Protein AF-0000000077735422 (afdb_homodimer)

Solvent-accessible surface area (backbone atoms only — not comparable to full-atom values): 24972 Å² total; per-residue (Å²): 76,42,27,33,41,29,27,26,26,57,45,49,52,19,35,42,46,53,60,64,49,45,76,66,76,49,58,33,38,37,38,25,29,66,52,50,70,50,39,52,56,53,45,70,74,42,84,38,46,63,44,80,44,63,39,52,60,67,36,68,66,45,50,53,50,50,37,50,49,53,70,68,39,72,67,47,31,41,39,32,40,34,42,46,42,63,71,59,60,49,36,43,72,88,67,48,52,63,69,58,52,47,48,40,44,30,32,41,39,42,29,47,54,49,48,49,49,54,45,48,86,33,41,43,66,76,15,37,39,37,40,62,41,29,40,43,31,56,43,44,29,66,41,28,19,66,43,17,9,37,19,20,17,44,44,28,28,34,54,10,45,24,63,64,32,43,87,53,40,29,38,32,20,26,36,19,39,50,63,44,47,88,25,70,51,52,52,46,28,55,68,50,41,71,75,69,35,79,74,70,69,79,86,44,42,54,38,61,58,42,35,53,48,43,51,54,37,41,77,70,60,40,48,70,40,46,67,38,70,66,16,41,51,48,50,52,44,46,50,72,41,60,58,72,59,49,40,52,49,49,54,51,51,50,70,87,76,43,28,33,41,30,28,26,27,57,45,48,50,19,36,42,45,52,59,64,48,43,77,66,76,48,60,33,38,36,39,24,29,64,53,49,69,48,40,52,56,54,46,69,74,43,84,38,46,62,43,81,44,64,38,52,60,66,36,69,66,44,51,54,50,48,37,50,50,52,70,68,40,73,68,46,32,41,41,32,40,33,40,47,43,64,71,61,62,52,35,44,71,88,67,47,51,61,68,58,53,48,47,38,43,31,33,40,39,41,29,46,54,49,46,50,49,54,45,48,85,34,41,42,66,75,14,36,38,39,38,61,41,28,40,43,31,55,43,45,29,65,40,29,19,66,43,17,9,37,19,19,18,43,44,28,29,36,53,10,46,24,63,65,32,44,87,55,40,29,36,31,21,25,36,19,38,50,62,45,47,86,24,70,52,52,55,47,31,56,68,50,39,71,65,75,31,78,72,70,68,82,85,43,40,53,36,58,57,42,34,53,48,45,52,52,36,40,76,70,61,38,49,70,40,47,68,38,69,66,16,41,50,47,50,53,44,45,51,71,42,59,60,71,57,49,40,51,49,49,55,52,51,50,71,85

Organism: NCBI:txid416586

InterPro domains:
  IPR002347 Short-chain dehydrogenase/reductase SDR [PF00106] (3-189)
  IPR002347 Short-chain dehydrogenase/reductase SDR [PR00080] (76-87)
  IPR002347 Short-chain dehydrogenase/reductase SDR [PR00080] (127-135)
  IPR002347 Short-chain dehydrogenase/reductase SDR [PR00080] (147-166)
  IPR002347 Short-chain dehydrogenase/reductase SDR [PR00081] (3-20)
  IPR002347 Short-chain dehydrogenase/reductase SDR [PR00081] (121-137)
  IPR002347 Short-chain dehydrogenase/reductase SDR [PR00081] (147-166)
  IPR002347 Short-chain dehydrogenase/reductase SDR [PR00081] (168-185)
  IPR020904 Short-chain dehydrogenase/reductase, conserved site [PS00061] (134-162)
  IPR036291 NAD(P)-binding domain superfamily [SSF51735] (2-221)

Structure (mmCIF, N/CA/C/O backbone):
data_AF-0000000077735422-model_v1
#
loop_
_entity.id
_entity.type
_entity.pdbx_description
1 polymer 'SDR family NAD(P)-dependent oxidoreductase'
#
loop_
_atom_site.group_PDB
_atom_site.id
_atom_site.type_symbol
_atom_site.label_atom_id
_atom_site.label_alt_id
_atom_site.label_comp_id
_atom_site.label_asym_id
_atom_site.label_entity_id
_atom_site.label_seq_id
_atom_site.pdbx_PDB_ins_code
_atom_site.Cartn_x
_atom_site.Cartn_y
_atom_site.Cartn_z
_atom_site.occupancy
_atom_site.B_iso_or_equiv
_atom_site.auth_seq_id
_atom_site.auth_comp_id
_atom_site.auth_asym_id
_atom_site.auth_atom_id
_atom_site.pdbx_PDB_model_num
ATOM 1 N N . MET A 1 1 ? 4.703 -32.281 -6.551 1 93.06 1 MET A N 1
ATOM 2 C CA . MET A 1 1 ? 3.314 -32.031 -6.172 1 93.06 1 MET A CA 1
ATOM 3 C C . MET A 1 1 ? 2.865 -30.641 -6.602 1 93.06 1 MET A C 1
ATOM 5 O O . MET A 1 1 ? 3.441 -29.641 -6.176 1 93.06 1 MET A O 1
ATOM 9 N N . GLU A 1 2 ? 1.919 -30.625 -7.574 1 96.75 2 GLU A N 1
ATOM 10 C CA . GLU A 1 2 ? 1.368 -29.344 -8.039 1 96.75 2 GLU A CA 1
ATOM 11 C C . GLU A 1 2 ? 0.263 -28.859 -7.109 1 96.75 2 GLU A C 1
ATOM 13 O O . GLU A 1 2 ? -0.735 -29.547 -6.898 1 96.75 2 GLU A O 1
ATOM 18 N N . ILE A 1 3 ? 0.484 -27.641 -6.613 1 97.94 3 ILE A N 1
ATOM 19 C CA . ILE A 1 3 ? -0.47 -27.203 -5.602 1 97.94 3 ILE A CA 1
ATOM 20 C C . ILE A 1 3 ? -0.979 -25.797 -5.949 1 97.94 3 ILE A C 1
ATOM 22 O O . ILE A 1 3 ? -0.359 -25.094 -6.742 1 97.94 3 ILE A O 1
ATOM 26 N N . ALA A 1 4 ? -2.113 -25.422 -5.371 1 98.62 4 ALA A N 1
ATOM 27 C CA . ALA A 1 4 ? -2.656 -24.062 -5.359 1 98.62 4 ALA A CA 1
ATOM 28 C C . ALA A 1 4 ? -2.75 -23.531 -3.938 1 98.62 4 ALA A C 1
ATOM 30 O O . ALA A 1 4 ? -3.102 -24.25 -3.01 1 98.62 4 ALA A O 1
ATOM 31 N N . ILE A 1 5 ? -2.348 -22.344 -3.789 1 98.56 5 ILE A N 1
ATOM 32 C CA . ILE A 1 5 ? -2.494 -21.625 -2.527 1 98.56 5 ILE A CA 1
ATOM 33 C C . ILE A 1 5 ? -3.496 -20.484 -2.695 1 98.56 5 ILE A C 1
ATOM 35 O O . ILE A 1 5 ? -3.301 -19.594 -3.523 1 98.56 5 ILE A O 1
ATOM 39 N N . ILE A 1 6 ? -4.543 -20.516 -1.948 1 98.56 6 ILE A N 1
ATOM 40 C CA . ILE A 1 6 ? -5.609 -19.531 -2.068 1 98.56 6 ILE A CA 1
ATOM 41 C C . ILE A 1 6 ? -5.867 -18.891 -0.711 1 98.56 6 ILE A C 1
ATOM 43 O O . ILE A 1 6 ? -6.254 -19.562 0.245 1 98.56 6 ILE A O 1
ATOM 47 N N . THR A 1 7 ? -5.613 -17.609 -0.642 1 97.88 7 THR A N 1
ATOM 48 C CA . THR A 1 7 ? -5.973 -16.891 0.569 1 97.88 7 THR A CA 1
ATOM 49 C C . THR A 1 7 ? -7.395 -16.344 0.476 1 97.88 7 THR A C 1
ATOM 51 O O . THR A 1 7 ? -7.941 -16.203 -0.621 1 97.88 7 THR A O 1
ATOM 54 N N . GLY A 1 8 ? -7.969 -16.016 1.663 1 95 8 GLY A N 1
ATOM 55 C CA . GLY A 1 8 ? -9.359 -15.594 1.641 1 95 8 GLY A CA 1
ATOM 56 C C . GLY A 1 8 ? -10.297 -16.656 1.104 1 95 8 GLY A C 1
ATOM 57 O O . GLY A 1 8 ? -11.312 -16.344 0.485 1 95 8 GLY A O 1
ATOM 58 N N . ALA A 1 9 ? -9.961 -17.875 1.316 1 95.5 9 ALA A N 1
ATOM 59 C CA . ALA A 1 9 ? -10.648 -18.984 0.678 1 95.5 9 ALA A CA 1
ATOM 60 C C . ALA A 1 9 ? -12.016 -19.219 1.312 1 95.5 9 ALA A C 1
ATOM 62 O O . ALA A 1 9 ? -12.844 -19.953 0.761 1 95.5 9 ALA A O 1
ATOM 63 N N . SER A 1 10 ? -12.289 -18.531 2.379 1 90 10 SER A N 1
ATOM 64 C CA . SER A 1 10 ? -13.516 -18.812 3.121 1 90 10 SER A CA 1
ATOM 65 C C . SER A 1 10 ? -14.68 -17.969 2.607 1 90 10 SER A C 1
ATOM 67 O O . SER A 1 10 ? -15.805 -18.094 3.098 1 90 10 SER A O 1
ATOM 69 N N . SER A 1 11 ? -14.461 -17.062 1.706 1 83.69 11 SER A N 1
ATOM 70 C CA . SER A 1 11 ? -15.555 -16.219 1.226 1 83.69 11 SER A CA 1
ATOM 71 C C . SER A 1 11 ? -15.227 -15.625 -0.139 1 83.69 11 SER A C 1
ATOM 73 O O . SER A 1 11 ? -14.078 -15.664 -0.583 1 83.69 11 SER A O 1
ATOM 75 N N . GLY A 1 12 ? -16.266 -15.328 -0.813 1 87.12 12 GLY A N 1
ATOM 76 C CA . GLY A 1 12 ? -16.141 -14.5 -2.004 1 87.12 12 GLY A CA 1
ATOM 77 C C . GLY A 1 12 ? -15.367 -15.172 -3.123 1 87.12 12 GLY A C 1
ATOM 78 O O . GLY A 1 12 ? -15.656 -16.312 -3.484 1 87.12 12 GLY A O 1
ATOM 79 N N . LEU A 1 13 ? -14.469 -14.438 -3.674 1 91.31 13 LEU A N 1
ATOM 80 C CA . LEU A 1 13 ? -13.703 -14.891 -4.828 1 91.31 13 LEU A CA 1
ATOM 81 C C . LEU A 1 13 ? -12.82 -16.078 -4.469 1 91.31 13 LEU A C 1
ATOM 83 O O . LEU A 1 13 ? -12.656 -17 -5.273 1 91.31 13 LEU A O 1
ATOM 87 N N . GLY A 1 14 ? -12.312 -16.109 -3.236 1 95.25 14 GLY A N 1
ATOM 88 C CA . GLY A 1 14 ? -11.445 -17.203 -2.822 1 95.25 14 GLY A CA 1
ATOM 89 C C . GLY A 1 14 ? -12.133 -18.547 -2.887 1 95.25 14 GLY A C 1
ATOM 90 O O . GLY A 1 14 ? -11.539 -19.531 -3.344 1 95.25 14 GLY A O 1
ATOM 91 N N . THR A 1 15 ? -13.344 -18.547 -2.449 1 94.5 15 THR A N 1
ATOM 92 C CA . THR A 1 15 ? -14.125 -19.766 -2.49 1 94.5 15 THR A CA 1
ATOM 93 C C . THR A 1 15 ? -14.328 -20.234 -3.93 1 94.5 15 THR A C 1
ATOM 95 O O . THR A 1 15 ? -14.18 -21.422 -4.23 1 94.5 15 THR A O 1
ATOM 98 N N . TRP A 1 16 ? -14.633 -19.328 -4.773 1 95.06 16 TRP A N 1
ATOM 99 C CA . TRP A 1 16 ? -14.914 -19.672 -6.164 1 95.06 16 TRP A CA 1
ATOM 100 C C . TRP A 1 16 ? -13.648 -20.109 -6.891 1 95.06 16 TRP A C 1
ATOM 102 O O . TRP A 1 16 ? -13.695 -21 -7.742 1 95.06 16 TRP A O 1
ATOM 112 N N . TYR A 1 17 ? -12.531 -19.516 -6.562 1 97.38 17 TYR A N 1
ATOM 113 C CA . TYR A 1 17 ? -11.273 -19.953 -7.164 1 97.38 17 TYR A CA 1
ATOM 114 C C . TYR A 1 17 ? -10.953 -21.391 -6.758 1 97.38 17 TYR A C 1
ATOM 116 O O . TYR A 1 17 ? -10.492 -22.188 -7.582 1 97.38 17 TYR A O 1
ATOM 124 N N . ALA A 1 18 ? -11.211 -21.719 -5.492 1 97.75 18 ALA A N 1
ATOM 125 C CA . ALA A 1 18 ? -11 -23.078 -5.031 1 97.75 18 ALA A CA 1
ATOM 126 C C . ALA A 1 18 ? -11.852 -24.062 -5.828 1 97.75 18 ALA A C 1
ATOM 128 O O . ALA A 1 18 ? -11.359 -25.094 -6.277 1 97.75 18 ALA A O 1
ATOM 129 N N . ARG A 1 19 ? -13.047 -23.719 -6.055 1 96.94 19 ARG A N 1
ATOM 130 C CA . ARG A 1 19 ? -13.977 -24.578 -6.785 1 96.94 19 ARG A CA 1
ATOM 131 C C . ARG A 1 19 ? -13.547 -24.75 -8.234 1 96.94 19 ARG A C 1
ATOM 133 O O . ARG A 1 19 ? -13.57 -25.859 -8.773 1 96.94 19 ARG A O 1
ATOM 140 N N . LEU A 1 20 ? -13.195 -23.656 -8.844 1 97.19 20 LEU A N 1
ATOM 141 C CA . LEU A 1 20 ? -12.844 -23.672 -10.258 1 97.19 20 LEU A CA 1
ATOM 142 C C . LEU A 1 20 ? -11.531 -24.422 -10.484 1 97.19 20 LEU A C 1
ATOM 144 O O . LEU A 1 20 ? -11.367 -25.109 -11.5 1 97.19 20 LEU A O 1
ATOM 148 N N . LEU A 1 21 ? -10.625 -24.375 -9.5 1 97.88 21 LEU A N 1
ATOM 149 C CA . LEU A 1 21 ? -9.32 -25.016 -9.641 1 97.88 21 LEU A CA 1
ATOM 150 C C . LEU A 1 21 ? -9.414 -26.5 -9.297 1 97.88 21 LEU A C 1
ATOM 152 O O . LEU A 1 21 ? -8.5 -27.266 -9.602 1 97.88 21 LEU A O 1
ATOM 156 N N . ASP A 1 22 ? -10.492 -26.875 -8.656 1 97.56 22 ASP A N 1
ATOM 157 C CA . ASP A 1 22 ? -10.719 -28.266 -8.273 1 97.56 22 ASP A CA 1
ATOM 158 C C . ASP A 1 22 ? -10.68 -29.188 -9.484 1 97.56 22 ASP A C 1
ATOM 160 O O . ASP A 1 22 ? -10.352 -30.359 -9.367 1 97.56 22 ASP A O 1
ATOM 164 N N . SER A 1 23 ? -10.938 -28.656 -10.664 1 93.75 23 SER A N 1
ATOM 165 C CA . SER A 1 23 ? -11.016 -29.453 -11.875 1 93.75 23 SER A CA 1
ATOM 166 C C . SER A 1 23 ? -9.758 -29.312 -12.727 1 93.75 23 SER A C 1
ATOM 168 O O . SER A 1 23 ? -9.742 -29.703 -13.891 1 93.75 23 SER A O 1
ATOM 170 N N . GLU A 1 24 ? -8.711 -28.766 -12.172 1 94.31 24 GLU A N 1
ATOM 171 C CA . GLU A 1 24 ? -7.543 -28.422 -12.977 1 94.31 24 GLU A CA 1
ATOM 172 C C . GLU A 1 24 ? -6.445 -29.469 -12.836 1 94.31 24 GLU A C 1
ATOM 174 O O . GLU A 1 24 ? -5.344 -29.297 -13.359 1 94.31 24 GLU A O 1
ATOM 179 N N . GLY A 1 25 ? -6.719 -30.562 -12.102 1 95.31 25 GLY A N 1
ATOM 180 C CA . GLY A 1 25 ? -5.77 -31.656 -12.008 1 95.31 25 GLY A CA 1
ATOM 181 C C . GLY A 1 25 ? -4.645 -31.391 -11.023 1 95.31 25 GLY A C 1
ATOM 182 O O . GLY A 1 25 ? -3.549 -31.938 -11.164 1 95.31 25 GLY A O 1
ATOM 183 N N . LEU A 1 26 ? -4.789 -30.516 -10.094 1 97.44 26 LEU A N 1
ATOM 184 C CA . LEU A 1 26 ? -3.812 -30.219 -9.047 1 97.44 26 LEU A CA 1
ATOM 185 C C . LEU A 1 26 ? -3.734 -31.375 -8.047 1 97.44 26 LEU A C 1
ATOM 187 O O . LEU A 1 26 ? -4.711 -32.094 -7.852 1 97.44 26 LEU A O 1
ATOM 191 N N . ASP A 1 27 ? -2.582 -31.516 -7.445 1 97.56 27 ASP A N 1
ATOM 192 C CA . ASP A 1 27 ? -2.412 -32.531 -6.422 1 97.56 27 ASP A CA 1
ATOM 193 C C . ASP A 1 27 ? -3.053 -32.125 -5.102 1 97.56 27 ASP A C 1
ATOM 195 O O . ASP A 1 27 ? -3.551 -32.938 -4.348 1 97.56 27 ASP A O 1
ATOM 199 N N . GLU A 1 28 ? -2.963 -30.812 -4.801 1 97.88 28 GLU A N 1
ATOM 200 C CA . GLU A 1 28 ? -3.461 -30.312 -3.523 1 97.88 28 GLU A CA 1
ATOM 201 C C . GLU A 1 28 ? -3.842 -28.844 -3.613 1 97.88 28 GLU A C 1
ATOM 203 O O . GLU A 1 28 ? -3.219 -28.078 -4.355 1 97.88 28 GLU A O 1
ATOM 208 N N . ILE A 1 29 ? -4.875 -28.469 -2.926 1 98.5 29 ILE A N 1
ATOM 209 C CA . ILE A 1 29 ? -5.293 -27.062 -2.811 1 98.5 29 ILE A CA 1
ATOM 210 C C . ILE A 1 29 ? -5.207 -26.625 -1.354 1 98.5 29 ILE A C 1
ATOM 212 O O . ILE A 1 29 ? -5.848 -27.203 -0.479 1 98.5 29 ILE A O 1
ATOM 216 N N . TRP A 1 30 ? -4.34 -25.641 -1.093 1 98.38 30 TRP A N 1
ATOM 217 C CA . TRP A 1 30 ? -4.219 -25.047 0.235 1 98.38 30 TRP A CA 1
ATOM 218 C C . TRP A 1 30 ? -5.207 -23.891 0.41 1 98.38 30 TRP A C 1
ATOM 220 O O . TRP A 1 30 ? -5.172 -22.922 -0.338 1 98.38 30 TRP A O 1
ATOM 230 N N . LEU A 1 31 ? -6.082 -24.078 1.375 1 98.31 31 LEU A N 1
ATOM 231 C CA . LEU A 1 31 ? -7.102 -23.078 1.682 1 98.31 31 LEU A CA 1
ATOM 232 C C . LEU A 1 31 ? -6.719 -22.266 2.922 1 98.31 31 LEU A C 1
ATOM 234 O O . LEU A 1 31 ? -6.633 -22.828 4.02 1 98.31 31 LEU A O 1
ATOM 238 N N . LEU A 1 32 ? -6.496 -20.984 2.746 1 97.88 32 LEU A N 1
ATOM 239 C CA . LEU A 1 32 ? -6.066 -20.141 3.854 1 97.88 32 LEU A CA 1
ATOM 240 C C . LEU A 1 32 ? -7.133 -19.094 4.188 1 97.88 32 LEU A C 1
ATOM 242 O O . LEU A 1 32 ? -7.609 -18.391 3.301 1 97.88 32 LEU A O 1
ATOM 246 N N . ALA A 1 33 ? -7.523 -18.984 5.363 1 95.88 33 ALA A N 1
ATOM 247 C CA . ALA A 1 33 ? -8.375 -17.953 5.965 1 95.88 33 ALA A CA 1
ATOM 248 C C . ALA A 1 33 ? -8.391 -18.078 7.484 1 95.88 33 ALA A C 1
ATOM 250 O O . ALA A 1 33 ? -7.75 -18.969 8.047 1 95.88 33 ALA A O 1
ATOM 251 N N . ARG A 1 34 ? -9.117 -17.219 8.148 1 91.19 34 ARG A N 1
ATOM 252 C CA . ARG A 1 34 ? -9.148 -17.25 9.602 1 91.19 34 ARG A CA 1
ATOM 253 C C . ARG A 1 34 ? -10.188 -18.234 10.109 1 91.19 34 ARG A C 1
ATOM 255 O O . ARG A 1 34 ? -10.016 -18.844 11.172 1 91.19 34 ARG A O 1
ATOM 262 N N . ARG A 1 35 ? -11.281 -18.438 9.32 1 91.06 35 ARG A N 1
ATOM 263 C CA . ARG A 1 35 ? -12.43 -19.203 9.789 1 91.06 35 ARG A CA 1
ATOM 264 C C . ARG A 1 35 ? -12.312 -20.672 9.383 1 91.06 35 ARG A C 1
ATOM 266 O O . ARG A 1 35 ? -12.766 -21.047 8.305 1 91.06 35 ARG A O 1
ATOM 273 N N . GLU A 1 36 ? -11.852 -21.391 10.352 1 95.19 36 GLU A N 1
ATOM 274 C CA . GLU A 1 36 ? -11.539 -22.797 10.078 1 95.19 36 GLU A CA 1
ATOM 275 C C . GLU A 1 36 ? -12.789 -23.562 9.664 1 95.19 36 GLU A C 1
ATOM 277 O O . GLU A 1 36 ? -12.75 -24.375 8.734 1 95.19 36 GLU A O 1
ATOM 282 N N . LYS A 1 37 ? -13.852 -23.297 10.328 1 96.06 37 LYS A N 1
ATOM 283 C CA . LYS A 1 37 ? -15.086 -24.031 10.047 1 96.06 37 LYS A CA 1
ATOM 284 C C . LYS A 1 37 ? -15.547 -23.781 8.617 1 96.06 37 LYS A C 1
ATOM 286 O O . LYS A 1 37 ? -16.016 -24.703 7.938 1 96.06 37 LYS A O 1
ATOM 291 N N . ARG A 1 38 ? -15.445 -22.578 8.164 1 94.62 38 ARG A N 1
ATOM 292 C CA . ARG A 1 38 ? -15.836 -22.266 6.793 1 94.62 38 ARG A CA 1
ATOM 293 C C . ARG A 1 38 ? -14.906 -22.922 5.785 1 94.62 38 ARG A C 1
ATOM 295 O O . ARG A 1 38 ? -15.352 -23.406 4.738 1 94.62 38 ARG A O 1
ATOM 302 N N . LEU A 1 39 ? -13.641 -22.969 6.113 1 96.81 39 LEU A N 1
ATOM 303 C CA . LEU A 1 39 ? -12.672 -23.641 5.246 1 96.81 39 LEU A CA 1
ATOM 304 C C . LEU A 1 39 ? -12.984 -25.125 5.121 1 96.81 39 LEU A C 1
ATOM 306 O O . LEU A 1 39 ? -12.898 -25.688 4.031 1 96.81 39 LEU A O 1
ATOM 310 N N . ALA A 1 40 ? -13.352 -25.688 6.234 1 96.94 40 ALA A N 1
ATOM 311 C CA . ALA A 1 40 ? -13.695 -27.109 6.238 1 96.94 40 ALA A CA 1
ATOM 312 C C . ALA A 1 40 ? -14.898 -27.391 5.352 1 96.94 40 ALA A C 1
ATOM 314 O O . ALA A 1 40 ? -14.938 -28.406 4.641 1 96.94 40 ALA A O 1
ATOM 315 N N . THR A 1 41 ? -15.828 -26.5 5.414 1 96.25 41 THR A N 1
ATOM 316 C CA . THR A 1 41 ? -17.016 -26.641 4.578 1 96.25 41 THR A CA 1
ATOM 317 C C . THR A 1 41 ? -16.641 -26.594 3.1 1 96.25 41 THR A C 1
ATOM 319 O O . THR A 1 41 ? -17.141 -27.391 2.307 1 96.25 41 THR A O 1
ATOM 322 N N . ILE A 1 42 ? -15.789 -25.688 2.736 1 96.06 42 ILE A N 1
ATOM 323 C CA . ILE A 1 42 ? -15.344 -25.547 1.352 1 96.06 42 ILE A CA 1
ATOM 324 C C . ILE A 1 42 ? -14.555 -26.781 0.942 1 96.06 42 ILE A C 1
ATOM 326 O O . ILE A 1 42 ? -14.727 -27.312 -0.161 1 96.06 42 ILE A O 1
ATOM 330 N N . ALA A 1 43 ? -13.711 -27.25 1.832 1 97.31 43 ALA A N 1
ATOM 331 C CA . ALA A 1 43 ? -12.883 -28.422 1.568 1 97.31 43 ALA A CA 1
ATOM 332 C C . ALA A 1 43 ? -13.75 -29.641 1.244 1 97.31 43 ALA A C 1
ATOM 334 O O . ALA A 1 43 ? -13.406 -30.453 0.376 1 97.31 43 ALA A O 1
ATOM 335 N N . GLN A 1 44 ? -14.844 -29.766 1.858 1 96.88 44 GLN A N 1
ATOM 336 C CA . GLN A 1 44 ? -15.734 -30.906 1.676 1 96.88 44 GLN A CA 1
ATOM 337 C C . GLN A 1 44 ? -16.359 -30.891 0.286 1 96.88 44 GLN A C 1
ATOM 339 O O . GLN A 1 44 ? -16.781 -31.938 -0.225 1 96.88 44 GLN A O 1
ATOM 344 N N . LEU A 1 45 ? -16.406 -29.734 -0.292 1 95.31 45 LEU A N 1
ATOM 345 C CA . LEU A 1 45 ? -17.047 -29.594 -1.595 1 95.31 45 LEU A CA 1
ATOM 346 C C . LEU A 1 45 ? -16.047 -29.859 -2.721 1 95.31 45 LEU A C 1
ATOM 348 O O . LEU A 1 45 ? -16.438 -29.953 -3.889 1 95.31 45 LEU A O 1
ATOM 352 N N . LEU A 1 46 ? -14.781 -30.047 -2.377 1 97.56 46 LEU A N 1
ATOM 353 C CA . LEU A 1 46 ? -13.742 -30.219 -3.383 1 97.56 46 LEU A CA 1
ATOM 354 C C . LEU A 1 46 ? -13.328 -31.688 -3.486 1 97.56 46 LEU A C 1
ATOM 356 O O . LEU A 1 46 ? -13.359 -32.406 -2.492 1 97.56 46 LEU A O 1
ATOM 360 N N . THR A 1 47 ? -13.039 -32.125 -4.641 1 97.75 47 THR A N 1
ATOM 361 C CA . THR A 1 47 ? -12.562 -33.5 -4.875 1 97.75 47 THR A CA 1
ATOM 362 C C . THR A 1 47 ? -11.047 -33.562 -4.691 1 97.75 47 THR A C 1
ATOM 364 O O . THR A 1 47 ? -10.523 -34.562 -4.199 1 97.75 47 THR A O 1
ATOM 367 N N . THR A 1 48 ? -10.352 -32.5 -5.137 1 97.69 48 THR A N 1
ATOM 368 C CA . THR A 1 48 ? -8.898 -32.438 -4.977 1 97.69 48 THR A CA 1
ATOM 369 C C . THR A 1 48 ? -8.523 -32.406 -3.498 1 97.69 48 THR A C 1
ATOM 371 O O . THR A 1 48 ? -9.188 -31.75 -2.691 1 97.69 48 THR A O 1
ATOM 374 N N . ARG A 1 49 ? -7.461 -33.125 -3.1 1 97.38 49 ARG A N 1
ATOM 375 C CA . ARG A 1 49 ? -6.961 -33.031 -1.731 1 97.38 49 ARG A CA 1
ATOM 376 C C . ARG A 1 49 ? -6.801 -31.594 -1.275 1 97.38 49 ARG A C 1
ATOM 378 O O . ARG A 1 49 ? -6.293 -30.766 -2.023 1 97.38 49 ARG A O 1
ATOM 385 N N . THR A 1 50 ? -7.281 -31.359 -0.061 1 97.56 50 THR A N 1
ATOM 386 C CA . THR A 1 50 ? -7.258 -29.984 0.433 1 97.56 50 THR A CA 1
ATOM 387 C C . THR A 1 50 ? -6.508 -29.906 1.761 1 97.56 50 THR A C 1
ATOM 389 O O . THR A 1 50 ? -6.582 -30.828 2.58 1 97.56 50 THR A O 1
ATOM 392 N N . ARG A 1 51 ? -5.754 -28.922 1.914 1 97.12 51 ARG A N 1
ATOM 393 C CA . ARG A 1 51 ? -5.125 -28.594 3.189 1 97.12 51 ARG A CA 1
ATOM 394 C C . ARG A 1 51 ? -5.695 -27.297 3.76 1 97.12 51 ARG A C 1
ATOM 396 O O . ARG A 1 51 ? -5.668 -26.25 3.102 1 97.12 51 ARG A O 1
ATOM 403 N N . ILE A 1 52 ? -6.223 -27.422 4.914 1 97.5 52 ILE A N 1
ATOM 404 C CA . ILE A 1 52 ? -6.809 -26.266 5.586 1 97.5 52 ILE A CA 1
ATOM 405 C C . ILE A 1 52 ? -5.758 -25.578 6.465 1 97.5 52 ILE A C 1
ATOM 407 O O . ILE A 1 52 ? -5.172 -26.219 7.344 1 97.5 52 ILE A O 1
ATOM 411 N N . LEU A 1 53 ? -5.496 -24.359 6.234 1 97.06 53 LEU A N 1
ATOM 412 C CA . LEU A 1 53 ? -4.574 -23.562 7.027 1 97.06 53 LEU A CA 1
ATOM 413 C C . LEU A 1 53 ? -5.285 -22.359 7.641 1 97.06 53 LEU A C 1
ATOM 415 O O . LEU A 1 53 ? -5.277 -21.266 7.062 1 97.06 53 LEU A O 1
ATOM 419 N N . ALA A 1 54 ? -5.848 -22.594 8.797 1 96.75 54 ALA A N 1
ATOM 420 C CA . ALA A 1 54 ? -6.527 -21.516 9.516 1 96.75 54 ALA A CA 1
ATOM 421 C C . ALA A 1 54 ? -5.52 -20.562 10.156 1 96.75 54 ALA A C 1
ATOM 423 O O . ALA A 1 54 ? -4.836 -20.922 11.117 1 96.75 54 ALA A O 1
ATOM 424 N N . CYS A 1 55 ? -5.434 -19.344 9.617 1 95.06 55 CYS A N 1
ATOM 425 C CA . CYS A 1 55 ? -4.43 -18.422 10.133 1 95.06 55 CYS A CA 1
ATOM 426 C C . CYS A 1 55 ? -4.816 -16.984 9.836 1 95.06 55 CYS A C 1
ATOM 428 O O . CYS A 1 55 ? -5.648 -16.719 8.969 1 95.06 55 CYS A O 1
ATOM 430 N N . ASP A 1 56 ? -4.328 -16.156 10.602 1 96.31 56 ASP A N 1
ATOM 431 C CA . ASP A 1 56 ? -4.426 -14.711 10.383 1 96.31 56 ASP A CA 1
ATOM 432 C C . ASP A 1 56 ? -3.213 -14.188 9.617 1 96.31 56 ASP A C 1
ATOM 434 O O . ASP A 1 56 ? -2.115 -14.094 10.172 1 96.31 56 ASP A O 1
ATOM 438 N N . LEU A 1 57 ? -3.445 -13.773 8.406 1 95.75 57 LEU A N 1
ATOM 439 C CA . LEU A 1 57 ? -2.357 -13.406 7.504 1 95.75 57 LEU A CA 1
ATOM 440 C C . LEU A 1 57 ? -1.733 -12.078 7.918 1 95.75 57 LEU A C 1
ATOM 442 O O . LEU A 1 57 ? -0.67 -11.703 7.418 1 95.75 57 LEU A O 1
ATOM 446 N N . THR A 1 58 ? -2.41 -11.359 8.812 1 94.62 58 THR A N 1
ATOM 447 C CA . THR A 1 58 ? -1.813 -10.133 9.32 1 94.62 58 THR A CA 1
ATOM 448 C C . THR A 1 58 ? -0.747 -10.438 10.367 1 94.62 58 THR A C 1
ATOM 450 O O . THR A 1 58 ? 0.02 -9.555 10.758 1 94.62 58 THR A O 1
ATOM 453 N N . ASP A 1 59 ? -0.694 -11.672 10.805 1 93.19 59 ASP A N 1
ATOM 454 C CA . ASP A 1 59 ? 0.325 -12.148 11.734 1 93.19 59 ASP A CA 1
ATOM 455 C C . ASP A 1 59 ? 1.562 -12.641 10.984 1 93.19 59 ASP A C 1
ATOM 457 O O . ASP A 1 59 ? 1.489 -13.625 10.242 1 93.19 59 ASP A O 1
ATOM 461 N N . PRO A 1 60 ? 2.658 -12.016 11.281 1 88.75 60 PRO A N 1
ATOM 462 C CA . PRO A 1 60 ? 3.879 -12.43 10.586 1 88.75 60 PRO A CA 1
ATOM 463 C C . PRO A 1 60 ? 4.223 -13.898 10.812 1 88.75 60 PRO A C 1
ATOM 465 O O . PRO A 1 60 ? 4.785 -14.555 9.938 1 88.75 60 PRO A O 1
ATOM 468 N N . SER A 1 61 ? 3.904 -14.422 11.922 1 92.94 61 SER A N 1
ATOM 469 C CA . SER A 1 61 ? 4.203 -15.82 12.227 1 92.94 61 SER A CA 1
ATOM 470 C C . SER A 1 61 ? 3.441 -16.766 11.305 1 92.94 61 SER A C 1
ATOM 472 O O . SER A 1 61 ? 3.908 -17.859 11.008 1 92.94 61 SER A O 1
ATOM 474 N N . SER A 1 62 ? 2.264 -16.344 10.875 1 94.44 62 SER A N 1
ATOM 475 C CA . SER A 1 62 ? 1.474 -17.156 9.953 1 94.44 62 SER A CA 1
ATOM 476 C C . SER A 1 62 ? 2.184 -17.328 8.617 1 94.44 62 SER A C 1
ATOM 478 O O . SER A 1 62 ? 2.221 -18.422 8.055 1 94.44 62 SER A O 1
ATOM 480 N N . ILE A 1 63 ? 2.791 -16.297 8.094 1 93.44 63 ILE A N 1
ATOM 481 C CA . ILE A 1 63 ? 3.477 -16.328 6.805 1 93.44 63 ILE A CA 1
ATOM 482 C C . ILE A 1 63 ? 4.75 -17.156 6.922 1 93.44 63 ILE A C 1
ATOM 484 O O . ILE A 1 63 ? 5.066 -17.953 6.031 1 93.44 63 ILE A O 1
ATOM 488 N N . ALA A 1 64 ? 5.426 -16.938 8.023 1 93.62 64 ALA A N 1
ATOM 489 C CA . ALA A 1 64 ? 6.621 -17.734 8.273 1 93.62 64 ALA A CA 1
ATOM 490 C C . ALA A 1 64 ? 6.285 -19.219 8.344 1 93.62 64 ALA A C 1
ATOM 492 O O . ALA A 1 64 ? 7.031 -20.062 7.832 1 93.62 64 ALA A O 1
ATOM 493 N N . GLY A 1 65 ? 5.211 -19.516 9.039 1 95 65 GLY A N 1
ATOM 494 C CA . GLY A 1 65 ? 4.75 -20.891 9.109 1 95 65 GLY A CA 1
ATOM 495 C C . GLY A 1 65 ? 4.438 -21.5 7.75 1 95 65 GLY A C 1
ATOM 496 O O . GLY A 1 65 ? 4.762 -22.656 7.488 1 95 65 GLY A O 1
ATOM 497 N N . LEU A 1 66 ? 3.818 -20.688 6.883 1 94.69 66 LEU A N 1
ATOM 498 C CA . LEU A 1 66 ? 3.49 -21.141 5.535 1 94.69 66 LEU A CA 1
ATOM 499 C C . LEU A 1 66 ? 4.758 -21.391 4.723 1 94.69 66 LEU A C 1
ATOM 501 O O . LEU A 1 66 ? 4.836 -22.375 3.971 1 94.69 66 LEU A O 1
ATOM 505 N N . ALA A 1 67 ? 5.715 -20.5 4.844 1 94.69 67 ALA A N 1
ATOM 506 C CA . ALA A 1 67 ? 6.996 -20.672 4.16 1 94.69 67 ALA A CA 1
ATOM 507 C C . ALA A 1 67 ? 7.676 -21.969 4.59 1 94.69 67 ALA A C 1
ATOM 509 O O . ALA A 1 67 ? 8.211 -22.703 3.756 1 94.69 67 ALA A O 1
ATOM 510 N N . HIS A 1 68 ? 7.609 -22.219 5.883 1 96 68 HIS A N 1
ATOM 511 C CA . HIS A 1 68 ? 8.188 -23.438 6.422 1 96 68 HIS A CA 1
ATOM 512 C C . HIS A 1 68 ? 7.461 -24.672 5.895 1 96 68 HIS A C 1
ATOM 514 O O . HIS A 1 68 ? 8.094 -25.656 5.527 1 96 68 HIS A O 1
ATOM 520 N N . LEU A 1 69 ? 6.18 -24.578 5.898 1 96.31 69 LEU A N 1
ATOM 521 C CA . LEU A 1 69 ? 5.363 -25.688 5.398 1 96.31 69 LEU A CA 1
ATOM 522 C C . LEU A 1 69 ? 5.691 -25.984 3.938 1 96.31 69 LEU A C 1
ATOM 524 O O . LEU A 1 69 ? 5.777 -27.156 3.541 1 96.31 69 LEU A O 1
ATOM 528 N N . LEU A 1 70 ? 5.824 -24.953 3.088 1 96.25 70 LEU A N 1
ATOM 529 C CA . LEU A 1 70 ? 6.191 -25.125 1.685 1 96.25 70 LEU A CA 1
ATOM 530 C C . LEU A 1 70 ? 7.547 -25.812 1.552 1 96.25 70 LEU A C 1
ATOM 532 O O . LEU A 1 70 ? 7.703 -26.734 0.747 1 96.25 70 LEU A O 1
ATOM 536 N N . ALA A 1 71 ? 8.469 -25.359 2.416 1 94.62 71 ALA A N 1
ATOM 537 C CA . ALA A 1 71 ? 9.82 -25.906 2.371 1 94.62 71 ALA A CA 1
ATOM 538 C C . ALA A 1 71 ? 9.828 -27.391 2.768 1 94.62 71 ALA A C 1
ATOM 540 O O . ALA A 1 71 ? 10.656 -28.156 2.283 1 94.62 71 ALA A O 1
ATOM 541 N N . GLU A 1 72 ? 8.922 -27.734 3.588 1 95.31 72 GLU A N 1
ATOM 542 C CA . GLU A 1 72 ? 8.875 -29.109 4.105 1 95.31 72 GLU A CA 1
ATOM 543 C C . GLU A 1 72 ? 8.07 -30.016 3.178 1 95.31 72 GLU A C 1
ATOM 545 O O . GLU A 1 72 ? 8.148 -31.234 3.289 1 95.31 72 GLU A O 1
ATOM 550 N N . THR A 1 73 ? 7.203 -29.422 2.365 1 93.81 73 THR A N 1
ATOM 551 C CA . THR A 1 73 ? 6.402 -30.188 1.413 1 93.81 73 THR A CA 1
ATOM 552 C C . THR A 1 73 ? 7.297 -30.828 0.354 1 93.81 73 THR A C 1
ATOM 554 O O . THR A 1 73 ? 8.242 -30.203 -0.131 1 93.81 73 THR A O 1
ATOM 557 N N . GLU A 1 74 ? 7.062 -32 0.041 1 91.25 74 GLU A N 1
ATOM 558 C CA . GLU A 1 74 ? 7.875 -32.75 -0.919 1 91.25 74 GLU A CA 1
ATOM 559 C C . GLU A 1 74 ? 7.738 -32.156 -2.324 1 91.25 74 GLU A C 1
ATOM 561 O O . GLU A 1 74 ? 6.695 -32.312 -2.965 1 91.25 74 GLU A O 1
ATOM 566 N N . GLN A 1 75 ? 8.781 -31.594 -2.816 1 91.94 75 GLN A N 1
ATOM 567 C CA . GLN A 1 75 ? 8.93 -31.031 -4.156 1 91.94 75 GLN A CA 1
ATOM 568 C C . GLN A 1 75 ? 7.703 -30.219 -4.547 1 91.94 75 GLN A C 1
ATOM 570 O O . GLN A 1 75 ? 7.121 -30.422 -5.613 1 91.94 75 GLN A O 1
ATOM 575 N N . PRO A 1 76 ? 7.371 -29.344 -3.74 1 95.06 76 PRO A N 1
ATOM 576 C CA . PRO A 1 76 ? 6.188 -28.547 -4.047 1 95.06 76 PRO A CA 1
ATOM 577 C C . PRO A 1 76 ? 6.383 -27.641 -5.266 1 95.06 76 PRO A C 1
ATOM 579 O O . PRO A 1 76 ? 7.453 -27.062 -5.441 1 95.06 76 PRO A O 1
ATOM 582 N N . GLU A 1 77 ? 5.438 -27.688 -6.156 1 97.62 77 GLU A N 1
ATOM 583 C CA . GLU A 1 77 ? 5.32 -26.734 -7.25 1 97.62 77 GLU A CA 1
ATOM 584 C C . GLU A 1 77 ? 4.047 -25.906 -7.125 1 97.62 77 GLU A C 1
ATOM 586 O O . GLU A 1 77 ? 2.947 -26.406 -7.363 1 97.62 77 GLU A O 1
ATOM 591 N N . VAL A 1 78 ? 4.234 -24.672 -6.762 1 98.44 78 VAL A N 1
ATOM 592 C CA . VAL A 1 78 ? 3.074 -23.781 -6.645 1 98.44 78 VAL A CA 1
ATOM 593 C C . VAL A 1 78 ? 2.621 -23.344 -8.031 1 98.44 78 VAL A C 1
ATOM 595 O O . VAL A 1 78 ? 3.232 -22.453 -8.641 1 98.44 78 VAL A O 1
ATOM 598 N N . ARG A 1 79 ? 1.585 -23.938 -8.469 1 98.56 79 ARG A N 1
ATOM 599 C CA . ARG A 1 79 ? 1.057 -23.609 -9.789 1 98.56 79 ARG A CA 1
ATOM 600 C C . ARG A 1 79 ? 0.181 -22.359 -9.742 1 98.56 79 ARG A C 1
ATOM 602 O O . ARG A 1 79 ? 0.155 -21.578 -10.695 1 98.56 79 ARG A O 1
ATOM 609 N N . TRP A 1 80 ? -0.541 -22.203 -8.633 1 98.69 80 TRP A N 1
ATOM 610 C CA . TRP A 1 80 ? -1.406 -21.047 -8.445 1 98.69 80 TRP A CA 1
ATOM 611 C C . TRP A 1 80 ? -1.194 -20.422 -7.066 1 98.69 80 TRP A C 1
ATOM 613 O O . TRP A 1 80 ? -1.271 -21.109 -6.051 1 98.69 80 TRP A O 1
ATOM 623 N N . LEU A 1 81 ? -0.851 -19.266 -7.039 1 98.69 81 LEU A N 1
ATOM 624 C CA . LEU A 1 81 ? -0.956 -18.422 -5.852 1 98.69 81 LEU A CA 1
ATOM 625 C C . LEU A 1 81 ? -2.02 -17.344 -6.035 1 98.69 81 LEU A C 1
ATOM 627 O O . LEU A 1 81 ? -1.847 -16.438 -6.848 1 98.69 81 LEU A O 1
ATOM 631 N N . ILE A 1 82 ? -3.113 -17.484 -5.32 1 98.62 82 ILE A N 1
ATOM 632 C CA . ILE A 1 82 ? -4.207 -16.516 -5.441 1 98.62 82 ILE A CA 1
ATOM 633 C C . ILE A 1 82 ? -4.355 -15.742 -4.137 1 98.62 82 ILE A C 1
ATOM 635 O O . ILE A 1 82 ? -4.832 -16.281 -3.135 1 98.62 82 ILE A O 1
ATOM 639 N N . ASN A 1 83 ? -3.889 -14.547 -4.164 1 98 83 ASN A N 1
ATOM 640 C CA . ASN A 1 83 ? -4.062 -13.617 -3.049 1 98 83 ASN A CA 1
ATOM 641 C C . ASN A 1 83 ? -5.434 -12.945 -3.09 1 98 83 ASN A C 1
ATOM 643 O O . ASN A 1 83 ? -5.574 -11.859 -3.643 1 98 83 ASN A O 1
ATOM 647 N N . ALA A 1 84 ? -6.375 -13.57 -2.404 1 96.25 84 ALA A N 1
ATOM 648 C CA . ALA A 1 84 ? -7.754 -13.086 -2.465 1 96.25 84 ALA A CA 1
ATOM 649 C C . ALA A 1 84 ? -8.195 -12.523 -1.117 1 96.25 84 ALA A C 1
ATOM 651 O O . ALA A 1 84 ? -9.289 -11.961 -1.004 1 96.25 84 ALA A O 1
ATOM 652 N N . ALA A 1 85 ? -7.297 -12.719 -0.131 1 93.94 85 ALA A N 1
ATOM 653 C CA . ALA A 1 85 ? -7.617 -12.156 1.179 1 93.94 85 ALA A CA 1
ATOM 654 C C . ALA A 1 85 ? -7.547 -10.633 1.153 1 93.94 85 ALA A C 1
ATOM 656 O O . ALA A 1 85 ? -6.617 -10.055 0.58 1 93.94 85 ALA A O 1
ATOM 657 N N . GLY A 1 86 ? -8.461 -10.016 1.685 1 90.62 86 GLY A N 1
ATOM 658 C CA . GLY A 1 86 ? -8.523 -8.57 1.796 1 90.62 86 GLY A CA 1
ATOM 659 C C . GLY A 1 86 ? -9.844 -8.07 2.354 1 90.62 86 GLY A C 1
ATOM 660 O O . GLY A 1 86 ? -10.789 -8.836 2.508 1 90.62 86 GLY A O 1
ATOM 661 N N . PHE A 1 87 ? -9.797 -6.797 2.732 1 86.31 87 PHE A N 1
ATOM 662 C CA . PHE A 1 87 ? -11.039 -6.184 3.186 1 86.31 87 PHE A CA 1
ATOM 663 C C . PHE A 1 87 ? -10.969 -4.664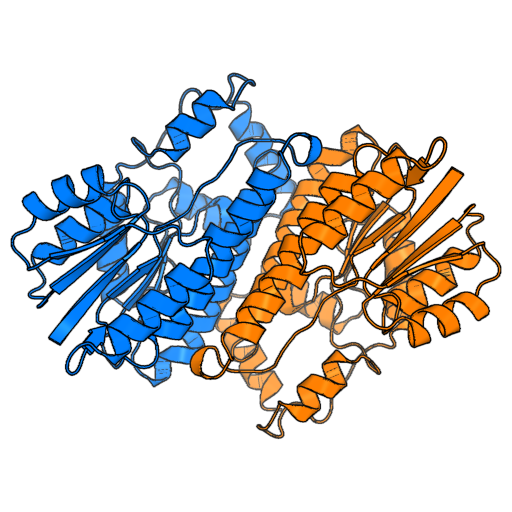 3.068 1 86.31 87 PHE A C 1
ATOM 665 O O . PHE A 1 87 ? -9.906 -4.105 2.805 1 86.31 87 PHE A O 1
ATOM 672 N N . GLY A 1 88 ? -12.125 -4.09 3.068 1 84.31 88 GLY A N 1
ATOM 673 C CA . GLY A 1 88 ? -12.273 -2.643 3.074 1 84.31 88 GLY A CA 1
ATOM 674 C C . GLY A 1 88 ? -13.344 -2.156 4.035 1 84.31 88 GLY A C 1
ATOM 675 O O . GLY A 1 88 ? -14.133 -2.951 4.547 1 84.31 88 GLY A O 1
ATOM 676 N N . ARG A 1 89 ? -13.188 -0.94 4.383 1 81.5 89 ARG A N 1
ATOM 677 C CA . ARG A 1 89 ? -14.18 -0.269 5.223 1 81.5 89 ARG A CA 1
ATOM 678 C C . ARG A 1 89 ? -14.516 1.112 4.672 1 81.5 89 ARG A C 1
ATOM 680 O O . ARG A 1 89 ? -13.617 1.876 4.309 1 81.5 89 ARG A O 1
ATOM 687 N N . ILE A 1 90 ? -15.75 1.275 4.527 1 77.56 90 ILE A N 1
ATOM 688 C CA . ILE A 1 90 ? -16.188 2.613 4.141 1 77.56 90 ILE A CA 1
ATOM 689 C C . ILE A 1 90 ? -16.109 3.547 5.348 1 77.56 90 ILE A C 1
ATOM 691 O O . ILE A 1 90 ? -16.859 3.379 6.316 1 77.56 90 ILE A O 1
ATOM 695 N N . SER A 1 91 ? -15.234 4.484 5.34 1 82.12 91 SER A N 1
ATOM 696 C CA . SER A 1 91 ? -15 5.441 6.414 1 82.12 91 SER A CA 1
ATOM 697 C C . SER A 1 91 ? -14.086 6.574 5.957 1 82.12 91 SER A C 1
ATOM 699 O O . SER A 1 91 ? -13.273 6.391 5.047 1 82.12 91 SER A O 1
ATOM 701 N N . SER A 1 92 ? -14.453 7.723 6.602 1 82.31 92 SER A N 1
ATOM 702 C CA . SER A 1 92 ? -13.445 8.758 6.418 1 82.31 92 SER A CA 1
ATOM 703 C C . SER A 1 92 ? -12.156 8.406 7.148 1 82.31 92 SER A C 1
ATOM 705 O O . SER A 1 92 ? -12.156 7.582 8.062 1 82.31 92 SER A O 1
ATOM 707 N N . CYS A 1 93 ? -11.062 9.016 6.711 1 83.62 93 CYS A N 1
ATOM 708 C CA . CYS A 1 93 ? -9.773 8.773 7.352 1 83.62 93 CYS A CA 1
ATOM 709 C C . CYS A 1 93 ? -9.82 9.164 8.828 1 83.62 93 CYS A C 1
ATOM 711 O O . CYS A 1 93 ? -9.211 8.492 9.664 1 83.62 93 CYS A O 1
ATOM 713 N N . ALA A 1 94 ? -10.625 10.156 9.102 1 83.75 94 ALA A N 1
ATOM 714 C CA . ALA A 1 94 ? -10.727 10.664 10.469 1 83.75 94 ALA A CA 1
ATOM 715 C C . ALA A 1 94 ? -11.516 9.695 11.352 1 83.75 94 ALA A C 1
ATOM 717 O O . ALA A 1 94 ? -11.312 9.641 12.562 1 83.75 94 ALA A O 1
ATOM 718 N N . GLU A 1 95 ? -12.297 8.914 10.727 1 86.5 95 GLU A N 1
ATOM 719 C CA . GLU A 1 95 ? -13.211 8.055 11.477 1 86.5 95 GLU A CA 1
ATOM 720 C C . GLU A 1 95 ? -12.734 6.605 11.469 1 86.5 95 GLU A C 1
ATOM 722 O O . GLU A 1 95 ? -13.305 5.758 12.156 1 86.5 95 GLU A O 1
ATOM 727 N N . LEU A 1 96 ? -11.734 6.336 10.742 1 88.06 96 LEU A N 1
ATOM 728 C CA . LEU A 1 96 ? -11.242 4.969 10.641 1 88.06 96 LEU A CA 1
ATOM 729 C C . LEU A 1 96 ? -10.422 4.598 11.867 1 88.06 96 LEU A C 1
ATOM 731 O O . LEU A 1 96 ? -9.375 5.199 12.133 1 88.06 96 LEU A O 1
ATOM 735 N N . PRO A 1 97 ? -10.898 3.592 12.68 1 91.44 97 PRO A N 1
ATOM 736 C CA . PRO A 1 97 ? -10.094 3.168 13.828 1 91.44 97 PRO A CA 1
ATOM 737 C C . PRO A 1 97 ? -8.68 2.74 13.43 1 91.44 97 PRO A C 1
ATOM 739 O O . PRO A 1 97 ? -8.492 2.107 12.391 1 91.44 97 PRO A O 1
ATOM 742 N N . ALA A 1 98 ? -7.758 3.074 14.297 1 92.88 98 ALA A N 1
ATOM 743 C CA . ALA A 1 98 ? -6.348 2.805 14.023 1 92.88 98 ALA A CA 1
ATOM 744 C C . ALA A 1 98 ? -6.113 1.317 13.773 1 92.88 98 ALA A C 1
ATOM 746 O O . ALA A 1 98 ? -5.352 0.946 12.875 1 92.88 98 ALA A O 1
ATOM 747 N N . ASP A 1 99 ? -6.734 0.539 14.547 1 93.62 99 ASP A N 1
ATOM 748 C CA . ASP A 1 99 ? -6.559 -0.903 14.406 1 93.62 99 ASP A CA 1
ATOM 749 C C . ASP A 1 99 ? -7.043 -1.385 13.039 1 93.62 99 ASP A C 1
ATOM 751 O O . ASP A 1 99 ? -6.41 -2.24 12.422 1 93.62 99 ASP A O 1
ATOM 755 N N . ASP A 1 100 ? -8.148 -0.854 12.578 1 93.12 100 ASP A N 1
ATOM 756 C CA . ASP A 1 100 ? -8.672 -1.215 11.266 1 93.12 100 ASP A CA 1
ATOM 757 C C . ASP A 1 100 ? -7.75 -0.73 10.148 1 93.12 100 ASP A C 1
ATOM 759 O O . ASP A 1 100 ? -7.531 -1.439 9.164 1 93.12 100 ASP A O 1
ATOM 763 N N . ALA A 1 101 ? -7.297 0.435 10.352 1 94.69 101 ALA A N 1
ATOM 764 C CA . ALA A 1 101 ? -6.371 0.987 9.367 1 94.69 101 ALA A CA 1
ATOM 765 C C . ALA A 1 101 ? -5.121 0.122 9.242 1 94.69 101 ALA A C 1
ATOM 767 O O . ALA A 1 101 ? -4.719 -0.244 8.141 1 94.69 101 ALA A O 1
ATOM 768 N N . ALA A 1 102 ? -4.539 -0.211 10.375 1 95.62 102 ALA A N 1
ATOM 769 C CA . ALA A 1 102 ? -3.344 -1.05 10.391 1 95.62 102 ALA A CA 1
ATOM 770 C C . ALA A 1 102 ? -3.621 -2.412 9.766 1 95.62 102 ALA A C 1
ATOM 772 O O . ALA A 1 102 ? -2.84 -2.895 8.945 1 95.62 102 ALA A O 1
ATOM 773 N N . ARG A 1 103 ? -4.672 -2.949 10.133 1 94.69 103 ARG A N 1
ATOM 774 C CA . ARG A 1 103 ? -5.027 -4.281 9.664 1 94.69 103 ARG A CA 1
ATOM 775 C C . ARG A 1 103 ? -5.242 -4.289 8.156 1 94.69 103 ARG A C 1
ATOM 777 O O . ARG A 1 103 ? -4.91 -5.262 7.477 1 94.69 103 ARG A O 1
ATOM 784 N N . MET A 1 104 ? -5.836 -3.279 7.629 1 95 104 MET A N 1
ATOM 785 C CA . MET A 1 104 ? -6.098 -3.189 6.195 1 95 104 MET A CA 1
ATOM 786 C C . MET A 1 104 ? -4.789 -3.178 5.406 1 95 104 MET A C 1
ATOM 788 O O . MET A 1 104 ? -4.656 -3.889 4.406 1 95 104 MET A O 1
ATOM 792 N N . VAL A 1 105 ? -3.848 -2.381 5.875 1 97 105 VAL A N 1
ATOM 793 C CA . VAL A 1 105 ? -2.545 -2.336 5.215 1 97 105 VAL A CA 1
ATOM 794 C C . VAL A 1 105 ? -1.849 -3.688 5.355 1 97 105 VAL A C 1
ATOM 796 O O . VAL A 1 105 ? -1.27 -4.199 4.395 1 97 105 VAL A O 1
ATOM 799 N N . ASP A 1 106 ? -1.953 -4.281 6.531 1 97.06 106 ASP A N 1
ATOM 800 C CA . ASP A 1 106 ? -1.284 -5.543 6.828 1 97.06 106 ASP A CA 1
ATOM 801 C C . ASP A 1 106 ? -1.824 -6.672 5.949 1 97.06 106 ASP A C 1
ATOM 803 O O . ASP A 1 106 ? -1.054 -7.469 5.41 1 97.06 106 ASP A O 1
ATOM 807 N N . LEU A 1 107 ? -3.08 -6.684 5.801 1 96.19 107 LEU A N 1
ATOM 808 C CA . LEU A 1 107 ? -3.705 -7.785 5.074 1 96.19 107 LEU A CA 1
ATOM 809 C C . LEU A 1 107 ? -3.639 -7.551 3.57 1 96.19 107 LEU A C 1
ATOM 811 O O . LEU A 1 107 ? -3.18 -8.422 2.824 1 96.19 107 LEU A O 1
ATOM 815 N N . ASN A 1 108 ? -4.059 -6.34 3.115 1 96.12 108 ASN A N 1
ATOM 816 C CA . ASN A 1 108 ? -4.223 -6.07 1.691 1 96.12 108 ASN A CA 1
ATOM 817 C C . ASN A 1 108 ? -2.877 -5.91 0.99 1 96.12 108 ASN A C 1
ATOM 819 O O . ASN A 1 108 ? -2.768 -6.148 -0.214 1 96.12 108 ASN A O 1
ATOM 823 N N . CYS A 1 109 ? -1.882 -5.453 1.733 1 97.44 109 CYS A N 1
ATOM 824 C CA . CYS A 1 109 ? -0.597 -5.168 1.105 1 97.44 109 CYS A CA 1
ATOM 825 C C . CYS A 1 109 ? 0.487 -6.102 1.627 1 97.44 109 CYS A C 1
ATOM 827 O O . CYS A 1 109 ? 0.966 -6.973 0.897 1 97.44 109 CYS A O 1
ATOM 829 N N . ARG A 1 110 ? 0.736 -6.051 2.898 1 97.19 110 ARG A N 1
ATOM 830 C CA . ARG A 1 110 ? 1.878 -6.727 3.508 1 97.19 110 ARG A CA 1
ATOM 831 C C . ARG A 1 110 ? 1.78 -8.234 3.33 1 97.19 110 ARG A C 1
ATOM 833 O O . ARG A 1 110 ? 2.746 -8.883 2.92 1 97.19 110 ARG A O 1
ATOM 840 N N . ALA A 1 111 ? 0.655 -8.773 3.666 1 97.31 111 ALA A N 1
ATOM 841 C CA . ALA A 1 111 ? 0.465 -10.219 3.592 1 97.31 111 ALA A CA 1
ATOM 842 C C . ALA A 1 111 ? 0.661 -10.727 2.164 1 97.31 111 ALA A C 1
ATOM 844 O O . ALA A 1 111 ? 1.319 -11.742 1.945 1 97.31 111 ALA A O 1
ATOM 845 N N . ALA A 1 112 ? 0.08 -10.055 1.174 1 96.88 112 ALA A N 1
ATOM 846 C CA . ALA A 1 112 ? 0.192 -10.453 -0.227 1 96.88 112 ALA A CA 1
ATOM 847 C C . ALA A 1 112 ? 1.649 -10.461 -0.68 1 96.88 112 ALA A C 1
ATOM 849 O O . ALA A 1 112 ? 2.088 -11.391 -1.362 1 96.88 112 ALA A O 1
ATOM 850 N N . VAL A 1 113 ? 2.408 -9.43 -0.294 1 97.19 113 VAL A N 1
ATOM 851 C CA . VAL A 1 113 ? 3.811 -9.305 -0.673 1 97.19 113 VAL A CA 1
ATOM 852 C C . VAL A 1 113 ? 4.621 -10.438 -0.049 1 97.19 113 VAL A C 1
ATOM 854 O O . VAL A 1 113 ? 5.406 -11.102 -0.732 1 97.19 113 VAL A O 1
ATOM 857 N N . LEU A 1 114 ? 4.426 -10.648 1.236 1 97 114 LEU A N 1
ATOM 858 C CA . LEU A 1 114 ? 5.223 -11.625 1.963 1 97 114 LEU A CA 1
ATOM 859 C C . LEU A 1 114 ? 4.902 -13.047 1.499 1 97 114 LEU A C 1
ATOM 861 O O . LEU A 1 114 ? 5.805 -13.875 1.362 1 97 114 LEU A O 1
ATOM 865 N N . LEU A 1 115 ? 3.635 -13.297 1.27 1 97 115 LEU A N 1
ATOM 866 C CA . LEU A 1 115 ? 3.244 -14.617 0.792 1 97 115 LEU A CA 1
ATOM 867 C C . LEU A 1 115 ? 3.793 -14.875 -0.608 1 97 115 LEU A C 1
ATOM 869 O O . LEU A 1 115 ? 4.242 -15.984 -0.911 1 97 115 LEU A O 1
ATOM 873 N N . THR A 1 116 ? 3.697 -13.875 -1.481 1 97.56 116 THR A N 1
ATOM 874 C CA . THR A 1 116 ? 4.281 -13.984 -2.812 1 97.56 116 THR A CA 1
ATOM 875 C C . THR A 1 116 ? 5.77 -14.32 -2.727 1 97.56 116 THR A C 1
ATOM 877 O O . THR A 1 116 ? 6.246 -15.227 -3.402 1 97.56 116 THR A O 1
ATOM 880 N N . GLY A 1 117 ? 6.484 -13.578 -1.854 1 96 117 GLY A N 1
ATOM 881 C CA . GLY A 1 117 ? 7.898 -13.852 -1.659 1 96 117 GLY A CA 1
ATOM 882 C C . GLY A 1 117 ? 8.172 -15.273 -1.187 1 96 117 GLY A C 1
ATOM 883 O O . GLY A 1 117 ? 9.133 -15.898 -1.628 1 96 117 GLY A O 1
ATOM 884 N N . ALA A 1 118 ? 7.383 -15.797 -0.303 1 95.75 118 ALA A N 1
ATOM 885 C CA . ALA A 1 118 ? 7.543 -17.141 0.261 1 95.75 118 ALA A CA 1
ATOM 886 C C . ALA A 1 118 ? 7.273 -18.219 -0.788 1 95.75 118 ALA A C 1
ATOM 888 O O . ALA A 1 118 ? 7.871 -19.281 -0.75 1 95.75 118 ALA A O 1
ATOM 889 N N . ALA A 1 119 ? 6.371 -17.953 -1.752 1 97.38 119 ALA A N 1
ATOM 890 C CA . ALA A 1 119 ? 5.934 -18.953 -2.725 1 97.38 119 ALA A CA 1
ATOM 891 C C . ALA A 1 119 ? 6.867 -18.984 -3.932 1 97.38 119 ALA A C 1
ATOM 893 O O . ALA A 1 119 ? 7.016 -20.031 -4.578 1 97.38 119 ALA A O 1
ATOM 894 N N . LEU A 1 120 ? 7.523 -17.859 -4.223 1 96.88 120 LEU A N 1
ATOM 895 C CA . LEU A 1 120 ? 8.25 -17.641 -5.473 1 96.88 120 LEU A CA 1
ATOM 896 C C . LEU A 1 120 ? 9.32 -18.719 -5.668 1 96.88 120 LEU A C 1
ATOM 898 O O . LEU A 1 120 ? 9.477 -19.25 -6.77 1 96.88 120 LEU A O 1
ATOM 902 N N . PRO A 1 121 ? 10.016 -19.109 -4.57 1 96.12 121 PRO A N 1
ATOM 903 C CA . PRO A 1 121 ? 11.055 -20.125 -4.766 1 96.12 121 PRO A CA 1
ATOM 904 C C . PRO A 1 121 ? 10.492 -21.453 -5.273 1 96.12 121 PRO A C 1
ATOM 906 O O . PRO A 1 121 ? 11.242 -22.297 -5.773 1 96.12 121 PRO A O 1
ATOM 909 N N . PHE A 1 122 ? 9.211 -21.641 -5.207 1 97.69 122 PHE A N 1
ATOM 910 C CA . PHE A 1 122 ? 8.586 -22.906 -5.578 1 97.69 122 PHE A CA 1
ATOM 911 C C . PHE A 1 122 ? 7.734 -22.734 -6.828 1 97.69 122 PHE A C 1
ATOM 913 O O . PHE A 1 122 ? 6.879 -23.578 -7.117 1 97.69 122 PHE A O 1
ATOM 920 N N . MET A 1 123 ? 7.906 -21.641 -7.496 1 97.69 123 MET A N 1
ATOM 921 C CA . MET A 1 123 ? 7.168 -21.359 -8.727 1 97.69 123 MET A CA 1
ATOM 922 C C . MET A 1 123 ? 8.094 -21.391 -9.938 1 97.69 123 MET A C 1
ATOM 924 O O . MET A 1 123 ? 9.289 -21.141 -9.812 1 97.69 123 MET A O 1
ATOM 928 N N . GLY A 1 124 ? 7.551 -21.719 -11 1 96.38 124 GLY A N 1
ATOM 929 C CA . GLY A 1 124 ? 8.281 -21.797 -12.258 1 96.38 124 GLY A CA 1
ATOM 930 C C . GLY A 1 124 ? 7.402 -21.531 -13.469 1 96.38 124 GLY A C 1
ATOM 931 O O . GLY A 1 124 ? 6.328 -20.938 -13.352 1 96.38 124 GLY A O 1
ATOM 932 N N . ALA A 1 125 ? 7.922 -21.969 -14.594 1 97.06 125 ALA A N 1
ATOM 933 C CA . ALA A 1 125 ? 7.195 -21.734 -15.844 1 97.06 125 ALA A CA 1
ATOM 934 C C . ALA A 1 125 ? 5.805 -22.359 -15.789 1 97.06 125 ALA A C 1
ATOM 936 O O . ALA A 1 125 ? 5.656 -23.531 -15.414 1 97.06 125 ALA A O 1
ATOM 937 N N . GLY A 1 126 ? 4.867 -21.531 -16.156 1 96.5 126 GLY A N 1
ATOM 938 C CA . GLY A 1 126 ? 3.496 -22.016 -16.141 1 96.5 126 GLY A CA 1
ATOM 939 C C . GLY A 1 126 ? 2.756 -21.703 -14.859 1 96.5 126 GLY A C 1
ATOM 940 O O . GLY A 1 126 ? 1.541 -21.891 -14.773 1 96.5 126 GLY A O 1
ATOM 941 N N . SER A 1 127 ? 3.439 -21.25 -13.812 1 98.19 127 SER A N 1
ATOM 942 C CA . SER A 1 127 ? 2.805 -20.844 -12.562 1 98.19 127 SER A CA 1
ATOM 943 C C . SER A 1 127 ? 2.09 -19.516 -12.719 1 98.19 127 SER A C 1
ATOM 945 O O . SER A 1 127 ? 2.426 -18.719 -13.602 1 98.19 127 SER A O 1
ATOM 947 N N . HIS A 1 128 ? 1.045 -19.297 -11.859 1 98.31 128 HIS A N 1
ATOM 948 C CA . HIS A 1 128 ? 0.217 -18.094 -11.914 1 98.31 128 HIS A CA 1
ATOM 949 C C . HIS A 1 128 ? 0.11 -17.438 -10.539 1 98.31 128 HIS A C 1
ATOM 951 O O . HIS A 1 128 ? -0.089 -18.125 -9.531 1 98.31 128 HIS A O 1
ATOM 957 N N . ILE A 1 129 ? 0.34 -16.234 -10.531 1 98.44 129 ILE A N 1
ATOM 958 C CA . ILE A 1 129 ? 0.008 -15.414 -9.367 1 98.44 129 ILE A CA 1
ATOM 959 C C . ILE A 1 129 ? -1.173 -14.5 -9.703 1 98.44 129 ILE A C 1
ATOM 961 O O . ILE A 1 129 ? -1.164 -13.812 -10.719 1 98.44 129 ILE A O 1
ATOM 965 N N . MET A 1 130 ? -2.199 -14.562 -8.93 1 98.44 130 MET A N 1
ATOM 966 C CA . MET A 1 130 ? -3.34 -13.656 -9.078 1 98.44 130 MET A CA 1
ATOM 967 C C . MET A 1 130 ? -3.527 -12.812 -7.824 1 98.44 130 MET A C 1
ATOM 969 O O . MET A 1 130 ? -3.6 -13.344 -6.715 1 98.44 130 MET A O 1
ATOM 973 N N . ASN A 1 131 ? -3.496 -11.539 -7.953 1 97.62 131 ASN A N 1
ATOM 974 C CA . ASN A 1 131 ? -3.811 -10.594 -6.891 1 97.62 131 ASN A CA 1
ATOM 975 C C . ASN A 1 131 ? -5.168 -9.93 -7.113 1 97.62 131 ASN A C 1
ATOM 977 O O . ASN A 1 131 ? -5.43 -9.391 -8.188 1 97.62 131 ASN A O 1
ATOM 981 N N . ILE A 1 132 ? -6 -9.969 -6.129 1 95.38 132 ILE A N 1
ATOM 982 C CA . ILE A 1 132 ? -7.324 -9.367 -6.234 1 95.38 132 ILE A CA 1
ATOM 983 C C . ILE A 1 132 ? -7.25 -7.891 -5.863 1 95.38 132 ILE A C 1
ATOM 985 O O . ILE A 1 132 ? -7.238 -7.539 -4.684 1 95.38 132 ILE A O 1
ATOM 989 N N . CYS A 1 133 ? -7.27 -7.156 -6.867 1 93.81 133 CYS A N 1
ATOM 990 C CA . CYS A 1 133 ? -7.277 -5.707 -6.727 1 93.81 133 CYS A CA 1
ATOM 991 C C . CYS A 1 133 ? -8.703 -5.168 -6.691 1 93.81 133 CYS A C 1
ATOM 993 O O . CYS A 1 133 ? -9.539 -5.656 -5.926 1 93.81 133 CYS A O 1
ATOM 995 N N . SER A 1 134 ? -8.922 -4.066 -7.305 1 84.81 134 SER A N 1
ATOM 996 C CA . SER A 1 134 ? -10.227 -3.412 -7.387 1 84.81 134 SER A CA 1
ATOM 997 C C . SER A 1 134 ? -10.219 -2.297 -8.43 1 84.81 134 SER A C 1
ATOM 999 O O . SER A 1 134 ? -9.148 -1.804 -8.812 1 84.81 134 SER A O 1
ATOM 1001 N N . CYS A 1 135 ? -11.375 -2.023 -8.898 1 80.12 135 CYS A N 1
ATOM 1002 C CA . CYS A 1 135 ? -11.477 -0.824 -9.719 1 80.12 135 CYS A CA 1
ATOM 1003 C C . CYS A 1 135 ? -11.102 0.418 -8.922 1 80.12 135 CYS A C 1
ATOM 1005 O O . CYS A 1 135 ? -10.734 1.443 -9.492 1 80.12 135 CYS A O 1
ATOM 1007 N N . ALA A 1 136 ? -11.148 0.304 -7.656 1 75.12 136 ALA A N 1
ATOM 1008 C CA . ALA A 1 136 ? -10.758 1.392 -6.766 1 75.12 136 ALA A CA 1
ATOM 1009 C C . ALA A 1 136 ? -9.266 1.681 -6.875 1 75.12 136 ALA A C 1
ATOM 1011 O O . ALA A 1 136 ? -8.789 2.715 -6.398 1 75.12 136 ALA A O 1
ATOM 1012 N N . ALA A 1 137 ? -8.531 0.834 -7.484 1 81.75 137 ALA A N 1
ATOM 1013 C CA . ALA A 1 137 ? -7.094 1.008 -7.656 1 81.75 137 ALA A CA 1
ATOM 1014 C C . ALA A 1 137 ? -6.793 2.119 -8.656 1 81.75 137 ALA A C 1
ATOM 1016 O O . ALA A 1 137 ? -5.676 2.645 -8.695 1 81.75 137 ALA A O 1
ATOM 1017 N N . PHE A 1 138 ? -7.809 2.404 -9.477 1 79.06 138 PHE A N 1
ATOM 1018 C CA . PHE A 1 138 ? -7.539 3.275 -10.617 1 79.06 138 PHE A CA 1
ATOM 1019 C C . PHE A 1 138 ? -7.688 4.742 -10.227 1 79.06 138 PHE A C 1
ATOM 1021 O O . PHE A 1 138 ? -7.309 5.633 -10.992 1 79.06 138 PHE A O 1
ATOM 1028 N N . GLN A 1 139 ? -8.273 4.922 -9.039 1 71.75 139 GLN A N 1
ATOM 1029 C CA . GLN A 1 139 ? -8.484 6.305 -8.625 1 71.75 139 GLN A CA 1
ATOM 1030 C C . GLN A 1 139 ? -8.609 6.418 -7.109 1 71.75 139 GLN A C 1
ATOM 1032 O O . GLN A 1 139 ? -9.125 5.504 -6.453 1 71.75 139 GLN A O 1
ATOM 1037 N N . PRO A 1 140 ? -8.211 7.652 -6.66 1 74.94 140 PRO A N 1
ATOM 1038 C CA . PRO A 1 140 ? -8.5 7.902 -5.246 1 74.94 140 PRO A CA 1
ATOM 1039 C C . PRO A 1 140 ? -10 8.016 -4.965 1 74.94 140 PRO A C 1
ATOM 1041 O O . PRO A 1 140 ? -10.75 8.547 -5.793 1 74.94 140 PRO A O 1
ATOM 1044 N N . LEU A 1 141 ? -10.43 7.457 -3.836 1 71.81 141 LEU A N 1
ATOM 1045 C CA . LEU A 1 141 ? -11.852 7.473 -3.494 1 71.81 141 LEU A CA 1
ATOM 1046 C C . LEU A 1 141 ? -12.062 7.996 -2.078 1 71.81 141 LEU A C 1
ATOM 1048 O O . LEU A 1 141 ? -11.828 7.273 -1.104 1 71.81 141 LEU A O 1
ATOM 1052 N N . PRO A 1 142 ? -12.602 9.211 -2.037 1 73 142 PRO A N 1
ATOM 1053 C CA . PRO A 1 142 ? -12.992 9.656 -0.697 1 73 142 PRO A CA 1
ATOM 1054 C C . PRO A 1 142 ? -13.945 8.68 -0.007 1 73 142 PRO A C 1
ATOM 1056 O O . PRO A 1 142 ? -14.75 8.016 -0.671 1 73 142 PRO A O 1
ATOM 1059 N N . SER A 1 143 ? -13.82 8.477 1.34 1 76.69 143 SER A N 1
ATOM 1060 C CA . SER A 1 143 ? -14.57 7.551 2.182 1 76.69 143 SER A CA 1
ATOM 1061 C C . SER A 1 143 ? -14.094 6.113 1.992 1 76.69 143 SER A C 1
ATOM 1063 O O . SER A 1 143 ? -14.523 5.211 2.711 1 76.69 143 SER A O 1
ATOM 1065 N N . LEU A 1 144 ? -13.281 5.914 0.979 1 79.88 144 LEU A N 1
ATOM 1066 C CA . LEU A 1 144 ? -12.586 4.652 0.75 1 79.88 144 LEU A CA 1
ATOM 1067 C C . LEU A 1 144 ? -11.102 4.895 0.482 1 79.88 144 LEU A C 1
ATOM 1069 O O . LEU A 1 144 ? -10.492 4.188 -0.319 1 79.88 144 LEU A O 1
ATOM 1073 N N . ALA A 1 145 ? -10.656 5.906 1.11 1 85.94 145 ALA A N 1
ATOM 1074 C CA . ALA A 1 145 ? -9.312 6.398 0.803 1 85.94 145 ALA A CA 1
ATOM 1075 C C . ALA A 1 145 ? -8.266 5.312 1.038 1 85.94 145 ALA A C 1
ATOM 1077 O O . ALA A 1 145 ? -7.457 5.02 0.154 1 85.94 145 ALA A O 1
ATOM 1078 N N . LEU A 1 146 ? -8.32 4.723 2.221 1 92 146 LEU A N 1
ATOM 1079 C CA . LEU A 1 146 ? -7.301 3.74 2.572 1 92 146 LEU A CA 1
ATOM 1080 C C . LEU A 1 146 ? -7.449 2.479 1.729 1 92 146 LEU A C 1
ATOM 1082 O O . LEU A 1 146 ? -6.461 1.94 1.23 1 92 146 LEU A O 1
ATOM 1086 N N . TYR A 1 147 ? -8.641 2.023 1.525 1 91.25 147 TYR A N 1
ATOM 1087 C CA . TYR A 1 147 ? -8.883 0.843 0.704 1 91.25 147 TYR A CA 1
ATOM 1088 C C . TYR A 1 147 ? -8.367 1.052 -0.714 1 91.25 147 TYR A C 1
ATOM 1090 O O . TYR A 1 147 ? -7.625 0.217 -1.24 1 91.25 147 TYR A O 1
ATOM 1098 N N . ALA A 1 148 ? -8.766 2.174 -1.301 1 89.94 148 ALA A N 1
ATOM 1099 C CA . ALA A 1 148 ? -8.305 2.494 -2.652 1 89.94 148 ALA A CA 1
ATOM 1100 C C . ALA A 1 148 ? -6.785 2.541 -2.719 1 89.94 148 ALA A C 1
ATOM 1102 O O . ALA A 1 148 ? -6.188 2.1 -3.703 1 89.94 148 ALA A O 1
ATOM 1103 N N . ALA A 1 149 ? -6.203 3.066 -1.695 1 94.12 149 ALA A N 1
ATOM 1104 C CA . ALA A 1 149 ? -4.746 3.141 -1.642 1 94.12 149 ALA A CA 1
ATOM 1105 C C . ALA A 1 149 ? -4.125 1.747 -1.629 1 94.12 149 ALA A C 1
ATOM 1107 O O . ALA A 1 149 ? -3.137 1.493 -2.322 1 94.12 149 ALA A O 1
ATOM 1108 N N . THR A 1 150 ? -4.684 0.827 -0.854 1 95.5 150 THR A N 1
ATOM 1109 C CA . THR A 1 150 ? -4.164 -0.536 -0.8 1 95.5 150 THR A CA 1
ATOM 1110 C C . THR A 1 150 ? -4.293 -1.218 -2.158 1 95.5 150 THR A C 1
ATOM 1112 O O . THR A 1 150 ? -3.422 -1.995 -2.555 1 95.5 150 THR A O 1
ATOM 1115 N N . LYS A 1 151 ? -5.359 -0.917 -2.803 1 93.81 151 LYS A N 1
ATOM 1116 C CA . LYS A 1 151 ? -5.574 -1.56 -4.094 1 93.81 151 LYS A CA 1
ATOM 1117 C C . LYS A 1 151 ? -4.703 -0.924 -5.176 1 93.81 151 LYS A C 1
ATOM 1119 O O . LYS A 1 151 ? -4.258 -1.605 -6.102 1 93.81 151 LYS A O 1
ATOM 1124 N N . ALA A 1 152 ? -4.449 0.355 -5.062 1 92.75 152 ALA A N 1
ATOM 1125 C CA . ALA A 1 152 ? -3.451 0.984 -5.926 1 92.75 152 ALA A CA 1
ATOM 1126 C C . ALA A 1 152 ? -2.076 0.351 -5.73 1 92.75 152 ALA A C 1
ATOM 1128 O O . ALA A 1 152 ? -1.341 0.135 -6.695 1 92.75 152 ALA A O 1
ATOM 1129 N N . PHE A 1 153 ? -1.762 0.113 -4.496 1 95.31 153 PHE A N 1
ATOM 1130 C CA . PHE A 1 153 ? -0.537 -0.597 -4.148 1 95.31 153 PHE A CA 1
ATOM 1131 C C . PHE A 1 153 ? -0.461 -1.936 -4.871 1 95.31 153 PHE A C 1
ATOM 1133 O O . PHE A 1 153 ? 0.52 -2.219 -5.562 1 95.31 153 PHE A O 1
ATOM 1140 N N . LEU A 1 154 ? -1.498 -2.703 -4.719 1 95.94 154 LEU A N 1
ATOM 1141 C CA . LEU A 1 154 ? -1.511 -4.059 -5.258 1 95.94 154 LEU A CA 1
ATOM 1142 C C . LEU A 1 154 ? -1.431 -4.043 -6.777 1 95.94 154 LEU A C 1
ATOM 1144 O O . LEU A 1 154 ? -0.756 -4.883 -7.379 1 95.94 154 LEU A O 1
ATOM 1148 N N . LEU A 1 155 ? -2.164 -3.111 -7.379 1 93.69 155 LEU A N 1
ATOM 1149 C CA . LEU A 1 155 ? -2.121 -2.992 -8.828 1 93.69 155 LEU A CA 1
ATOM 1150 C C . LEU A 1 155 ? -0.707 -2.68 -9.312 1 93.69 155 LEU A C 1
ATOM 1152 O O . LEU A 1 155 ? -0.194 -3.334 -10.219 1 93.69 155 LEU A O 1
ATOM 1156 N N . SER A 1 156 ? -0.067 -1.692 -8.711 1 91.75 156 SER A N 1
ATOM 1157 C CA . SER A 1 156 ? 1.296 -1.313 -9.07 1 91.75 156 SER A CA 1
ATOM 1158 C C . SER A 1 156 ? 2.264 -2.475 -8.875 1 91.75 156 SER A C 1
ATOM 1160 O O . SER A 1 156 ? 3.064 -2.783 -9.758 1 91.75 156 SER A O 1
ATOM 1162 N N . TYR A 1 157 ? 2.152 -3.133 -7.746 1 93.62 157 TYR A N 1
ATOM 1163 C CA . TYR A 1 157 ? 3 -4.27 -7.41 1 93.62 157 TYR A CA 1
ATOM 1164 C C . TYR A 1 157 ? 2.84 -5.391 -8.43 1 93.62 157 TYR A C 1
ATOM 1166 O O . TYR A 1 157 ? 3.83 -5.938 -8.922 1 93.62 157 TYR A O 1
ATOM 1174 N N . THR A 1 158 ? 1.597 -5.672 -8.727 1 95.31 158 THR A N 1
ATOM 1175 C CA . THR A 1 158 ? 1.282 -6.77 -9.633 1 95.31 158 THR A CA 1
ATOM 1176 C C . THR A 1 158 ? 1.86 -6.508 -11.023 1 95.31 158 THR A C 1
ATOM 1178 O O . THR A 1 158 ? 2.467 -7.395 -11.625 1 95.31 158 THR A O 1
ATOM 1181 N N . ARG A 1 159 ? 1.658 -5.32 -11.484 1 91 159 ARG A N 1
ATOM 1182 C CA . ARG A 1 159 ? 2.158 -4.965 -12.812 1 91 159 ARG A CA 1
ATOM 1183 C C . ARG A 1 159 ? 3.678 -5.094 -12.875 1 91 159 ARG A C 1
ATOM 1185 O O . ARG A 1 159 ? 4.219 -5.633 -13.844 1 91 159 ARG A O 1
ATOM 1192 N N . ALA A 1 160 ? 4.359 -4.594 -11.875 1 88.88 160 ALA A N 1
ATOM 1193 C CA . ALA A 1 160 ? 5.816 -4.691 -11.828 1 88.88 160 ALA A CA 1
ATOM 1194 C C . ALA A 1 160 ? 6.266 -6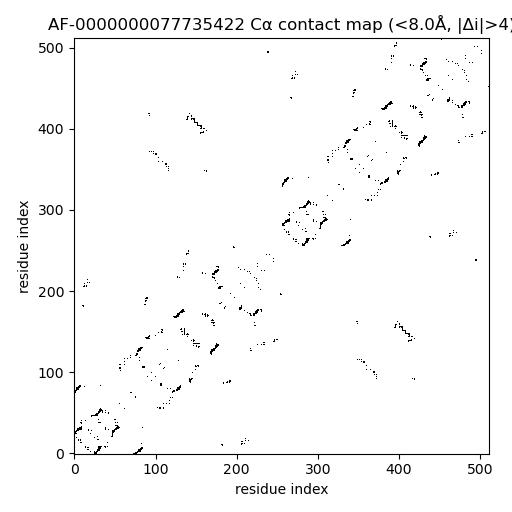.145 -11.719 1 88.88 160 ALA A C 1
ATOM 1196 O O . ALA A 1 160 ? 7.215 -6.559 -12.391 1 88.88 160 ALA A O 1
ATOM 1197 N N . LEU A 1 161 ? 5.594 -6.867 -10.898 1 91.88 161 LEU A N 1
ATOM 1198 C CA . LEU A 1 161 ? 5.898 -8.281 -10.703 1 91.88 161 LEU A CA 1
ATOM 1199 C C . LEU A 1 161 ? 5.75 -9.055 -12.008 1 91.88 161 LEU A C 1
ATOM 1201 O O . LEU A 1 161 ? 6.562 -9.93 -12.312 1 91.88 161 LEU A O 1
ATOM 1205 N N . SER A 1 162 ? 4.637 -8.789 -12.719 1 92.12 162 SER A N 1
ATOM 1206 C CA . SER A 1 162 ? 4.387 -9.43 -14 1 92.12 162 SER A CA 1
ATOM 1207 C C . SER A 1 162 ? 5.574 -9.266 -14.945 1 92.12 162 SER A C 1
ATOM 1209 O O . SER A 1 162 ? 6.02 -10.234 -15.562 1 92.12 162 SER A O 1
ATOM 1211 N N . SER A 1 163 ? 6.09 -8.07 -14.992 1 87.25 163 SER A N 1
ATOM 1212 C CA . SER A 1 163 ? 7.234 -7.789 -15.852 1 87.25 163 SER A CA 1
ATOM 1213 C C . SER A 1 163 ? 8.484 -8.508 -15.359 1 87.25 163 SER A C 1
ATOM 1215 O O . SER A 1 163 ? 9.234 -9.078 -16.156 1 87.25 163 SER A O 1
ATOM 1217 N N . GLU A 1 164 ? 8.75 -8.578 -14.117 1 87.75 164 GLU A N 1
ATOM 1218 C CA . GLU A 1 164 ? 9.953 -9.164 -13.523 1 87.75 164 GLU A CA 1
ATOM 1219 C C . GLU A 1 164 ? 9.977 -10.68 -13.695 1 87.75 164 GLU A C 1
ATOM 1221 O O . GLU A 1 164 ? 11.039 -11.273 -13.875 1 87.75 164 GLU A O 1
ATOM 1226 N N . LEU A 1 165 ? 8.812 -11.258 -13.656 1 93 165 LEU A N 1
ATOM 1227 C CA . LEU A 1 165 ? 8.766 -12.711 -13.594 1 93 165 LEU A CA 1
ATOM 1228 C C . LEU A 1 165 ? 8.531 -13.312 -14.977 1 93 165 LEU A C 1
ATOM 1230 O O . LEU A 1 165 ? 8.656 -14.523 -15.164 1 93 165 LEU A O 1
ATOM 1234 N N . ALA A 1 166 ? 8.203 -12.469 -15.922 1 90.5 166 ALA A N 1
ATOM 1235 C CA . ALA A 1 166 ? 7.891 -12.906 -17.281 1 90.5 166 ALA A CA 1
ATOM 1236 C C . ALA A 1 166 ? 9.008 -13.781 -17.844 1 90.5 166 ALA A C 1
ATOM 1238 O O . ALA A 1 166 ? 8.742 -14.844 -18.422 1 90.5 166 ALA A O 1
ATOM 1239 N N . PRO A 1 167 ? 10.289 -13.375 -17.594 1 90.69 167 PRO A N 1
ATOM 1240 C CA . PRO A 1 167 ? 11.359 -14.203 -18.156 1 90.69 167 PRO A CA 1
ATOM 1241 C C . PRO A 1 167 ? 11.383 -15.617 -17.562 1 90.69 167 PRO A C 1
ATOM 1243 O O . PRO A 1 167 ? 11.906 -16.547 -18.188 1 90.69 167 PRO A O 1
ATOM 1246 N N . GLN A 1 168 ? 10.836 -15.859 -16.406 1 94.44 168 GLN A N 1
ATOM 1247 C CA . GLN A 1 168 ? 10.805 -17.156 -15.75 1 94.44 168 GLN A CA 1
ATOM 1248 C C . GLN A 1 168 ? 9.562 -17.953 -16.156 1 94.44 168 GLN A C 1
ATOM 1250 O O . GLN A 1 168 ? 9.375 -19.094 -15.719 1 94.44 168 GLN A O 1
ATOM 1255 N N . GLY A 1 169 ? 8.734 -17.297 -16.953 1 96.25 169 GLY A N 1
ATOM 1256 C CA . GLY A 1 169 ? 7.527 -17.953 -17.422 1 96.25 169 GLY A CA 1
ATOM 1257 C C . GLY A 1 169 ? 6.418 -17.969 -16.375 1 96.25 169 GLY A C 1
ATOM 1258 O O . GLY A 1 169 ? 5.473 -18.75 -16.484 1 96.25 169 GLY A O 1
ATOM 1259 N N . ILE A 1 170 ? 6.574 -17.188 -15.312 1 97.06 170 ILE A N 1
ATOM 1260 C CA . ILE A 1 170 ? 5.531 -17.047 -14.297 1 97.06 170 ILE A CA 1
ATOM 1261 C C . ILE A 1 170 ? 4.582 -15.914 -14.703 1 97.06 170 ILE A C 1
ATOM 1263 O O . ILE A 1 170 ? 5.023 -14.812 -15.047 1 97.06 170 ILE A O 1
ATOM 1267 N N . LEU A 1 171 ? 3.291 -16.188 -14.727 1 97.31 171 LEU A N 1
ATOM 1268 C CA . LEU A 1 171 ? 2.287 -15.211 -15.125 1 97.31 171 LEU A CA 1
ATOM 1269 C C . LEU A 1 171 ? 1.666 -14.539 -13.898 1 97.31 171 LEU A C 1
ATOM 1271 O O . LEU A 1 171 ? 1.414 -15.203 -12.891 1 97.31 171 LEU A O 1
ATOM 1275 N N . VAL A 1 172 ? 1.544 -13.266 -13.977 1 96.94 172 VAL A N 1
ATOM 1276 C CA . VAL A 1 172 ? 1.005 -12.484 -12.875 1 96.94 172 VAL A CA 1
ATOM 1277 C C . VAL A 1 172 ? -0.164 -11.633 -13.359 1 96.94 172 VAL A C 1
ATOM 1279 O O . VAL A 1 172 ? -0.048 -10.93 -14.367 1 96.94 172 VAL A O 1
ATOM 1282 N N . THR A 1 173 ? -1.293 -11.727 -12.664 1 97.25 173 THR A N 1
ATOM 1283 C CA . THR A 1 173 ? -2.504 -11.039 -13.109 1 97.25 173 THR A CA 1
ATOM 1284 C C . THR A 1 173 ? -3.117 -10.234 -11.969 1 97.25 173 THR A C 1
ATOM 1286 O O . THR A 1 173 ? -3.252 -10.734 -10.852 1 97.25 173 THR A O 1
ATOM 1289 N N . ALA A 1 174 ? -3.404 -8.977 -12.234 1 96.75 174 ALA A N 1
ATOM 1290 C CA . ALA A 1 174 ? -4.223 -8.148 -11.352 1 96.75 174 ALA A CA 1
ATOM 1291 C C . ALA A 1 174 ? -5.699 -8.234 -11.734 1 96.75 174 ALA A C 1
ATOM 1293 O O . ALA A 1 174 ? -6.066 -7.945 -12.875 1 96.75 174 ALA A O 1
ATOM 1294 N N . VAL A 1 175 ? -6.523 -8.648 -10.805 1 96.25 175 VAL A N 1
ATOM 1295 C CA . VAL A 1 175 ? -7.969 -8.68 -11.023 1 96.25 175 VAL A CA 1
ATOM 1296 C C . VAL A 1 175 ? -8.609 -7.43 -10.43 1 96.25 175 VAL 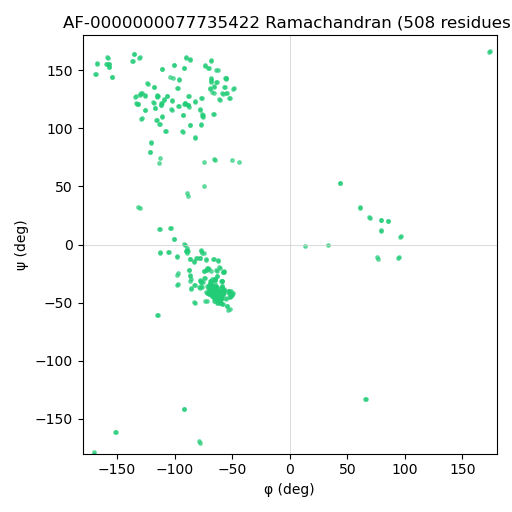A C 1
ATOM 1298 O O . VAL A 1 175 ? -8.531 -7.199 -9.227 1 96.25 175 VAL A O 1
ATOM 1301 N N . CYS A 1 176 ? -9.234 -6.664 -11.258 1 94.06 176 CYS A N 1
ATOM 1302 C CA . CYS A 1 176 ? -9.781 -5.383 -10.812 1 94.06 176 CYS A CA 1
ATOM 1303 C C . CYS A 1 176 ? -11.289 -5.324 -11.047 1 94.06 176 CYS A C 1
ATOM 1305 O O . CYS A 1 176 ? -11.75 -4.625 -11.953 1 94.06 176 CYS A O 1
ATOM 1307 N N . PRO A 1 177 ? -11.961 -5.934 -10.164 1 90.19 177 PRO A N 1
ATOM 1308 C CA . PRO A 1 177 ? -13.414 -5.938 -10.32 1 90.19 177 PRO A CA 1
ATOM 1309 C C . PRO A 1 177 ? -14.078 -4.707 -9.703 1 90.19 177 PRO A C 1
ATOM 1311 O O . PRO A 1 177 ? -13.453 -4 -8.906 1 90.19 177 PRO A O 1
ATOM 1314 N N . TYR A 1 178 ? -15.25 -4.5 -10.219 1 83.5 178 TYR A N 1
ATOM 1315 C CA . TYR A 1 178 ? -16.172 -3.613 -9.508 1 83.5 178 TYR A CA 1
ATOM 1316 C C . TYR A 1 178 ? -16.812 -4.332 -8.328 1 83.5 178 TYR A C 1
ATOM 1318 O O . TYR A 1 178 ? -16.375 -5.418 -7.941 1 83.5 178 TYR A O 1
ATOM 1326 N N . TRP A 1 179 ? -17.797 -3.738 -7.707 1 76.62 179 TRP A N 1
ATOM 1327 C CA . TRP A 1 179 ? -18.5 -4.348 -6.582 1 76.62 179 TRP A CA 1
ATOM 1328 C C . TRP A 1 179 ? -18.984 -5.75 -6.934 1 76.62 179 TRP A C 1
ATOM 1330 O O . TRP A 1 179 ? -19.484 -5.977 -8.031 1 76.62 179 TRP A O 1
ATOM 1340 N N . ILE A 1 180 ? -18.594 -6.586 -6.105 1 76.5 180 ILE A N 1
ATOM 1341 C CA . ILE A 1 180 ? -19 -7.973 -6.273 1 76.5 180 ILE A CA 1
ATOM 1342 C C . ILE A 1 180 ? -20.141 -8.297 -5.297 1 76.5 180 ILE A C 1
ATOM 1344 O O . ILE A 1 180 ? -20.031 -8.008 -4.102 1 76.5 180 ILE A O 1
ATOM 1348 N N . ARG A 1 181 ? -21.188 -8.734 -5.832 1 65.88 181 ARG A N 1
ATOM 1349 C CA . ARG A 1 181 ? -22.328 -9.102 -5 1 65.88 181 ARG A CA 1
ATOM 1350 C C . ARG A 1 181 ? -21.969 -10.25 -4.059 1 65.88 181 ARG A C 1
ATOM 1352 O O . ARG A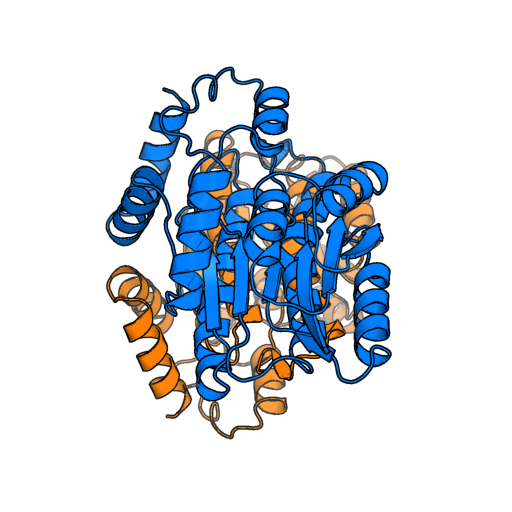 1 181 ? -21.109 -11.07 -4.375 1 65.88 181 ARG A O 1
ATOM 1359 N N . ASP A 1 182 ? -22.562 -10.289 -2.994 1 60.5 182 ASP A N 1
ATOM 1360 C CA . ASP A 1 182 ? -22.531 -11.422 -2.072 1 60.5 182 ASP A CA 1
ATOM 1361 C C . ASP A 1 182 ? -21.156 -11.57 -1.422 1 60.5 182 ASP A C 1
ATOM 1363 O O . ASP A 1 182 ? -20.656 -12.68 -1.26 1 60.5 182 ASP A O 1
ATOM 1367 N N . THR A 1 183 ? -20.453 -10.438 -1.426 1 60.16 183 THR A N 1
ATOM 1368 C CA . THR A 1 183 ? -19.188 -10.508 -0.687 1 60.16 183 THR A CA 1
ATOM 1369 C C . THR A 1 183 ? -19.344 -9.867 0.692 1 60.16 183 THR A C 1
ATOM 1371 O O . THR A 1 183 ? -20.281 -9.109 0.932 1 60.16 183 THR A O 1
ATOM 1374 N N . GLU A 1 184 ? -18.5 -10.344 1.566 1 55.69 184 GLU A N 1
ATOM 1375 C CA . GLU A 1 184 ? -18.484 -9.781 2.914 1 55.69 184 GLU A CA 1
ATOM 1376 C C . GLU A 1 184 ? -18.219 -8.281 2.885 1 55.69 184 GLU A C 1
ATOM 1378 O O . GLU A 1 184 ? -18.641 -7.555 3.793 1 55.69 184 GLU A O 1
ATOM 1383 N N . PHE A 1 185 ? -17.625 -7.809 1.881 1 53.94 185 PHE A N 1
ATOM 1384 C CA . PHE A 1 185 ? -17.328 -6.383 1.756 1 53.94 185 PHE A CA 1
ATOM 1385 C C . PHE A 1 185 ? -18.625 -5.574 1.71 1 53.94 185 PHE A C 1
ATOM 1387 O O . PHE A 1 185 ? -18.75 -4.562 2.402 1 53.94 185 PHE A O 1
ATOM 1394 N N . ILE A 1 186 ? -19.484 -6.082 0.948 1 52.38 186 ILE A N 1
ATOM 1395 C CA . ILE A 1 186 ? -20.75 -5.383 0.798 1 52.38 186 ILE A CA 1
ATOM 1396 C C . ILE A 1 186 ? -21.5 -5.375 2.131 1 52.38 186 ILE A C 1
ATOM 1398 O O . ILE A 1 186 ? -22.078 -4.355 2.518 1 52.38 186 ILE A O 1
ATOM 1402 N N . THR A 1 187 ? -21.328 -6.457 2.742 1 49.84 187 THR A N 1
ATOM 1403 C CA . THR A 1 187 ? -22.016 -6.543 4.023 1 49.84 187 THR A CA 1
ATOM 1404 C C . THR A 1 187 ? -21.438 -5.547 5.023 1 49.84 187 THR A C 1
ATOM 1406 O O . THR A 1 187 ? -22.172 -4.867 5.734 1 49.84 187 THR A O 1
ATOM 1409 N N . HIS A 1 188 ? -20.203 -5.484 5.008 1 53.38 188 HIS A N 1
ATOM 1410 C CA . HIS A 1 188 ? -19.547 -4.582 5.945 1 53.38 188 HIS A CA 1
ATOM 1411 C C . HIS A 1 188 ? -19.734 -3.125 5.535 1 53.38 188 HIS A C 1
ATOM 1413 O O . HIS A 1 188 ? -19.938 -2.258 6.383 1 53.38 188 HIS A O 1
ATOM 1419 N N . ALA A 1 189 ? -19.625 -2.926 4.242 1 54 189 ALA A N 1
ATOM 1420 C CA . ALA A 1 189 ? -19.859 -1.577 3.732 1 54 189 ALA A CA 1
ATOM 1421 C C . ALA A 1 189 ? -21.266 -1.104 4.074 1 54 189 ALA A C 1
ATOM 1423 O O . ALA A 1 189 ? -21.469 0.057 4.434 1 54 189 ALA A O 1
ATOM 1424 N N . GLU A 1 190 ? -22.125 -2.045 3.994 1 50.88 190 GLU A N 1
ATOM 1425 C CA . GLU A 1 190 ? -23.516 -1.742 4.316 1 50.88 190 GLU A CA 1
ATOM 1426 C C . GLU A 1 190 ? -23.672 -1.395 5.793 1 50.88 190 GLU A C 1
ATOM 1428 O O . GLU A 1 190 ? -24.516 -0.56 6.152 1 50.88 190 GLU A O 1
ATOM 1433 N N . GLN A 1 191 ? -22.891 -2.074 6.508 1 49.62 191 GLN A N 1
ATOM 1434 C CA . GLN A 1 191 ? -23.016 -1.863 7.949 1 49.62 191 GLN A CA 1
ATOM 1435 C C . GLN A 1 191 ? -22.391 -0.541 8.367 1 49.62 191 GLN A C 1
ATOM 1437 O O . GLN A 1 191 ? -22.797 0.053 9.375 1 49.62 191 GLN A O 1
ATOM 1442 N N . THR A 1 192 ? -21.453 -0.219 7.703 1 47.03 192 THR A N 1
ATOM 1443 C CA . THR A 1 192 ? -20.719 0.953 8.148 1 47.03 192 THR A CA 1
ATOM 1444 C C . THR A 1 192 ? -21.156 2.199 7.395 1 47.03 192 THR A C 1
ATOM 1446 O O . THR A 1 192 ? -20.797 3.318 7.766 1 47.03 192 THR A O 1
ATOM 1449 N N . ASP A 1 193 ? -21.672 1.916 6.219 1 48.81 193 ASP A N 1
ATOM 1450 C CA . ASP A 1 193 ? -22.172 3.057 5.461 1 48.81 193 ASP A CA 1
ATOM 1451 C C . ASP A 1 193 ? -23.375 3.689 6.152 1 48.81 193 ASP A C 1
ATOM 1453 O O . ASP A 1 193 ? -24.5 3.176 6.059 1 48.81 193 ASP A O 1
ATOM 1457 N N . THR A 1 194 ? -23.094 4.312 7.129 1 41.41 194 THR A N 1
ATOM 1458 C CA . THR A 1 194 ? -24.172 5.125 7.668 1 41.41 194 THR A CA 1
ATOM 1459 C C . THR A 1 194 ? -24.812 5.973 6.574 1 41.41 194 THR A C 1
ATOM 1461 O O . THR A 1 194 ? -25.922 6.496 6.746 1 41.41 194 THR A O 1
ATOM 1464 N N . ALA A 1 195 ? -24.109 6.504 5.785 1 41.88 195 ALA A N 1
ATOM 1465 C CA . ALA A 1 195 ? -24.688 7.523 4.914 1 41.88 195 ALA A CA 1
ATOM 1466 C C . ALA A 1 195 ? -25.547 6.887 3.824 1 41.88 195 ALA A C 1
ATOM 1468 O O . ALA A 1 195 ? -26.188 7.59 3.043 1 41.88 195 ALA A O 1
ATOM 1469 N N . ARG A 1 196 ? -26.484 6.012 3.992 1 39.47 196 ARG A N 1
ATOM 1470 C CA . ARG A 1 196 ? -27.516 5.422 3.143 1 39.47 196 ARG A CA 1
ATOM 1471 C C . ARG A 1 196 ? -27.031 5.285 1.704 1 39.47 196 ARG A C 1
ATOM 1473 O O . ARG A 1 196 ? -27.828 5.102 0.785 1 39.47 196 ARG A O 1
ATOM 1480 N N . ALA A 1 197 ? -25.906 5.676 1.447 1 38.47 197 ALA A N 1
ATOM 1481 C CA . ALA A 1 197 ? -25.594 5.941 0.046 1 38.47 197 ALA A CA 1
ATOM 1482 C C . ALA A 1 197 ? -25.484 4.645 -0.748 1 38.47 197 ALA A C 1
ATOM 1484 O O . ALA A 1 197 ? -25.906 4.578 -1.906 1 38.47 197 ALA A O 1
ATOM 1485 N N . LEU A 1 198 ? -24.734 3.65 -0.26 1 43.81 198 LEU A N 1
ATOM 1486 C CA . LEU A 1 198 ? -24.5 2.623 -1.266 1 43.81 198 LEU A CA 1
ATOM 1487 C C . LEU A 1 198 ? -25.594 1.571 -1.251 1 43.81 198 LEU A C 1
ATOM 1489 O O . LEU A 1 198 ? -25.469 0.533 -0.6 1 43.81 198 LEU A O 1
ATOM 1493 N N . ARG A 1 199 ? -26.844 1.847 -1.165 1 43.84 199 ARG A N 1
ATOM 1494 C CA . ARG A 1 199 ? -27.969 0.917 -1.104 1 43.84 199 ARG A CA 1
ATOM 1495 C C . ARG A 1 199 ? -27.922 -0.064 -2.27 1 43.84 199 ARG A C 1
ATOM 1497 O O . ARG A 1 199 ? -28.391 -1.202 -2.145 1 43.84 199 ARG A O 1
ATOM 1504 N N . HIS A 1 200 ? -27.906 0.542 -3.5 1 47.66 200 HIS A N 1
ATOM 1505 C CA . HIS A 1 200 ? -28.172 -0.294 -4.664 1 47.66 200 HIS A CA 1
ATOM 1506 C C . HIS A 1 200 ? -26.938 -0.44 -5.539 1 47.66 200 HIS A C 1
ATOM 1508 O O . HIS A 1 200 ? -26.406 0.555 -6.031 1 47.66 200 HIS A O 1
ATOM 1514 N N . PHE A 1 201 ? -26.047 -1.227 -5.035 1 56.47 201 PHE A N 1
ATOM 1515 C CA . PHE A 1 201 ? -24.891 -1.467 -5.891 1 56.47 201 PHE A CA 1
ATOM 1516 C C . PHE A 1 201 ? -25.328 -1.883 -7.289 1 56.47 201 PHE A C 1
ATOM 1518 O O . PHE A 1 201 ? -25.25 -3.061 -7.645 1 56.47 201 PHE A O 1
ATOM 1525 N N . PRO A 1 202 ? -25.875 -0.897 -8.086 1 60.97 202 PRO A N 1
ATOM 1526 C CA . PRO A 1 202 ? -26.25 -1.274 -9.445 1 60.97 202 PRO A CA 1
ATOM 1527 C C . PRO A 1 202 ? -25.078 -1.76 -10.281 1 60.97 202 PRO A C 1
ATOM 1529 O O . PRO A 1 202 ? -23.953 -1.261 -10.125 1 60.97 202 PRO A O 1
ATOM 1532 N N . PHE A 1 203 ? -25.094 -3.02 -10.898 1 67.56 203 PHE A N 1
ATOM 1533 C CA . PHE A 1 203 ? -24.188 -3.582 -11.898 1 67.56 203 PHE A CA 1
ATOM 1534 C C . PHE A 1 203 ? -23.125 -4.445 -11.242 1 67.56 203 PHE A C 1
ATOM 1536 O O . PHE A 1 203 ? -22.109 -4.773 -11.867 1 67.56 203 PHE A O 1
ATOM 1543 N N . ALA A 1 204 ? -23.375 -4.609 -9.945 1 76.69 204 ALA A N 1
ATOM 1544 C CA . ALA A 1 204 ? -22.469 -5.543 -9.273 1 76.69 204 ALA A CA 1
ATOM 1545 C C . ALA A 1 204 ? -22.5 -6.914 -9.945 1 76.69 204 ALA A C 1
ATOM 1547 O O . ALA A 1 204 ? -23.562 -7.387 -10.352 1 76.69 204 ALA A O 1
ATOM 1548 N N . CYS A 1 205 ? -21.297 -7.48 -10.148 1 80.19 205 CYS A N 1
ATOM 1549 C CA . CYS A 1 205 ? -21.172 -8.773 -10.812 1 80.19 205 CYS A CA 1
ATOM 1550 C C . CYS A 1 205 ? -21.172 -9.914 -9.789 1 80.19 205 CYS A C 1
ATOM 1552 O O . CYS A 1 205 ? -20.781 -9.711 -8.641 1 80.19 205 CYS A O 1
ATOM 1554 N N . ALA A 1 206 ? -21.656 -11.062 -10.289 1 85.88 206 ALA A N 1
ATOM 1555 C CA . ALA A 1 206 ? -21.594 -12.25 -9.445 1 85.88 206 ALA A CA 1
ATOM 1556 C C . ALA A 1 206 ? -20.156 -12.703 -9.234 1 85.88 206 ALA A C 1
ATOM 1558 O O . ALA A 1 206 ? -19.344 -12.656 -10.164 1 85.88 206 ALA A O 1
ATOM 1559 N N . ALA A 1 207 ? -19.859 -13.172 -8.055 1 89.75 207 ALA A N 1
ATOM 1560 C CA . ALA A 1 207 ? -18.516 -13.633 -7.707 1 89.75 207 ALA A CA 1
ATOM 1561 C C . ALA A 1 207 ? -18.062 -14.742 -8.648 1 89.75 207 ALA A C 1
ATOM 1563 O O . ALA A 1 207 ? -16.891 -14.766 -9.07 1 89.75 207 ALA A O 1
ATOM 1564 N N . GLU A 1 208 ? -18.938 -15.633 -8.977 1 91.69 208 GLU A N 1
ATOM 1565 C CA . GLU A 1 208 ? -18.609 -16.75 -9.867 1 91.69 208 GLU A CA 1
ATOM 1566 C C . GLU A 1 208 ? -18.141 -16.234 -11.227 1 91.69 208 GLU A C 1
ATOM 1568 O O . GLU A 1 208 ? -17.172 -16.75 -11.789 1 91.69 208 GLU A O 1
ATOM 1573 N N . THR A 1 209 ? -18.859 -15.266 -11.734 1 92.06 209 THR A N 1
ATOM 1574 C CA . THR A 1 209 ? -18.547 -14.711 -13.047 1 92.06 209 THR A CA 1
ATOM 1575 C C . THR A 1 209 ? -17.172 -14.047 -13.031 1 92.06 209 THR A C 1
ATOM 1577 O O . THR A 1 209 ? -16.359 -14.25 -13.938 1 92.06 209 THR A O 1
ATOM 1580 N N . VAL A 1 210 ? -16.922 -13.305 -12.008 1 93.38 210 VAL A N 1
ATOM 1581 C CA . VAL A 1 210 ? -15.641 -12.633 -11.875 1 93.38 210 VAL A CA 1
ATOM 1582 C C . VAL A 1 210 ? -14.523 -13.664 -11.773 1 93.38 210 VAL A C 1
ATOM 1584 O O . VAL A 1 210 ? -13.492 -13.539 -12.43 1 93.38 210 VAL A O 1
ATOM 1587 N N . ALA A 1 211 ? -14.758 -14.688 -11.008 1 95.25 211 ALA A N 1
ATOM 1588 C CA . ALA A 1 211 ? -13.75 -15.727 -10.805 1 95.25 211 ALA A CA 1
ATOM 1589 C C . ALA A 1 211 ? -13.445 -16.453 -12.109 1 95.25 211 ALA A C 1
ATOM 1591 O O . ALA A 1 211 ? -12.281 -16.672 -12.445 1 95.25 211 ALA A O 1
ATOM 1592 N N . ARG A 1 212 ? -14.438 -16.828 -12.852 1 95.5 212 ARG A N 1
ATOM 1593 C CA . ARG A 1 212 ? -14.266 -17.531 -14.109 1 95.5 212 ARG A CA 1
ATOM 1594 C C . ARG A 1 212 ? -13.508 -16.688 -15.125 1 95.5 212 ARG A C 1
ATOM 1596 O O . ARG A 1 212 ? -12.562 -17.156 -15.758 1 95.5 212 ARG A O 1
ATOM 1603 N N . ARG A 1 213 ? -13.961 -15.469 -15.234 1 95.62 213 ARG A N 1
ATOM 1604 C CA . ARG A 1 213 ? -13.359 -14.57 -16.219 1 95.62 213 ARG A CA 1
ATOM 1605 C C . ARG A 1 213 ? -11.906 -14.258 -15.852 1 95.62 213 ARG A C 1
ATOM 1607 O O . ARG A 1 213 ? -11.039 -14.203 -16.734 1 95.62 213 ARG A O 1
ATOM 1614 N N . SER A 1 214 ? -11.68 -14.062 -14.578 1 96.38 214 SER A N 1
ATOM 1615 C CA . SER A 1 214 ? -10.328 -13.711 -14.164 1 96.38 214 SER A CA 1
ATOM 1616 C C . SER A 1 214 ? -9.391 -14.914 -14.281 1 96.38 214 SER A C 1
ATOM 1618 O O . SER A 1 214 ? -8.219 -14.758 -14.641 1 96.38 214 SER A O 1
ATOM 1620 N N . LEU A 1 215 ? -9.844 -16.125 -14.008 1 96.81 215 LEU A N 1
ATOM 1621 C CA . LEU A 1 215 ? -9.016 -17.312 -14.172 1 96.81 215 LEU A CA 1
ATOM 1622 C C . LEU A 1 215 ? -8.672 -17.531 -15.641 1 96.81 215 LEU A C 1
ATOM 1624 O O . LEU A 1 215 ? -7.523 -17.844 -15.969 1 96.81 215 LEU A O 1
ATOM 1628 N N . ARG A 1 216 ? -9.656 -17.359 -16.484 1 96.31 216 ARG A N 1
ATOM 1629 C CA . ARG A 1 216 ? -9.414 -17.484 -17.922 1 96.31 216 ARG A CA 1
ATOM 1630 C C . ARG A 1 216 ? -8.391 -16.453 -18.391 1 96.31 216 ARG A C 1
ATOM 1632 O O . ARG A 1 216 ? -7.492 -16.781 -19.172 1 96.31 216 ARG A O 1
ATOM 1639 N N . ALA A 1 217 ? -8.578 -15.266 -17.938 1 95.81 217 ALA A N 1
ATOM 1640 C CA . ALA A 1 217 ? -7.656 -14.188 -18.297 1 95.81 217 ALA A CA 1
ATOM 1641 C C . ALA A 1 217 ? -6.238 -14.5 -17.828 1 95.81 217 ALA A C 1
ATOM 1643 O O . ALA A 1 217 ? -5.27 -14.281 -18.562 1 95.81 217 ALA A O 1
ATOM 1644 N N . ALA A 1 218 ? -6.145 -15 -16.625 1 96.38 218 ALA A N 1
ATOM 1645 C CA . ALA A 1 218 ? -4.84 -15.352 -16.062 1 96.38 218 ALA A CA 1
ATOM 1646 C C . ALA A 1 218 ? -4.156 -16.438 -16.906 1 96.38 218 ALA A C 1
ATOM 1648 O O . ALA A 1 218 ? -2.973 -16.328 -17.219 1 96.38 218 ALA A O 1
ATOM 1649 N N . LYS A 1 219 ? -4.855 -17.438 -17.297 1 95.81 219 LYS A N 1
ATOM 1650 C CA . LYS A 1 219 ? -4.32 -18.531 -18.094 1 95.81 219 LYS A CA 1
ATOM 1651 C C . LYS A 1 219 ? -3.848 -18.031 -19.453 1 95.81 219 LYS A C 1
ATOM 1653 O O . LYS A 1 219 ? -2.924 -18.594 -20.047 1 95.81 219 LYS A O 1
ATOM 1658 N N . ASN A 1 220 ? -4.484 -16.938 -19.891 1 94.94 220 ASN A N 1
ATOM 1659 C CA . ASN A 1 220 ? -4.129 -16.375 -21.203 1 94.94 220 ASN A CA 1
ATOM 1660 C C . ASN A 1 220 ? -3.033 -15.32 -21.078 1 94.94 220 ASN A C 1
ATOM 1662 O O . ASN A 1 220 ? -2.713 -14.641 -22.062 1 94.94 220 ASN A O 1
ATOM 1666 N N . GLY A 1 221 ? -2.586 -15.07 -19.922 1 93.81 221 GLY A N 1
ATOM 1667 C CA . GLY A 1 221 ? -1.436 -14.203 -19.719 1 93.81 221 GLY A CA 1
ATOM 1668 C C . GLY A 1 221 ? -1.801 -12.734 -19.656 1 93.81 221 GLY A C 1
ATOM 1669 O O . GLY A 1 221 ? -0.966 -11.867 -19.938 1 93.81 221 GLY A O 1
ATOM 1670 N N . ILE A 1 222 ? -3.072 -12.445 -19.375 1 93.25 222 ILE A N 1
ATOM 1671 C CA . ILE A 1 222 ? -3.504 -11.055 -19.266 1 93.25 222 ILE A CA 1
ATOM 1672 C C . ILE A 1 222 ? -3.041 -10.469 -17.922 1 93.25 222 ILE A C 1
ATOM 1674 O O . ILE A 1 222 ? -3.334 -11.023 -16.859 1 93.25 222 ILE A O 1
ATOM 1678 N N . GLY A 1 223 ? -2.35 -9.352 -17.984 1 92.88 223 GLY A N 1
ATOM 1679 C CA . GLY A 1 223 ? -1.731 -8.781 -16.797 1 92.88 223 GLY A CA 1
ATOM 1680 C C . GLY A 1 223 ? -2.715 -8.047 -15.906 1 92.88 223 GLY A C 1
ATOM 1681 O O . GLY A 1 223 ? -2.545 -8 -14.688 1 92.88 223 GLY A O 1
ATOM 1682 N N . VAL A 1 224 ? -3.689 -7.348 -16.469 1 93.62 224 VAL A N 1
ATOM 1683 C CA . VAL A 1 224 ? -4.723 -6.621 -15.734 1 93.62 224 VAL A CA 1
ATOM 1684 C C . VAL A 1 224 ? -6.098 -6.957 -16.312 1 93.62 224 VAL A C 1
ATOM 1686 O O . VAL A 1 224 ? -6.359 -6.711 -17.484 1 93.62 224 VAL A O 1
ATOM 1689 N N . VAL A 1 225 ? -6.914 -7.484 -15.438 1 94.38 225 VAL A N 1
ATOM 1690 C CA . VAL A 1 225 ? -8.234 -7.906 -15.898 1 94.38 225 VAL A CA 1
ATOM 1691 C C . VAL A 1 225 ? -9.312 -7.066 -15.211 1 94.38 225 VAL A C 1
ATOM 1693 O O . VAL A 1 225 ? -9.297 -6.91 -13.984 1 94.38 225 VAL A O 1
ATOM 1696 N N . THR A 1 226 ? -10.164 -6.484 -15.938 1 93.19 226 THR A N 1
ATOM 1697 C CA . THR A 1 226 ? -11.406 -5.863 -15.484 1 93.19 226 THR A CA 1
ATOM 1698 C C . THR A 1 226 ? -12.609 -6.699 -15.906 1 93.19 226 THR A C 1
ATOM 1700 O O . THR A 1 226 ? -13.125 -6.551 -17.016 1 93.19 226 THR A O 1
ATOM 1703 N N . PRO A 1 227 ? -13.125 -7.512 -15.039 1 89.5 227 PRO A N 1
ATOM 1704 C CA . PRO A 1 227 ? -14.047 -8.586 -15.43 1 89.5 227 PRO A CA 1
ATOM 1705 C C . PRO A 1 227 ? -15.453 -8.078 -15.727 1 89.5 227 PRO A C 1
ATOM 1707 O O . PRO A 1 227 ? -16.312 -8.852 -16.156 1 89.5 227 PRO A O 1
ATOM 1710 N N . ASP A 1 228 ? -15.766 -6.844 -15.531 1 85 228 ASP A N 1
ATOM 1711 C CA . ASP A 1 228 ? -17.078 -6.273 -15.781 1 85 228 ASP A CA 1
ATOM 1712 C C . ASP A 1 228 ? -16.969 -4.934 -16.5 1 85 228 ASP A C 1
ATOM 1714 O O . ASP A 1 228 ? -15.914 -4.301 -16.5 1 85 228 ASP A O 1
ATOM 1718 N N . ALA A 1 229 ? -18.109 -4.523 -17.062 1 81.62 229 ALA A N 1
ATOM 1719 C CA . ALA A 1 229 ? -18.125 -3.332 -17.906 1 81.62 229 ALA A CA 1
ATOM 1720 C C . ALA A 1 229 ? -17.844 -2.076 -17.094 1 81.62 229 ALA A C 1
ATOM 1722 O O . ALA A 1 229 ? -17.188 -1.147 -17.562 1 81.62 229 ALA A O 1
ATOM 1723 N N . VAL A 1 230 ? -18.328 -2.1 -15.93 1 78.75 230 VAL A N 1
ATOM 1724 C CA . VAL A 1 230 ? -18.172 -0.916 -15.094 1 78.75 230 VAL A CA 1
ATOM 1725 C C . VAL A 1 230 ? -16.688 -0.726 -14.734 1 78.75 230 VAL A C 1
ATOM 1727 O O . VAL A 1 230 ? -16.156 0.383 -14.836 1 78.75 230 VAL A O 1
ATOM 1730 N N . SER A 1 231 ? -16.047 -1.81 -14.375 1 84.56 231 SER A N 1
ATOM 1731 C CA . SER A 1 231 ? -14.633 -1.718 -14.031 1 84.56 231 SER A CA 1
ATOM 1732 C C . SER A 1 231 ? -13.789 -1.364 -15.25 1 84.56 231 SER A C 1
ATOM 1734 O O . SER A 1 231 ? -12.789 -0.654 -15.133 1 84.56 231 SER A O 1
ATOM 1736 N N . LEU A 1 232 ? -14.148 -1.858 -16.375 1 83.94 232 LEU A N 1
ATOM 1737 C CA . LEU A 1 232 ? -13.438 -1.501 -17.609 1 83.94 232 LEU A CA 1
ATOM 1738 C C . LEU A 1 232 ? -13.562 -0.008 -17.891 1 83.94 232 LEU A C 1
ATOM 1740 O O . LEU A 1 232 ? -12.562 0.655 -18.188 1 83.94 232 LEU A O 1
ATOM 1744 N N . LEU A 1 233 ? -14.773 0.451 -17.797 1 77.88 233 LEU A N 1
ATOM 1745 C CA . LEU A 1 233 ? -15.008 1.87 -18.031 1 77.88 233 LEU A CA 1
ATOM 1746 C C . LEU A 1 233 ? -14.234 2.729 -17.047 1 77.88 233 LEU A C 1
ATOM 1748 O O . LEU A 1 233 ? -13.672 3.76 -17.406 1 77.88 233 LEU A O 1
ATOM 1752 N N . HIS A 1 234 ? -14.242 2.289 -15.844 1 79.62 234 HIS A N 1
ATOM 1753 C CA . HIS A 1 234 ? -13.5 3.002 -14.812 1 79.62 234 HIS A CA 1
ATOM 1754 C C . HIS A 1 234 ? -12.008 3.053 -15.133 1 79.62 234 HIS A C 1
ATOM 1756 O O . HIS A 1 234 ? -11.375 4.094 -14.977 1 79.62 234 HIS A O 1
ATOM 1762 N N . ARG A 1 235 ? -11.484 1.971 -15.531 1 80.56 235 ARG A N 1
ATOM 1763 C CA . ARG A 1 235 ? -10.07 1.879 -15.891 1 80.56 235 ARG A CA 1
ATOM 1764 C C . ARG A 1 235 ? -9.734 2.836 -17.031 1 80.56 235 ARG A C 1
ATOM 1766 O O . ARG A 1 235 ? -8.742 3.568 -16.953 1 80.56 235 ARG A O 1
ATOM 1773 N N . VAL A 1 236 ? -10.555 2.879 -17.984 1 76.81 236 VAL A N 1
ATOM 1774 C CA . VAL A 1 236 ? -10.328 3.711 -19.172 1 76.81 236 VAL A CA 1
ATOM 1775 C C . VAL A 1 236 ? -10.469 5.184 -18.797 1 76.81 236 VAL A C 1
ATOM 1777 O O . VAL A 1 236 ? -9.641 6.012 -19.172 1 76.81 236 VAL A O 1
ATOM 1780 N N . ALA A 1 237 ? -11.5 5.457 -18 1 72.94 237 ALA A N 1
ATOM 1781 C CA . ALA A 1 237 ? -11.758 6.836 -17.594 1 72.94 237 ALA A CA 1
ATOM 1782 C C . ALA A 1 237 ? -10.625 7.375 -16.734 1 72.94 237 ALA A C 1
ATOM 1784 O O . ALA A 1 237 ? -10.25 8.547 -16.844 1 72.94 237 ALA A O 1
ATOM 1785 N N . ALA A 1 238 ? -10.133 6.527 -15.906 1 72.56 238 ALA A N 1
ATOM 1786 C CA . ALA A 1 238 ? -9.062 6.938 -14.992 1 72.56 238 ALA A CA 1
ATOM 1787 C C . ALA A 1 238 ? -7.797 7.297 -15.766 1 72.56 238 ALA A C 1
ATOM 1789 O O . ALA A 1 238 ? -6.992 8.109 -15.305 1 72.56 238 ALA A O 1
ATOM 1790 N N . LYS A 1 239 ? -7.629 6.688 -16.844 1 68.56 239 LYS A N 1
ATOM 1791 C CA . LYS A 1 239 ? -6.457 6.961 -17.672 1 68.56 239 LYS A CA 1
ATOM 1792 C C . LYS A 1 239 ? -6.629 8.258 -18.453 1 68.56 239 LYS A C 1
ATOM 1794 O O . LYS A 1 239 ? -5.66 8.977 -18.703 1 68.56 239 LYS A O 1
ATOM 1799 N N . CYS A 1 240 ? -7.875 8.516 -18.781 1 67.94 240 CYS A N 1
ATOM 1800 C CA . CYS A 1 240 ? -8.109 9.594 -19.719 1 67.94 240 CYS A CA 1
ATOM 1801 C C . CYS A 1 240 ? -8.469 10.891 -19 1 67.94 240 CYS A C 1
ATOM 1803 O O . CYS A 1 240 ? -8.219 11.984 -19.516 1 67.94 240 CYS A O 1
ATOM 1805 N N . LEU A 1 241 ? -9.164 10.812 -17.891 1 60.62 241 LEU A N 1
ATOM 1806 C CA . LEU A 1 241 ? -9.703 12 -17.234 1 60.62 241 LEU A CA 1
ATOM 1807 C C . LEU A 1 241 ? -8.773 12.477 -16.125 1 60.62 241 LEU A C 1
ATOM 1809 O O . LEU A 1 241 ? -8.148 11.664 -15.445 1 60.62 241 LEU A O 1
ATOM 1813 N N . PRO A 1 242 ? -8.703 13.836 -16.062 1 57.94 242 PRO A N 1
ATOM 1814 C CA . PRO A 1 242 ? -8.008 14.344 -14.867 1 57.94 242 PRO A CA 1
ATOM 1815 C C . PRO A 1 242 ? -8.594 13.805 -13.57 1 57.94 242 PRO A C 1
ATOM 1817 O O . PRO A 1 242 ? -9.812 13.648 -13.453 1 57.94 242 PRO A O 1
ATOM 1820 N N . GLN A 1 243 ? -7.789 13.352 -12.789 1 56.44 243 GLN A N 1
ATOM 1821 C CA . GLN A 1 243 ? -8.18 12.656 -11.562 1 56.44 243 GLN A CA 1
ATOM 1822 C C . GLN A 1 243 ? -9.172 13.484 -10.758 1 56.44 243 GLN A C 1
ATOM 1824 O O . GLN A 1 243 ? -10.109 12.938 -10.172 1 56.44 243 GLN A O 1
ATOM 1829 N N . GLY A 1 244 ? -8.875 14.758 -10.656 1 53.34 244 GLY A N 1
ATOM 1830 C CA . GLY A 1 244 ? -9.82 15.602 -9.953 1 53.34 244 GLY A CA 1
ATOM 1831 C C . GLY A 1 244 ? -11.242 15.453 -10.461 1 53.34 244 GLY A C 1
ATOM 1832 O O . GLY A 1 244 ? -12.188 15.383 -9.68 1 53.34 244 GLY A O 1
ATOM 1833 N N . LEU A 1 245 ? -11.328 15.352 -11.773 1 49.28 245 LEU A N 1
ATOM 1834 C CA . LEU A 1 245 ? -12.648 15.188 -12.391 1 49.28 245 LEU A CA 1
ATOM 1835 C C . LEU A 1 245 ? -13.227 13.812 -12.062 1 49.28 245 LEU A C 1
ATOM 1837 O O . LEU A 1 245 ? -14.414 13.703 -11.75 1 49.28 245 LEU A O 1
ATOM 1841 N N . LEU A 1 246 ? -12.422 12.938 -12.094 1 49.66 246 LEU A N 1
ATOM 1842 C CA . LEU A 1 246 ? -12.898 11.586 -11.828 1 49.66 246 LEU A CA 1
ATOM 1843 C C . LEU A 1 246 ? -13.336 11.43 -10.375 1 49.66 246 LEU A C 1
ATOM 1845 O O . LEU A 1 246 ? -14.328 10.758 -10.094 1 49.66 246 LEU A O 1
ATOM 1849 N N . MET A 1 247 ? -12.57 12.039 -9.469 1 53.38 247 MET A N 1
ATOM 1850 C CA . MET A 1 247 ? -12.945 11.992 -8.062 1 53.38 247 MET A CA 1
ATOM 1851 C C . MET A 1 247 ? -14.305 12.648 -7.832 1 53.38 247 MET A C 1
ATOM 1853 O O . MET A 1 247 ? -15.117 12.148 -7.055 1 53.38 247 MET A O 1
ATOM 1857 N N . HIS A 1 248 ? -14.492 13.711 -8.523 1 51.91 248 HIS A N 1
ATOM 1858 C CA . HIS A 1 248 ? -15.773 14.398 -8.445 1 51.91 248 HIS A CA 1
ATOM 1859 C C . HIS A 1 248 ? -16.906 13.516 -8.969 1 51.91 248 HIS A C 1
ATOM 1861 O O . HIS A 1 248 ? -17.984 13.453 -8.367 1 51.91 248 HIS A O 1
ATOM 1867 N N . LEU A 1 249 ? -16.625 12.828 -10.016 1 51.12 249 LEU A N 1
ATOM 1868 C CA . LEU A 1 249 ? -17.641 11.992 -10.648 1 51.12 249 LEU A CA 1
ATOM 1869 C C . LEU A 1 249 ? -17.984 10.797 -9.773 1 51.12 249 LEU A C 1
ATOM 1871 O O . LEU A 1 249 ? -19.156 10.422 -9.656 1 51.12 249 LEU A O 1
ATOM 1875 N N . VAL A 1 250 ? -17.062 10.266 -9.203 1 51.69 250 VAL A N 1
ATOM 1876 C CA . VAL A 1 250 ? -17.281 9.125 -8.32 1 51.69 250 VAL A CA 1
ATOM 1877 C C . VAL A 1 250 ? -18.047 9.578 -7.082 1 51.69 250 VAL A 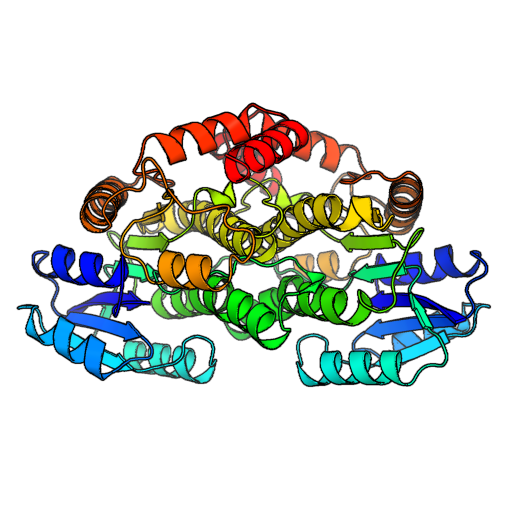C 1
ATOM 1879 O O . VAL A 1 250 ? -18.938 8.859 -6.594 1 51.69 250 VAL A O 1
ATOM 1882 N N . GLY A 1 251 ? -17.609 10.727 -6.574 1 49.28 251 GLY A N 1
ATOM 1883 C CA . GLY A 1 251 ? -18.391 11.312 -5.496 1 49.28 251 GLY A CA 1
ATOM 1884 C C . GLY A 1 251 ? -19.859 11.477 -5.836 1 49.28 251 GLY A C 1
ATOM 1885 O O . GLY A 1 251 ? -20.734 11.219 -5.008 1 49.28 251 GLY A O 1
ATOM 1886 N N . LEU A 1 252 ? -20.062 11.898 -7.105 1 44.28 252 LEU A N 1
ATOM 1887 C CA . LEU A 1 252 ? -21.438 12.062 -7.57 1 44.28 252 LEU A CA 1
ATOM 1888 C C . LEU A 1 252 ? -22.141 10.719 -7.664 1 44.28 252 LEU A C 1
ATOM 1890 O O . LEU A 1 252 ? -23.328 10.609 -7.34 1 44.28 252 LEU A O 1
ATOM 1894 N N . TRP A 1 253 ? -21.359 9.773 -8.062 1 45.06 253 TRP A N 1
ATOM 1895 C CA . TRP A 1 253 ? -21.922 8.438 -8.25 1 45.06 253 TRP A CA 1
ATOM 1896 C C . TRP A 1 253 ? -22.281 7.812 -6.914 1 45.06 253 TRP A C 1
ATOM 1898 O O . TRP A 1 253 ? -23.328 7.168 -6.789 1 45.06 253 TRP A O 1
ATOM 1908 N N . HIS A 1 254 ? -21.547 8.031 -5.918 1 46.5 254 HIS A N 1
ATOM 1909 C CA . HIS A 1 254 ? -21.828 7.488 -4.594 1 46.5 254 HIS A CA 1
ATOM 1910 C C . HIS A 1 254 ? -23.016 8.188 -3.949 1 46.5 254 HIS A C 1
ATOM 1912 O O . HIS A 1 254 ? -23.656 7.641 -3.045 1 46.5 254 HIS A O 1
ATOM 1918 N N . ARG A 1 255 ? -23.266 9.398 -4.461 1 40.59 255 ARG A N 1
ATOM 1919 C CA . ARG A 1 255 ? -24.453 10.117 -3.998 1 40.59 255 ARG A CA 1
ATOM 1920 C C . ARG A 1 255 ? -25.703 9.641 -4.715 1 40.59 255 ARG A C 1
ATOM 1922 O O . ARG A 1 255 ? -26.828 9.945 -4.293 1 40.59 255 ARG A O 1
ATOM 1929 N N . LEU A 1 256 ? -25.531 8.859 -5.773 1 35.03 256 LEU A N 1
ATOM 1930 C CA . LEU A 1 256 ? -26.719 8.359 -6.461 1 35.03 256 LEU A CA 1
ATOM 1931 C C . LEU A 1 256 ? -27.125 6.996 -5.918 1 35.03 256 LEU A C 1
ATOM 1933 O O . LEU A 1 256 ? -26.266 6.176 -5.586 1 35.03 256 LEU A O 1
ATOM 1937 N N . MET B 1 1 ? -0.582 25.562 21.453 1 93.19 1 MET B N 1
ATOM 1938 C CA . MET B 1 1 ? 0.789 25.359 21 1 93.19 1 MET B CA 1
ATOM 1939 C C . MET B 1 1 ? 0.81 24.828 19.562 1 93.19 1 MET B C 1
ATOM 1941 O O . MET B 1 1 ? 0.266 23.75 19.281 1 93.19 1 MET B O 1
ATOM 1945 N N . GLU B 1 2 ? 1.325 25.688 18.656 1 96.81 2 GLU B N 1
ATOM 1946 C CA . GLU B 1 2 ? 1.453 25.281 17.25 1 96.81 2 GLU B CA 1
ATOM 1947 C C . GLU B 1 2 ? 2.719 24.453 17.031 1 96.81 2 GLU B C 1
ATOM 1949 O O . GLU B 1 2 ? 3.826 24.922 17.297 1 96.81 2 GLU B O 1
ATOM 1954 N N . ILE B 1 3 ? 2.492 23.25 16.516 1 97.94 3 ILE B N 1
ATOM 1955 C CA . ILE B 1 3 ? 3.656 22.375 16.422 1 97.94 3 ILE B CA 1
ATOM 1956 C C . ILE B 1 3 ? 3.764 21.797 15.023 1 97.94 3 ILE B C 1
ATOM 1958 O O . ILE B 1 3 ? 2.789 21.797 14.266 1 97.94 3 ILE B O 1
ATOM 1962 N N . ALA B 1 4 ? 4.949 21.312 14.672 1 98.62 4 ALA B N 1
ATOM 1963 C CA . ALA B 1 4 ? 5.223 20.484 13.492 1 98.62 4 ALA B CA 1
ATOM 1964 C C . ALA B 1 4 ? 5.734 19.109 13.883 1 98.62 4 ALA B C 1
ATOM 1966 O O . ALA B 1 4 ? 6.512 18.969 14.828 1 98.62 4 ALA B O 1
ATOM 1967 N N . ILE B 1 5 ? 5.215 18.156 13.25 1 98.56 5 ILE B N 1
ATOM 1968 C CA . ILE B 1 5 ? 5.684 16.781 13.398 1 98.56 5 ILE B CA 1
ATOM 1969 C C . ILE B 1 5 ? 6.355 16.312 12.109 1 98.56 5 ILE B C 1
ATOM 1971 O O . ILE B 1 5 ? 5.73 16.297 11.047 1 98.56 5 ILE B O 1
ATOM 1975 N N . ILE B 1 6 ? 7.59 15.961 12.203 1 98.56 6 ILE B N 1
ATOM 1976 C CA . ILE B 1 6 ? 8.367 15.578 11.031 1 98.56 6 ILE B CA 1
ATOM 1977 C C . ILE B 1 6 ? 8.977 14.195 11.25 1 98.56 6 ILE B C 1
ATOM 1979 O O . ILE B 1 6 ? 9.781 14 12.164 1 98.56 6 ILE B O 1
ATOM 1983 N N . THR B 1 7 ? 8.555 13.258 10.438 1 97.88 7 THR B N 1
ATOM 1984 C CA . THR B 1 7 ? 9.188 11.945 10.484 1 97.88 7 THR B CA 1
ATOM 1985 C C . THR B 1 7 ? 10.375 11.891 9.523 1 97.88 7 THR B C 1
ATOM 1987 O O . THR B 1 7 ? 10.469 12.695 8.594 1 97.88 7 THR B O 1
ATOM 1990 N N . GLY B 1 8 ? 11.273 10.898 9.766 1 94.94 8 GLY B N 1
ATOM 1991 C CA . GLY B 1 8 ? 12.469 10.867 8.945 1 94.94 8 GLY B CA 1
ATOM 1992 C C . GLY B 1 8 ? 13.312 12.117 9.078 1 94.94 8 GLY B C 1
ATOM 1993 O O . GLY B 1 8 ? 13.969 12.539 8.117 1 94.94 8 GLY B O 1
ATOM 1994 N N . ALA B 1 9 ? 13.305 12.703 10.203 1 95.38 9 ALA B N 1
ATOM 1995 C CA . ALA B 1 9 ? 13.891 14.023 10.406 1 95.38 9 ALA B CA 1
ATOM 1996 C C . ALA B 1 9 ? 15.414 13.945 10.461 1 95.38 9 ALA B C 1
ATOM 1998 O O . ALA B 1 9 ? 16.094 14.969 10.375 1 95.38 9 ALA B O 1
ATOM 1999 N N . SER B 1 10 ? 15.938 12.758 10.469 1 89.88 10 SER B N 1
ATOM 2000 C CA . SER B 1 10 ? 17.375 12.602 10.664 1 89.88 10 SER B CA 1
ATOM 2001 C C . SER B 1 10 ? 18.109 12.617 9.336 1 89.88 10 SER B C 1
ATOM 2003 O O . SER B 1 10 ? 19.344 12.531 9.305 1 89.88 10 SER B O 1
ATOM 2005 N N . SER B 1 11 ? 17.453 12.641 8.234 1 83.5 11 SER B N 1
ATOM 2006 C CA . SER B 1 11 ? 18.141 12.609 6.945 1 83.5 11 SER B CA 1
ATOM 2007 C C . SER B 1 11 ? 17.25 13.148 5.832 1 83.5 11 SER B C 1
ATOM 2009 O O . SER B 1 11 ? 16.047 13.32 6.023 1 83.5 11 SER B O 1
ATOM 2011 N N . GLY B 1 12 ? 17.906 13.609 4.852 1 87 12 GLY B N 1
ATOM 2012 C CA . GLY B 1 12 ? 17.219 13.914 3.602 1 87 12 GLY B CA 1
ATOM 2013 C C . GLY B 1 12 ? 16.219 15.047 3.721 1 87 12 GLY B C 1
ATOM 2014 O O . GLY B 1 12 ? 16.562 16.125 4.242 1 87 12 GLY B O 1
ATOM 2015 N N . LEU B 1 13 ? 15.078 14.828 3.193 1 91.19 13 LEU B N 1
ATOM 2016 C CA . LEU B 1 13 ? 14.031 15.844 3.127 1 91.19 13 LEU B CA 1
ATOM 2017 C C . LEU B 1 13 ? 13.562 16.234 4.523 1 91.19 13 LEU B C 1
ATOM 2019 O O . LEU B 1 13 ? 13.273 17.406 4.785 1 91.19 13 LEU B O 1
ATOM 2023 N N . GLY B 1 14 ? 13.531 15.258 5.438 1 95.06 14 GLY B N 1
ATOM 2024 C CA . GLY B 1 14 ? 13.07 15.539 6.789 1 95.06 14 GLY B CA 1
ATOM 2025 C C . GLY B 1 14 ? 13.898 16.594 7.492 1 95.06 14 GLY B C 1
ATOM 2026 O O . GLY B 1 14 ? 13.359 17.484 8.156 1 95.06 14 GLY B O 1
ATOM 2027 N N . THR B 1 15 ? 15.164 16.469 7.309 1 94.44 15 THR B N 1
ATOM 2028 C CA . THR B 1 15 ? 16.078 17.438 7.902 1 94.44 15 THR B CA 1
ATOM 2029 C C . THR B 1 15 ? 15.828 18.828 7.336 1 94.44 15 THR B C 1
ATOM 2031 O O . THR B 1 15 ? 15.781 19.812 8.078 1 94.44 15 THR B O 1
ATOM 2034 N N . TRP B 1 16 ? 15.656 18.906 6.066 1 95 16 TRP B N 1
ATOM 2035 C CA . TRP B 1 16 ? 15.477 20.203 5.41 1 95 16 TRP B CA 1
ATOM 2036 C C . TRP B 1 16 ? 14.133 20.812 5.77 1 95 16 TRP B C 1
ATOM 2038 O O . TRP B 1 16 ? 14.016 22.031 5.906 1 95 16 TRP B O 1
ATOM 2048 N N . TYR B 1 17 ? 13.109 19.984 5.922 1 97.31 17 TYR B N 1
ATOM 2049 C CA . TYR B 1 17 ? 11.82 20.5 6.348 1 97.31 17 TYR B CA 1
ATOM 2050 C C . TYR B 1 17 ? 11.906 21.109 7.746 1 97.31 17 TYR B C 1
ATOM 2052 O O . TYR B 1 17 ? 11.32 22.156 8.016 1 97.31 17 TYR B O 1
ATOM 2060 N N . ALA B 1 18 ? 12.656 20.438 8.617 1 97.75 18 ALA B N 1
ATOM 2061 C CA . ALA B 1 18 ? 12.852 20.969 9.961 1 97.75 18 ALA B CA 1
ATOM 2062 C C . ALA B 1 18 ? 13.516 22.344 9.914 1 97.75 18 ALA B C 1
ATOM 2064 O O . ALA B 1 18 ? 13.078 23.281 10.586 1 97.75 18 ALA B O 1
ATOM 2065 N N . ARG B 1 19 ? 14.477 22.484 9.109 1 96.88 19 ARG B N 1
ATOM 2066 C CA . ARG B 1 19 ? 15.219 23.734 8.977 1 96.88 19 ARG B CA 1
ATOM 2067 C C . ARG B 1 19 ? 14.328 24.844 8.414 1 96.88 19 ARG B C 1
ATOM 2069 O O . ARG B 1 19 ? 14.344 25.969 8.898 1 96.88 19 ARG B O 1
ATOM 2076 N N . LEU B 1 20 ? 13.602 24.5 7.387 1 97.12 20 LEU B N 1
ATOM 2077 C CA . LEU B 1 20 ? 12.773 25.5 6.707 1 97.12 20 LEU B CA 1
ATOM 2078 C C . LEU B 1 20 ? 11.609 25.938 7.598 1 97.12 20 LEU B C 1
ATOM 2080 O O . LEU B 1 20 ? 11.211 27.094 7.566 1 97.12 20 LEU B O 1
ATOM 2084 N N . LEU B 1 21 ? 11.125 25.016 8.453 1 97.88 21 LEU B N 1
ATOM 2085 C CA . LEU B 1 21 ? 9.992 25.344 9.312 1 97.88 21 LEU B CA 1
ATOM 2086 C C . LEU B 1 21 ? 10.445 26.078 10.562 1 97.88 21 LEU B C 1
ATOM 2088 O O . LEU B 1 21 ? 9.625 26.656 11.281 1 97.88 21 LEU B O 1
ATOM 2092 N N . ASP B 1 22 ? 11.734 26.031 10.812 1 97.5 22 ASP B N 1
ATOM 2093 C CA . ASP B 1 22 ? 12.312 26.703 11.969 1 97.5 22 ASP B CA 1
ATOM 2094 C C . ASP B 1 22 ? 12 28.203 11.953 1 97.5 22 ASP B C 1
ATOM 2096 O O . ASP B 1 22 ? 11.93 28.844 13.008 1 97.5 22 ASP B O 1
ATOM 2100 N N . SER B 1 23 ? 11.711 28.766 10.797 1 93.56 23 SER B N 1
ATOM 2101 C CA . SER B 1 23 ? 11.492 30.203 10.656 1 93.56 23 SER B CA 1
ATOM 2102 C C . SER B 1 23 ? 10.008 30.516 10.508 1 93.56 23 SER B C 1
ATOM 2104 O O . SER B 1 23 ? 9.641 31.641 10.133 1 93.56 23 SER B O 1
ATOM 2106 N N . GLU B 1 24 ? 9.156 29.578 10.805 1 94.25 24 GLU B N 1
ATOM 2107 C CA . GLU B 1 24 ? 7.742 29.75 10.5 1 94.25 24 GLU B CA 1
ATOM 2108 C C . GLU B 1 24 ? 6.961 30.156 11.75 1 94.25 24 GLU B C 1
ATOM 2110 O O . GLU B 1 24 ? 5.73 30.25 11.711 1 94.25 24 GLU B O 1
ATOM 2115 N N . GLY B 1 25 ? 7.648 30.391 12.883 1 95.25 25 GLY B N 1
ATOM 2116 C CA . GLY B 1 25 ? 6.996 30.891 14.078 1 95.25 25 GLY B CA 1
ATOM 2117 C C . GLY B 1 25 ? 6.262 29.812 14.852 1 95.25 25 GLY B C 1
ATOM 2118 O O . GLY B 1 25 ? 5.305 30.094 15.578 1 95.25 25 GLY B O 1
ATOM 2119 N N . LEU B 1 26 ? 6.57 28.562 14.688 1 97.44 26 LEU B N 1
ATOM 2120 C CA . LEU B 1 26 ? 5.996 27.453 15.438 1 97.44 26 LEU B CA 1
ATOM 2121 C C . LEU B 1 26 ? 6.477 27.453 16.891 1 97.44 26 LEU B C 1
ATOM 2123 O O . LEU B 1 26 ? 7.57 27.953 17.172 1 97.44 26 LEU B O 1
ATOM 2127 N N . ASP B 1 27 ? 5.656 26.922 17.766 1 97.56 27 ASP B N 1
ATOM 2128 C CA . ASP B 1 27 ? 6.039 26.828 19.156 1 97.56 27 ASP B CA 1
ATOM 2129 C C . ASP B 1 27 ? 7.027 25.688 19.391 1 97.56 27 ASP B C 1
ATOM 2131 O O . ASP B 1 27 ? 7.895 25.766 20.25 1 97.56 27 ASP B O 1
ATOM 2135 N N . GLU B 1 28 ? 6.84 24.594 18.641 1 97.88 28 GLU B N 1
ATOM 2136 C CA . GLU B 1 28 ? 7.676 23.406 18.828 1 97.88 28 GLU B CA 1
ATOM 2137 C C . GLU B 1 28 ? 7.746 22.562 17.562 1 97.88 28 GLU B C 1
ATOM 2139 O O . GLU B 1 28 ? 6.777 22.5 16.797 1 97.88 28 GLU B O 1
ATOM 2144 N N . ILE B 1 29 ? 8.875 21.984 17.312 1 98.5 29 ILE B N 1
ATOM 2145 C CA . ILE B 1 29 ? 9.062 21.047 16.219 1 98.5 29 ILE B CA 1
ATOM 2146 C C . ILE B 1 29 ? 9.43 19.672 16.766 1 98.5 29 ILE B C 1
ATOM 2148 O O . ILE B 1 29 ? 10.43 19.516 17.469 1 98.5 29 ILE B O 1
ATOM 2152 N N . TRP B 1 30 ? 8.562 18.672 16.5 1 98.38 30 TRP B N 1
ATOM 2153 C CA . TRP B 1 30 ? 8.828 17.297 16.891 1 98.38 30 TRP B CA 1
ATOM 2154 C C . TRP B 1 30 ? 9.609 16.578 15.789 1 98.38 30 TRP B C 1
ATOM 2156 O O . TRP B 1 30 ? 9.148 16.469 14.656 1 98.38 30 TRP B O 1
ATOM 2166 N N . LEU B 1 31 ? 10.789 16.125 16.172 1 98.31 31 LEU B N 1
ATOM 2167 C CA . LEU B 1 31 ? 11.664 15.406 15.25 1 98.31 31 LEU B CA 1
ATOM 2168 C C . LEU B 1 31 ? 11.625 13.906 15.523 1 98.31 31 LEU B C 1
ATOM 2170 O O . LEU B 1 31 ? 12.031 13.453 16.594 1 98.31 31 LEU B O 1
ATOM 2174 N N . LEU B 1 32 ? 11.148 13.148 14.555 1 97.88 32 LEU B N 1
ATOM 2175 C CA . LEU B 1 32 ? 11.008 11.711 14.734 1 97.88 32 LEU B CA 1
ATOM 2176 C C . LEU B 1 32 ? 11.93 10.953 13.781 1 97.88 32 LEU B C 1
ATOM 2178 O O . LEU B 1 32 ? 11.938 11.211 12.578 1 97.88 32 LEU B O 1
ATOM 2182 N N . ALA B 1 33 ? 12.688 10.07 14.242 1 95.94 33 ALA B N 1
ATOM 2183 C CA . ALA B 1 33 ? 13.508 9.094 13.531 1 95.94 33 ALA B CA 1
ATOM 2184 C C . ALA B 1 33 ? 14.086 8.062 14.492 1 95.94 33 ALA B C 1
ATOM 2186 O O . ALA B 1 33 ? 13.859 8.133 15.703 1 95.94 33 ALA B O 1
ATOM 2187 N N . ARG B 1 34 ? 14.859 7.141 13.984 1 91.25 34 ARG B N 1
ATOM 2188 C CA . ARG B 1 34 ? 15.414 6.094 14.828 1 91.25 34 ARG B CA 1
ATOM 2189 C C . ARG B 1 34 ? 16.719 6.551 15.477 1 91.25 34 ARG B C 1
ATOM 2191 O O . ARG B 1 34 ? 17.047 6.133 16.594 1 91.25 34 ARG B O 1
ATOM 2198 N N . ARG B 1 35 ? 17.484 7.426 14.789 1 91.31 35 ARG B N 1
ATOM 2199 C CA . ARG B 1 35 ? 18.828 7.781 15.203 1 91.31 35 ARG B CA 1
ATOM 2200 C C . ARG B 1 35 ? 18.828 9.031 16.078 1 91.31 35 ARG B C 1
ATOM 2202 O O . ARG B 1 35 ? 18.922 10.148 15.57 1 91.31 35 ARG B O 1
ATOM 2209 N N . GLU B 1 36 ? 18.859 8.734 17.344 1 95.19 36 GLU B N 1
ATOM 2210 C CA . GLU B 1 36 ? 18.719 9.805 18.312 1 95.19 36 GLU B CA 1
ATOM 2211 C C . GLU B 1 36 ? 19.844 10.828 18.188 1 95.19 36 GLU B C 1
ATOM 2213 O O . GLU B 1 36 ? 19.594 12.031 18.25 1 95.19 36 GLU B O 1
ATOM 2218 N N . LYS B 1 37 ? 21.016 10.352 18.016 1 96.12 37 LYS B N 1
ATOM 2219 C CA . LYS B 1 37 ? 22.156 11.242 17.938 1 96.12 37 LYS B CA 1
ATOM 2220 C C . LYS B 1 37 ? 22.047 12.203 16.766 1 96.12 37 LYS B C 1
ATOM 2222 O O . LYS B 1 37 ? 22.375 13.383 16.875 1 96.12 37 LYS B O 1
ATOM 2227 N N . ARG B 1 38 ? 21.578 11.727 15.648 1 94.62 38 ARG B N 1
ATOM 2228 C CA . ARG B 1 38 ? 21.391 12.578 14.477 1 94.62 38 ARG B CA 1
ATOM 2229 C C . ARG B 1 38 ? 20.297 13.602 14.719 1 94.62 38 ARG B C 1
ATOM 2231 O O . ARG B 1 38 ? 20.406 14.758 14.297 1 94.62 38 ARG B O 1
ATOM 2238 N N . LEU B 1 39 ? 19.25 13.172 15.398 1 96.81 39 LEU B N 1
ATOM 2239 C CA . LEU B 1 39 ? 18.156 14.086 15.727 1 96.81 39 LEU B CA 1
ATOM 2240 C C . LEU B 1 39 ? 18.656 15.211 16.625 1 96.81 39 LEU B C 1
ATOM 2242 O O . LEU B 1 39 ? 18.281 16.375 16.453 1 96.81 39 LEU B O 1
ATOM 2246 N N . ALA B 1 40 ? 19.484 14.836 17.562 1 96.94 40 ALA B N 1
ATOM 2247 C CA . ALA B 1 40 ? 20.031 15.828 18.484 1 96.94 40 ALA B CA 1
ATOM 2248 C C . ALA B 1 40 ? 20.875 16.859 17.734 1 96.94 40 ALA B C 1
ATOM 2250 O O . ALA B 1 40 ? 20.828 18.062 18.047 1 96.94 40 ALA B O 1
ATOM 2251 N N . THR B 1 41 ? 21.594 16.391 16.781 1 96.19 41 THR B N 1
ATOM 2252 C CA . THR B 1 41 ? 22.406 17.281 15.969 1 96.19 41 THR B CA 1
ATOM 2253 C C . THR B 1 41 ? 21.531 18.266 15.211 1 96.19 41 THR B C 1
ATOM 2255 O O . THR B 1 41 ? 21.844 19.469 15.156 1 96.19 41 THR B O 1
ATOM 2258 N N . ILE B 1 42 ? 20.469 17.797 14.648 1 96 42 ILE B N 1
ATOM 2259 C CA . ILE B 1 42 ? 19.547 18.641 13.906 1 96 42 ILE B CA 1
ATOM 2260 C C . ILE B 1 42 ? 18.875 19.625 14.859 1 96 42 ILE B C 1
ATOM 2262 O O . ILE B 1 42 ? 18.734 20.812 14.539 1 96 42 ILE B O 1
ATOM 2266 N N . ALA B 1 43 ? 18.5 19.141 16.016 1 97.31 43 ALA B N 1
ATOM 2267 C CA . ALA B 1 43 ? 17.844 19.984 17.016 1 97.31 43 ALA B CA 1
ATOM 2268 C C . ALA B 1 43 ? 18.719 21.156 17.406 1 97.31 43 ALA B C 1
ATOM 2270 O O . ALA B 1 43 ? 18.234 22.266 17.625 1 97.31 43 ALA B O 1
ATOM 2271 N N . GLN B 1 44 ? 19.969 20.969 17.453 1 96.88 44 GLN B N 1
ATOM 2272 C CA . GLN B 1 44 ? 20.906 22 17.875 1 96.88 44 GLN B CA 1
ATOM 2273 C C . GLN B 1 44 ? 21 23.109 16.828 1 96.88 44 GLN B C 1
ATOM 2275 O O . GLN B 1 44 ? 21.375 24.25 17.156 1 96.88 44 GLN B O 1
ATOM 2280 N N . LEU B 1 45 ? 20.625 22.797 15.641 1 95.38 45 LEU B N 1
ATOM 2281 C CA . LEU B 1 45 ? 20.734 23.766 14.547 1 95.38 45 LEU B CA 1
ATOM 2282 C C . LEU B 1 45 ? 19.469 24.609 14.445 1 95.38 45 LEU B C 1
ATOM 2284 O O . LEU B 1 45 ? 19.422 25.578 13.695 1 95.38 45 LEU B O 1
ATOM 2288 N N . LEU B 1 46 ? 18.453 24.234 15.227 1 97.5 46 LEU B N 1
ATOM 2289 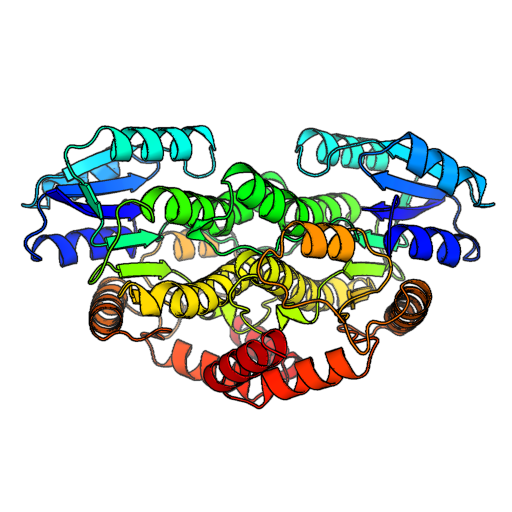C CA . LEU B 1 46 ? 17.156 24.922 15.148 1 97.5 46 LEU B CA 1
ATOM 2290 C C . LEU B 1 46 ? 17 25.906 16.312 1 97.5 46 LEU B C 1
ATOM 2292 O O . LEU B 1 46 ? 17.5 25.672 17.406 1 97.5 46 LEU B O 1
ATOM 2296 N N . THR B 1 47 ? 16.391 27.016 16.062 1 97.75 47 THR B N 1
ATOM 2297 C CA . THR B 1 47 ? 16.094 28 17.094 1 97.75 47 THR B CA 1
ATOM 2298 C C . THR B 1 47 ? 14.781 27.672 17.797 1 97.75 47 THR B C 1
ATOM 2300 O O . THR B 1 47 ? 14.648 27.891 19.016 1 97.75 47 THR B O 1
ATOM 2303 N N . THR B 1 48 ? 13.797 27.172 17.016 1 97.69 48 THR B N 1
ATOM 2304 C CA . THR B 1 48 ? 12.508 26.766 17.578 1 97.69 48 THR B CA 1
ATOM 2305 C C . THR B 1 48 ? 12.688 25.609 18.547 1 97.69 48 THR B C 1
ATOM 2307 O O . THR B 1 48 ? 13.477 24.703 18.297 1 97.69 48 THR B O 1
ATOM 2310 N N . ARG B 1 49 ? 11.977 25.609 19.672 1 97.38 49 ARG B N 1
ATOM 2311 C CA . ARG B 1 49 ? 11.992 24.484 20.609 1 97.38 49 ARG B CA 1
ATOM 2312 C C . ARG B 1 49 ? 11.766 23.172 19.875 1 97.38 49 ARG B C 1
ATOM 2314 O O . ARG B 1 49 ? 10.883 23.078 19.016 1 97.38 49 ARG B O 1
ATOM 2321 N N . THR B 1 50 ? 12.609 22.203 20.219 1 97.62 50 THR B N 1
ATOM 2322 C CA . THR B 1 50 ? 12.531 20.922 19.516 1 97.62 50 THR B CA 1
ATOM 2323 C C . THR B 1 50 ? 12.312 19.766 20.484 1 97.62 50 THR B C 1
ATOM 2325 O O . THR B 1 50 ? 12.836 19.797 21.609 1 97.62 50 THR B O 1
ATOM 2328 N N . ARG B 1 51 ? 11.508 18.891 20.141 1 97.12 51 ARG B N 1
ATOM 2329 C CA . ARG B 1 51 ? 11.328 17.641 20.859 1 97.12 51 ARG B CA 1
ATOM 2330 C C . ARG B 1 51 ? 11.844 16.453 20.047 1 97.12 51 ARG B C 1
ATOM 2332 O O . ARG B 1 51 ? 11.406 16.25 18.906 1 97.12 51 ARG B O 1
ATOM 2339 N N . ILE B 1 52 ? 12.75 15.773 20.609 1 97.5 52 ILE B N 1
ATOM 2340 C CA . ILE B 1 52 ? 13.336 14.617 19.953 1 97.5 52 ILE B CA 1
ATOM 2341 C C . ILE B 1 52 ? 12.57 13.352 20.344 1 97.5 52 ILE B C 1
ATOM 2343 O O . ILE B 1 52 ? 12.453 13.031 21.531 1 97.5 52 ILE B O 1
ATOM 2347 N N . LEU B 1 53 ? 12.047 12.68 19.406 1 97.12 53 LEU B N 1
ATOM 2348 C CA . LEU B 1 53 ? 11.352 11.414 19.609 1 97.12 53 LEU B CA 1
ATOM 2349 C C . LEU B 1 53 ? 12.016 10.289 18.828 1 97.12 53 LEU B C 1
ATOM 2351 O O . LEU B 1 53 ? 11.625 9.992 17.703 1 97.12 53 LEU B O 1
ATOM 2355 N N . ALA B 1 54 ? 12.977 9.68 19.484 1 96.75 54 ALA B N 1
ATOM 2356 C CA . ALA B 1 54 ? 13.68 8.555 18.859 1 96.75 54 ALA B CA 1
ATOM 2357 C C . ALA B 1 54 ? 12.828 7.289 18.891 1 96.75 54 ALA B C 1
ATOM 2359 O O . ALA B 1 54 ? 12.586 6.727 19.969 1 96.75 54 ALA B O 1
ATOM 2360 N N . CYS B 1 55 ? 12.359 6.867 17.719 1 95.12 55 CYS B N 1
ATOM 2361 C CA . CYS B 1 55 ? 11.469 5.711 17.703 1 95.12 55 CYS B CA 1
ATOM 2362 C C . CYS B 1 55 ? 11.477 5.035 16.344 1 95.12 55 CYS B C 1
ATOM 2364 O O . CYS B 1 55 ? 11.883 5.645 15.344 1 95.12 55 CYS B O 1
ATOM 2366 N N . ASP B 1 56 ? 11.164 3.834 16.359 1 96.31 56 ASP B N 1
ATOM 2367 C CA . ASP B 1 56 ? 10.93 3.057 15.141 1 96.31 56 ASP B CA 1
ATOM 2368 C C . ASP B 1 56 ? 9.453 3.072 14.758 1 96.31 56 ASP B C 1
ATOM 2370 O O . ASP B 1 56 ? 8.633 2.42 15.398 1 96.31 56 ASP B O 1
ATOM 2374 N N . LEU B 1 57 ? 9.156 3.738 13.664 1 95.81 57 LEU B N 1
ATOM 2375 C CA . LEU B 1 57 ? 7.773 3.977 13.273 1 95.81 57 LEU B CA 1
ATOM 2376 C C . LEU B 1 57 ? 7.125 2.693 12.766 1 95.81 57 LEU B C 1
ATOM 2378 O O . LEU B 1 57 ? 5.906 2.637 12.586 1 95.81 57 LEU B O 1
ATOM 2382 N N . THR B 1 58 ? 7.945 1.676 12.516 1 94.69 58 THR B N 1
ATOM 2383 C CA . THR B 1 58 ? 7.375 0.393 12.125 1 94.69 58 THR B CA 1
ATOM 2384 C C . THR B 1 58 ? 6.828 -0.348 13.344 1 94.69 58 THR B C 1
ATOM 2386 O O . THR B 1 58 ? 6.117 -1.347 13.203 1 94.69 58 THR B O 1
ATOM 2389 N N . ASP B 1 59 ? 7.148 0.143 14.508 1 93.25 59 ASP B N 1
ATOM 2390 C CA . ASP B 1 59 ? 6.625 -0.396 15.758 1 93.25 59 ASP B CA 1
ATOM 2391 C C . ASP B 1 59 ? 5.305 0.27 16.141 1 93.25 59 ASP B C 1
ATOM 2393 O O . ASP B 1 59 ? 5.262 1.477 16.391 1 93.25 59 ASP B O 1
ATOM 2397 N N . PRO B 1 60 ? 4.289 -0.554 16.25 1 88.94 60 PRO B N 1
ATOM 2398 C CA . PRO B 1 60 ? 2.988 0.024 16.594 1 88.94 60 PRO B CA 1
ATOM 2399 C C . PRO B 1 60 ? 3.004 0.779 17.922 1 88.94 60 PRO B C 1
ATOM 2401 O O . PRO B 1 60 ? 2.275 1.76 18.078 1 88.94 60 PRO B O 1
ATOM 2404 N N . SER B 1 61 ? 3.783 0.384 18.828 1 93 61 SER B N 1
ATOM 2405 C CA . SER B 1 61 ? 3.854 1.042 20.125 1 93 61 SER B CA 1
ATOM 2406 C C . SER B 1 61 ? 4.379 2.469 20 1 93 61 SER B C 1
ATOM 2408 O O . SER B 1 61 ? 4.031 3.338 20.797 1 93 61 SER B O 1
ATOM 2410 N N . SER B 1 62 ? 5.23 2.699 19.016 1 94.56 62 SER B N 1
ATOM 2411 C CA . SER B 1 62 ? 5.758 4.039 18.781 1 94.56 62 SER B CA 1
ATOM 2412 C C . SER B 1 62 ? 4.652 5.012 18.391 1 94.56 62 SER B C 1
ATOM 2414 O O . SER B 1 62 ? 4.602 6.137 18.875 1 94.56 62 SER B O 1
ATOM 2416 N N . ILE B 1 63 ? 3.723 4.598 17.547 1 93.56 63 ILE B N 1
ATOM 2417 C CA . ILE B 1 63 ? 2.635 5.449 17.078 1 93.56 63 ILE B CA 1
ATOM 2418 C C . ILE B 1 63 ? 1.649 5.703 18.219 1 93.56 63 ILE B C 1
ATOM 2420 O O . ILE B 1 63 ? 1.172 6.828 18.391 1 93.56 63 ILE B O 1
ATOM 2424 N N . ALA B 1 64 ? 1.392 4.645 18.953 1 93.69 64 ALA B N 1
ATOM 2425 C CA . ALA B 1 64 ? 0.52 4.793 20.109 1 93.69 64 ALA B CA 1
ATOM 2426 C C . ALA B 1 64 ? 1.106 5.785 21.109 1 93.69 64 ALA B C 1
ATOM 2428 O O . ALA B 1 64 ? 0.379 6.59 21.703 1 93.69 64 ALA B O 1
ATOM 2429 N N . GLY B 1 65 ? 2.398 5.664 21.344 1 95.12 65 GLY B N 1
ATOM 2430 C CA . GLY B 1 65 ? 3.08 6.602 22.219 1 95.12 65 GLY B CA 1
ATOM 2431 C C . GLY B 1 65 ? 2.975 8.039 21.75 1 95.12 65 GLY B C 1
ATOM 2432 O O . GLY B 1 65 ? 2.781 8.945 22.562 1 95.12 65 GLY B O 1
ATOM 2433 N N . LEU B 1 66 ? 3.088 8.242 20.438 1 94.69 66 LEU B N 1
ATOM 2434 C CA . LEU B 1 66 ? 2.979 9.586 19.875 1 94.69 66 LEU B CA 1
ATOM 2435 C C . LEU B 1 66 ? 1.565 10.133 20.047 1 94.69 66 LEU B C 1
ATOM 2437 O O . LEU B 1 66 ? 1.387 11.312 20.344 1 94.69 66 LEU B O 1
ATOM 2441 N N . ALA B 1 67 ? 0.583 9.289 19.797 1 94.75 67 ALA B N 1
ATOM 2442 C CA . ALA B 1 67 ? -0.809 9.688 20 1 94.75 67 ALA B CA 1
ATOM 2443 C C . ALA B 1 67 ? -1.059 10.117 21.438 1 94.75 67 ALA B C 1
ATOM 2445 O O . ALA B 1 67 ? -1.731 11.117 21.688 1 94.75 67 ALA B O 1
ATOM 2446 N N . HIS B 1 68 ? -0.492 9.352 22.344 1 96.06 68 HIS B N 1
ATOM 2447 C CA . HIS B 1 68 ? -0.622 9.672 23.766 1 96.06 68 HIS B CA 1
ATOM 2448 C C . HIS B 1 68 ? 0.06 10.992 24.094 1 96.06 68 HIS B C 1
ATOM 2450 O O . HIS B 1 68 ? -0.489 11.812 24.828 1 96.06 68 HIS B O 1
ATOM 2456 N N . LEU B 1 69 ? 1.229 11.148 23.562 1 96.38 69 LEU B N 1
ATOM 2457 C CA . LEU B 1 69 ? 1.981 12.383 23.781 1 96.38 69 LEU B CA 1
ATOM 2458 C C . LEU B 1 69 ? 1.207 13.594 23.266 1 96.38 69 LEU B C 1
ATOM 2460 O O . LEU B 1 69 ? 1.182 14.641 23.922 1 96.38 69 LEU B O 1
ATOM 2464 N N . LEU B 1 70 ? 0.606 13.508 22.078 1 96.38 70 LEU B N 1
ATOM 2465 C CA . LEU B 1 70 ? -0.21 14.578 21.516 1 96.38 70 LEU B CA 1
ATOM 2466 C C . LEU B 1 70 ? -1.386 14.906 22.422 1 96.38 70 LEU B C 1
ATOM 2468 O O . LEU B 1 70 ? -1.667 16.078 22.688 1 96.38 70 LEU B O 1
ATOM 2472 N N . ALA B 1 71 ? -1.996 13.82 22.953 1 94.75 71 ALA B N 1
ATOM 2473 C CA . ALA B 1 71 ? -3.16 13.992 23.812 1 94.75 71 ALA B CA 1
ATOM 2474 C C . ALA B 1 71 ? -2.777 14.68 25.125 1 94.75 71 ALA B C 1
ATOM 2476 O O . ALA B 1 71 ? -3.58 15.406 25.703 1 94.75 71 ALA B O 1
ATOM 2477 N N . GLU B 1 72 ? -1.596 14.461 25.516 1 95.38 72 GLU B N 1
ATOM 2478 C CA . GLU B 1 72 ? -1.137 15 26.797 1 95.38 72 GLU B CA 1
ATOM 2479 C C . GLU B 1 72 ? -0.583 16.406 26.641 1 95.38 72 GLU B C 1
ATOM 2481 O O . GLU B 1 72 ? -0.404 17.125 27.625 1 95.38 72 GLU B O 1
ATOM 2486 N N . THR B 1 73 ? -0.175 16.75 25.422 1 93.94 73 THR B N 1
ATOM 2487 C CA . THR B 1 73 ? 0.346 18.078 25.141 1 93.94 73 THR B CA 1
ATOM 2488 C C . THR B 1 73 ? -0.743 19.141 25.312 1 93.94 73 THR B C 1
ATOM 2490 O O . THR B 1 73 ? -1.892 18.922 24.922 1 93.94 73 THR B O 1
ATOM 2493 N N . GLU B 1 74 ? -0.434 20.188 25.922 1 91.31 74 GLU B N 1
ATOM 2494 C CA . GLU B 1 74 ? -1.397 21.25 26.188 1 91.31 74 GLU B CA 1
ATOM 2495 C C . GLU B 1 74 ? -1.874 21.922 24.906 1 91.31 74 GLU B C 1
ATOM 2497 O O . GLU B 1 74 ? -1.123 22.656 24.266 1 91.31 74 GLU B O 1
ATOM 2502 N N . GLN B 1 75 ? -3.119 21.734 24.578 1 92.06 75 GLN B N 1
ATOM 2503 C CA . GLN B 1 75 ? -3.824 22.312 23.438 1 92.06 75 GLN B CA 1
ATOM 2504 C C . GLN B 1 75 ? -2.977 22.25 22.172 1 92.06 75 GLN B C 1
ATOM 2506 O O . GLN B 1 75 ? -2.789 23.266 21.5 1 92.06 75 GLN B O 1
ATOM 2511 N N . PRO B 1 76 ? -2.529 21.141 21.891 1 95.19 76 PRO B N 1
ATOM 2512 C CA . PRO B 1 76 ? -1.684 21.016 20.703 1 95.19 76 PRO B CA 1
ATOM 2513 C C . PRO B 1 76 ? -2.447 21.297 19.406 1 95.19 76 PRO B C 1
ATOM 2515 O O . PRO B 1 76 ? -3.596 20.859 19.266 1 95.19 76 PRO B O 1
ATOM 2518 N N . GLU B 1 77 ? -1.886 22.125 18.594 1 97.62 77 GLU B N 1
ATOM 2519 C CA . GLU B 1 77 ? -2.332 22.312 17.203 1 97.62 77 GLU B CA 1
ATOM 2520 C C . GLU B 1 77 ? -1.254 21.891 16.219 1 97.62 77 GLU B C 1
ATOM 2522 O O . GLU B 1 77 ? -0.246 22.578 16.047 1 97.62 77 GLU B O 1
ATOM 2527 N N . VAL B 1 78 ? -1.503 20.766 15.594 1 98.5 78 VAL B N 1
ATOM 2528 C CA . VAL B 1 78 ? -0.545 20.297 14.602 1 98.5 78 VAL B CA 1
ATOM 2529 C C . VAL B 1 78 ? -0.702 21.094 13.305 1 98.5 78 VAL B C 1
ATOM 2531 O O . VAL B 1 78 ? -1.63 20.844 12.531 1 98.5 78 VAL B O 1
ATOM 2534 N N . ARG B 1 79 ? 0.191 21.969 13.109 1 98.56 79 ARG B N 1
ATOM 2535 C CA . ARG B 1 79 ? 0.149 22.812 11.922 1 98.56 79 ARG B CA 1
ATOM 2536 C C . ARG B 1 79 ? 0.76 22.109 10.719 1 98.56 79 ARG B C 1
ATOM 2538 O O . ARG B 1 79 ? 0.307 22.281 9.586 1 98.56 79 ARG B O 1
ATOM 2545 N N . TRP B 1 80 ? 1.799 21.297 10.977 1 98.69 80 TRP B N 1
ATOM 2546 C CA . TRP B 1 80 ? 2.467 20.531 9.93 1 98.69 80 TRP B CA 1
ATOM 2547 C C . TRP B 1 80 ? 2.666 19.094 10.359 1 98.69 80 TRP B C 1
ATOM 2549 O O . TRP B 1 80 ? 3.211 18.812 11.43 1 98.69 80 TRP B O 1
ATOM 2559 N N . LEU B 1 81 ? 2.164 18.234 9.648 1 98.69 81 LEU B N 1
ATOM 2560 C CA . LEU B 1 81 ? 2.553 16.828 9.688 1 98.69 81 LEU B CA 1
ATOM 2561 C C . LEU B 1 81 ? 3.279 16.438 8.406 1 98.69 81 LEU B C 1
ATOM 2563 O O . LEU B 1 81 ? 2.676 16.391 7.332 1 98.69 81 LEU B O 1
ATOM 2567 N N . ILE B 1 82 ? 4.562 16.188 8.531 1 98.69 82 ILE B N 1
ATOM 2568 C CA . ILE B 1 82 ? 5.363 15.812 7.363 1 98.69 82 ILE B CA 1
ATOM 2569 C C . ILE B 1 82 ? 5.836 14.367 7.496 1 98.69 82 ILE B C 1
ATOM 2571 O O . ILE B 1 82 ? 6.723 14.07 8.305 1 98.69 82 ILE B O 1
ATOM 2575 N N . ASN B 1 83 ? 5.199 13.516 6.77 1 98 83 ASN B N 1
ATOM 2576 C CA . ASN B 1 83 ? 5.605 12.117 6.676 1 98 83 ASN B CA 1
ATOM 2577 C C . ASN B 1 83 ? 6.738 11.93 5.672 1 98 83 ASN B C 1
ATOM 2579 O O . ASN B 1 83 ? 6.492 11.633 4.5 1 98 83 ASN B O 1
ATOM 2583 N N . ALA B 1 84 ? 7.949 11.992 6.195 1 96.19 84 ALA B N 1
ATOM 2584 C CA . ALA B 1 84 ? 9.117 11.945 5.316 1 96.19 84 ALA B CA 1
ATOM 2585 C C . ALA B 1 84 ? 9.914 10.664 5.531 1 96.19 84 ALA B C 1
ATOM 2587 O O . ALA B 1 84 ? 10.859 10.383 4.797 1 96.19 84 ALA B O 1
ATOM 2588 N N . ALA B 1 85 ? 9.469 9.922 6.566 1 93.88 85 ALA B N 1
ATOM 2589 C CA . ALA B 1 85 ? 10.133 8.641 6.801 1 93.88 85 ALA B CA 1
ATOM 2590 C C . ALA B 1 85 ? 9.805 7.645 5.695 1 93.88 85 ALA B C 1
ATOM 2592 O O . ALA B 1 85 ? 8.656 7.523 5.277 1 93.88 85 ALA B O 1
ATOM 2593 N N . GLY B 1 86 ? 10.742 7.012 5.219 1 90.5 86 GLY B N 1
ATOM 2594 C CA . GLY B 1 86 ? 10.594 5.984 4.199 1 90.5 86 GLY B CA 1
ATOM 2595 C C . GLY B 1 86 ? 11.914 5.465 3.676 1 90.5 86 GLY B C 1
ATOM 2596 O O . GLY B 1 86 ? 12.969 6.023 3.982 1 90.5 86 GLY B O 1
ATOM 2597 N N . PHE B 1 87 ? 11.797 4.344 2.975 1 86.12 87 PHE B N 1
ATOM 2598 C CA . PHE B 1 87 ? 13 3.814 2.34 1 86.12 87 PHE B CA 1
ATOM 2599 C C . PHE B 1 87 ? 12.641 2.885 1.188 1 86.12 87 PHE B C 1
ATOM 2601 O O . PHE B 1 87 ? 11.469 2.529 1.013 1 86.12 87 PHE B O 1
ATOM 2608 N N . GLY B 1 88 ? 13.609 2.697 0.363 1 84 88 GLY B N 1
ATOM 2609 C CA . GLY B 1 88 ? 13.508 1.76 -0.743 1 84 88 GLY B CA 1
ATOM 2610 C C . GLY B 1 88 ? 14.75 0.919 -0.933 1 84 88 GLY B C 1
ATOM 2611 O O . GLY B 1 88 ? 15.797 1.211 -0.348 1 84 88 GLY B O 1
ATOM 2612 N N . ARG B 1 89 ? 14.531 -0.159 -1.567 1 81 89 ARG B N 1
ATOM 2613 C CA . ARG B 1 89 ? 15.625 -1.049 -1.928 1 81 89 ARG B CA 1
ATOM 2614 C C . ARG B 1 89 ? 15.508 -1.51 -3.377 1 81 89 ARG B C 1
ATOM 2616 O O . ARG B 1 89 ? 14.422 -1.898 -3.822 1 81 89 ARG B O 1
ATOM 2623 N N . ILE B 1 90 ? 16.562 -1.304 -4.023 1 77.19 90 ILE B N 1
ATOM 2624 C CA . ILE B 1 90 ? 16.594 -1.837 -5.383 1 77.19 90 ILE B CA 1
ATOM 2625 C C . ILE B 1 90 ? 16.812 -3.35 -5.336 1 77.19 90 ILE B C 1
ATOM 2627 O O . ILE B 1 90 ? 17.875 -3.82 -4.918 1 77.19 90 ILE B O 1
ATOM 2631 N N . SER B 1 91 ? 15.844 -4.113 -5.715 1 81.62 91 SER B N 1
ATOM 2632 C CA . SER B 1 91 ? 15.852 -5.574 -5.703 1 81.62 91 SER B CA 1
ATOM 2633 C C . SER B 1 91 ? 14.656 -6.141 -6.465 1 81.62 91 SER B C 1
ATOM 2635 O O . SER B 1 91 ? 13.617 -5.492 -6.566 1 81.62 91 SER B O 1
ATOM 2637 N N . SER B 1 92 ? 15.047 -7.301 -7.062 1 82.06 92 SER B N 1
ATOM 2638 C CA . SER B 1 92 ? 13.883 -8.023 -7.566 1 82.06 92 SER B CA 1
ATOM 2639 C C . SER B 1 92 ? 13.023 -8.547 -6.426 1 82.06 92 SER B C 1
ATOM 2641 O O . SER B 1 92 ? 13.492 -8.672 -5.293 1 82.06 92 SER B O 1
ATOM 2643 N N . CYS B 1 93 ? 11.75 -8.812 -6.727 1 83.31 93 CYS B N 1
ATOM 2644 C CA . CYS B 1 93 ? 10.836 -9.344 -5.719 1 83.31 93 CYS B CA 1
ATOM 2645 C C . CYS B 1 93 ? 11.344 -10.664 -5.168 1 83.31 93 CYS B C 1
ATOM 2647 O O . CYS B 1 93 ? 11.188 -10.953 -3.979 1 83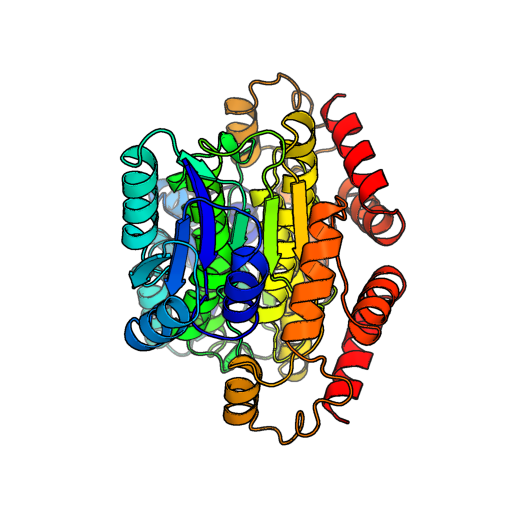.31 93 CYS B O 1
ATOM 2649 N N . ALA B 1 94 ? 12.031 -11.391 -6.02 1 83.44 94 ALA B N 1
ATOM 2650 C CA . ALA B 1 94 ? 12.539 -12.711 -5.637 1 83.44 94 ALA B CA 1
ATOM 2651 C C . ALA B 1 94 ? 13.734 -12.586 -4.703 1 83.44 94 ALA B C 1
ATOM 2653 O O . ALA B 1 94 ? 13.992 -13.477 -3.885 1 83.44 94 ALA B O 1
ATOM 2654 N N . GLU B 1 95 ? 14.359 -11.492 -4.77 1 86.44 95 GLU B N 1
ATOM 2655 C CA . GLU B 1 95 ? 15.609 -11.32 -4.031 1 86.44 95 GLU B CA 1
ATOM 2656 C C . GLU B 1 95 ? 15.406 -10.438 -2.803 1 86.44 95 GLU B C 1
ATOM 2658 O O . GLU B 1 95 ? 16.312 -10.297 -1.979 1 86.44 95 GLU B O 1
ATOM 2663 N N . LEU B 1 96 ? 14.273 -9.891 -2.678 1 87.88 96 LEU B N 1
ATOM 2664 C CA . LEU B 1 96 ? 14.016 -8.992 -1.555 1 87.88 96 LEU B CA 1
ATOM 2665 C C . LEU B 1 96 ? 13.758 -9.789 -0.278 1 87.88 96 LEU B C 1
ATOM 2667 O O . LEU B 1 96 ? 12.789 -10.555 -0.201 1 87.88 96 LEU B O 1
ATOM 2671 N N . PRO B 1 97 ? 14.656 -9.633 0.758 1 91.31 97 PRO B N 1
ATOM 2672 C CA . PRO B 1 97 ? 14.398 -10.328 2.021 1 91.31 97 PRO B CA 1
ATOM 2673 C C . PRO B 1 97 ? 13.031 -9.992 2.609 1 91.31 97 PRO B C 1
ATOM 2675 O O . PRO B 1 97 ? 12.586 -8.844 2.537 1 91.31 97 PRO B O 1
ATOM 2678 N N . ALA B 1 98 ? 12.43 -11.008 3.195 1 92.81 98 ALA B N 1
ATOM 2679 C CA . ALA B 1 98 ? 11.086 -10.859 3.738 1 92.81 98 ALA B CA 1
ATOM 2680 C C . ALA B 1 98 ? 11.023 -9.734 4.766 1 92.81 98 ALA B C 1
ATOM 2682 O O . ALA B 1 98 ? 10.07 -8.953 4.793 1 92.81 98 ALA B O 1
ATOM 2683 N N . ASP B 1 99 ? 12 -9.672 5.559 1 93.5 99 ASP B N 1
ATOM 2684 C CA . ASP B 1 99 ? 12.031 -8.648 6.594 1 93.5 99 ASP B CA 1
ATOM 2685 C C . ASP B 1 99 ? 12.07 -7.25 5.984 1 93.5 99 ASP B C 1
ATOM 2687 O O . ASP B 1 99 ? 11.406 -6.332 6.477 1 93.5 99 ASP B O 1
ATOM 2691 N N . ASP B 1 100 ? 12.836 -7.074 4.926 1 93.06 100 ASP B N 1
ATOM 2692 C CA . ASP B 1 100 ? 12.914 -5.789 4.242 1 93.06 100 ASP B CA 1
ATOM 2693 C C . ASP B 1 100 ? 11.586 -5.445 3.57 1 93.06 100 ASP B C 1
ATOM 2695 O O . ASP B 1 100 ? 11.148 -4.293 3.596 1 93.06 100 ASP B O 1
ATOM 2699 N N . ALA B 1 101 ? 11.047 -6.441 3.006 1 94.5 101 ALA B N 1
ATOM 2700 C CA . ALA B 1 101 ? 9.75 -6.234 2.359 1 94.5 101 ALA B CA 1
ATOM 2701 C C . ALA B 1 101 ? 8.703 -5.781 3.369 1 94.5 101 ALA B C 1
ATOM 2703 O O . ALA B 1 101 ? 8 -4.793 3.141 1 94.5 101 ALA B O 1
ATOM 2704 N N . ALA B 1 102 ? 8.617 -6.488 4.473 1 95.56 102 ALA B N 1
ATOM 2705 C CA . ALA B 1 102 ? 7.664 -6.145 5.52 1 95.56 102 ALA B CA 1
ATOM 2706 C C . ALA B 1 102 ? 7.926 -4.738 6.059 1 95.56 102 ALA B C 1
ATOM 2708 O O . ALA B 1 102 ? 6.992 -3.945 6.219 1 95.56 102 ALA B O 1
ATOM 2709 N N . ARG B 1 103 ? 9.109 -4.477 6.289 1 94.56 103 ARG B N 1
ATOM 2710 C CA . ARG B 1 103 ? 9.492 -3.191 6.863 1 94.56 103 ARG B CA 1
ATOM 2711 C C . ARG B 1 103 ? 9.148 -2.045 5.914 1 94.56 103 ARG B C 1
ATOM 2713 O O . ARG B 1 103 ? 8.766 -0.961 6.359 1 94.56 103 ARG B O 1
ATOM 2720 N N . MET B 1 104 ? 9.336 -2.229 4.66 1 94.94 104 MET B N 1
ATOM 2721 C CA . MET B 1 104 ? 9.047 -1.195 3.672 1 94.94 104 MET B CA 1
ATOM 2722 C C . MET B 1 104 ? 7.562 -0.841 3.674 1 94.94 104 MET B C 1
ATOM 2724 O O . MET B 1 104 ? 7.203 0.337 3.67 1 94.94 104 MET B O 1
ATOM 2728 N N . VAL B 1 105 ? 6.73 -1.873 3.705 1 96.94 105 VAL B N 1
ATOM 2729 C CA . VAL B 1 105 ? 5.289 -1.636 3.758 1 96.94 105 VAL B CA 1
ATOM 2730 C C . VAL B 1 105 ? 4.926 -0.962 5.078 1 96.94 105 VAL B C 1
ATOM 2732 O O . VAL B 1 105 ? 4.133 -0.017 5.102 1 96.94 105 VAL B O 1
ATOM 2735 N N . ASP B 1 106 ? 5.543 -1.41 6.156 1 97.06 106 ASP B N 1
ATOM 2736 C CA . ASP B 1 106 ? 5.242 -0.905 7.492 1 97.06 106 ASP B CA 1
ATOM 2737 C C . ASP B 1 106 ? 5.617 0.571 7.617 1 97.06 106 ASP B C 1
ATOM 2739 O O . ASP B 1 106 ? 4.848 1.366 8.164 1 97.06 106 ASP B O 1
ATOM 2743 N N . LEU B 1 107 ? 6.715 0.896 7.09 1 96.12 107 LEU B N 1
ATOM 2744 C CA . LEU B 1 107 ? 7.215 2.256 7.254 1 96.12 107 LEU B CA 1
ATOM 2745 C C . LEU B 1 107 ? 6.578 3.195 6.238 1 96.12 107 LEU B C 1
ATOM 2747 O O . LEU B 1 107 ? 6.035 4.242 6.605 1 96.12 107 LEU B O 1
ATOM 2751 N N . ASN B 1 108 ? 6.59 2.803 4.934 1 96.06 108 ASN B N 1
ATOM 2752 C CA . ASN B 1 108 ? 6.188 3.697 3.852 1 96.06 108 ASN B CA 1
ATOM 2753 C C . ASN B 1 108 ? 4.672 3.881 3.811 1 96.06 108 ASN B C 1
ATOM 2755 O O . ASN B 1 108 ? 4.18 4.898 3.324 1 96.06 108 ASN B O 1
ATOM 2759 N N . CYS B 1 109 ? 3.951 2.869 4.266 1 97.38 109 CYS B N 1
ATOM 2760 C CA . CYS B 1 109 ? 2.498 2.924 4.148 1 97.38 109 CYS B CA 1
ATOM 2761 C C . CYS B 1 109 ? 1.843 2.977 5.527 1 97.38 109 CYS B C 1
ATOM 2763 O O . CYS B 1 109 ? 1.281 4.004 5.91 1 97.38 109 CYS B O 1
ATOM 2765 N N . ARG B 1 110 ? 2.066 1.973 6.312 1 97.19 110 ARG B N 1
ATOM 2766 C CA . ARG B 1 110 ? 1.347 1.782 7.566 1 97.19 110 ARG B CA 1
ATOM 2767 C C . ARG B 1 110 ? 1.623 2.928 8.539 1 97.19 110 ARG B C 1
ATOM 2769 O O . ARG B 1 110 ? 0.695 3.49 9.117 1 97.19 110 ARG B O 1
ATOM 2776 N N . ALA B 1 111 ? 2.863 3.223 8.727 1 97.38 111 ALA B N 1
ATOM 2777 C CA . ALA B 1 111 ? 3.25 4.266 9.672 1 97.38 111 ALA B CA 1
ATOM 2778 C C . ALA B 1 111 ? 2.643 5.609 9.289 1 97.38 111 ALA B C 1
ATOM 2780 O O . ALA B 1 111 ? 2.131 6.336 10.148 1 97.38 111 ALA B O 1
ATOM 2781 N N . ALA B 1 112 ? 2.705 5.988 8.008 1 96.88 112 ALA B N 1
ATOM 2782 C CA . ALA B 1 112 ? 2.166 7.258 7.527 1 96.88 112 ALA B CA 1
ATOM 2783 C C . ALA B 1 112 ? 0.666 7.355 7.797 1 96.88 112 ALA B C 1
ATOM 2785 O O . ALA B 1 112 ? 0.173 8.391 8.242 1 96.88 112 ALA B O 1
ATOM 2786 N N . VAL B 1 113 ? -0.059 6.262 7.543 1 97.25 113 VAL B N 1
ATOM 2787 C CA . VAL B 1 113 ? -1.505 6.223 7.73 1 97.25 113 VAL B CA 1
ATOM 2788 C C . VAL B 1 113 ? -1.837 6.379 9.211 1 97.25 113 VAL B C 1
ATOM 2790 O O . VAL B 1 113 ? -2.695 7.184 9.586 1 97.25 113 VAL B O 1
ATOM 2793 N N . LEU B 1 114 ? -1.16 5.617 10.039 1 97.06 114 LEU B N 1
ATOM 2794 C CA . LEU B 1 114 ? -1.471 5.598 11.461 1 97.06 114 LEU B CA 1
ATOM 2795 C C . LEU B 1 114 ? -1.106 6.93 12.117 1 97.06 114 LEU B C 1
ATOM 2797 O O . LEU B 1 114 ? -1.844 7.43 12.969 1 97.06 114 LEU B O 1
ATOM 2801 N N . LEU B 1 115 ? 0.017 7.473 11.719 1 97 115 LEU B N 1
ATOM 2802 C CA . LEU B 1 115 ? 0.426 8.766 12.266 1 97 115 LEU B CA 1
ATOM 2803 C C . LEU B 1 115 ? -0.536 9.867 11.836 1 97 115 LEU B C 1
ATOM 2805 O O . LEU B 1 115 ? -0.873 10.742 12.633 1 97 115 LEU B O 1
ATOM 2809 N N . THR B 1 116 ? -0.933 9.852 10.562 1 97.62 116 THR B N 1
ATOM 2810 C CA . THR B 1 116 ? -1.928 10.805 10.086 1 97.62 116 THR B CA 1
ATOM 2811 C C . THR B 1 116 ? -3.209 10.711 10.906 1 97.62 116 THR B C 1
ATOM 2813 O O . THR B 1 116 ? -3.738 11.734 11.352 1 97.62 116 THR B O 1
ATOM 2816 N N . GLY B 1 117 ? -3.672 9.477 11.133 1 96.06 117 GLY B N 1
ATOM 2817 C CA . GLY B 1 117 ? -4.855 9.281 11.953 1 96.06 117 GLY B CA 1
ATOM 2818 C C . GLY B 1 117 ? -4.703 9.828 13.367 1 96.06 117 GLY B C 1
ATOM 2819 O O . GLY B 1 117 ? -5.641 10.406 13.914 1 96.06 117 GLY B O 1
ATOM 2820 N N . ALA B 1 118 ? -3.578 9.656 13.977 1 95.81 118 ALA B N 1
ATOM 2821 C CA . ALA B 1 118 ? -3.299 10.102 15.336 1 95.81 118 ALA B CA 1
ATOM 2822 C C . ALA B 1 118 ? -3.25 11.625 15.422 1 95.81 118 ALA B C 1
ATOM 2824 O O . ALA B 1 118 ? -3.605 12.203 16.453 1 95.81 118 ALA B O 1
ATOM 2825 N N . ALA B 1 119 ? -2.805 12.312 14.352 1 97.44 119 ALA B N 1
ATOM 2826 C CA . ALA B 1 119 ? -2.584 13.75 14.367 1 97.44 119 ALA B CA 1
ATOM 2827 C C . ALA B 1 119 ? -3.867 14.508 14.023 1 97.44 119 ALA B C 1
ATOM 2829 O O . ALA B 1 119 ? -4.062 15.641 14.469 1 97.44 119 ALA B O 1
ATOM 2830 N N . LEU B 1 120 ? -4.766 13.859 13.273 1 96.94 120 LEU B N 1
ATOM 2831 C CA . LEU B 1 120 ? -5.914 14.516 12.656 1 96.94 120 LEU B CA 1
ATOM 2832 C C . LEU B 1 120 ? -6.785 15.188 13.711 1 96.94 120 LEU B C 1
ATOM 2834 O O . LEU B 1 120 ? -7.234 16.312 13.516 1 96.94 120 LEU B O 1
ATOM 2838 N N . PRO B 1 121 ? -6.961 14.523 14.875 1 96.19 121 PRO B N 1
ATOM 2839 C CA . PRO B 1 121 ? -7.812 15.172 15.883 1 96.19 121 PRO B CA 1
ATOM 2840 C C . PRO B 1 121 ? -7.25 16.516 16.359 1 96.19 121 PRO B C 1
ATOM 2842 O O . PRO B 1 121 ? -7.977 17.312 16.938 1 96.19 121 PRO B O 1
ATOM 2845 N N . PHE B 1 122 ? -6.023 16.812 16.062 1 97.69 122 PHE B N 1
ATOM 2846 C CA . PHE B 1 122 ? -5.367 18.016 16.547 1 97.69 122 PHE B CA 1
ATOM 2847 C C . PHE B 1 122 ? -5.059 18.969 15.398 1 97.69 122 PHE B C 1
ATOM 2849 O O . PHE B 1 122 ? -4.234 19.875 15.539 1 97.69 122 PHE B O 1
ATOM 2856 N N . MET B 1 123 ? -5.641 18.703 14.273 1 97.75 123 MET B N 1
ATOM 2857 C CA . MET B 1 123 ? -5.453 19.547 13.094 1 97.75 123 MET B CA 1
ATOM 2858 C C . MET B 1 123 ? -6.73 20.297 12.75 1 97.75 123 MET B C 1
ATOM 2860 O O . MET B 1 123 ? -7.832 19.844 13.078 1 97.75 123 MET B O 1
ATOM 2864 N N . GLY B 1 124 ? -6.551 21.391 12.18 1 96.44 124 GLY B N 1
ATOM 2865 C CA . GLY B 1 124 ? -7.66 22.234 11.758 1 96.44 124 GLY B CA 1
ATOM 2866 C C . GLY B 1 124 ? -7.332 23.094 10.555 1 96.44 124 GLY B C 1
ATOM 2867 O O . GLY B 1 124 ? -6.41 22.781 9.797 1 96.44 124 GLY B O 1
ATOM 2868 N N . ALA B 1 125 ? -8.148 24.109 10.398 1 97.06 125 ALA B N 1
ATOM 2869 C CA . ALA B 1 125 ? -7.965 24.984 9.25 1 97.06 125 ALA B CA 1
ATOM 2870 C C . ALA B 1 125 ? -6.559 25.594 9.234 1 97.06 125 ALA B C 1
ATOM 2872 O O . ALA B 1 125 ? -6.09 26.109 10.25 1 97.06 125 ALA B O 1
ATOM 2873 N N . GLY B 1 126 ? -5.969 25.453 8.078 1 96.56 126 GLY B N 1
ATOM 2874 C CA . GLY B 1 126 ? -4.625 26 7.945 1 96.56 126 GLY B CA 1
ATOM 2875 C C . GLY B 1 126 ? -3.537 24.969 8.203 1 96.56 126 GLY B C 1
ATOM 2876 O O . GLY B 1 126 ? -2.359 25.234 7.945 1 96.56 126 GLY B O 1
ATOM 2877 N N . SER B 1 127 ? -3.873 23.797 8.719 1 98.19 127 SER B N 1
ATOM 2878 C CA . SER B 1 127 ? -2.91 22.719 8.914 1 98.19 127 SER B CA 1
ATOM 2879 C C . SER B 1 127 ? -2.531 22.062 7.59 1 98.19 127 SER B C 1
ATOM 2881 O O . SER B 1 127 ? -3.291 22.125 6.621 1 98.19 127 SER B O 1
ATOM 2883 N N . HIS B 1 128 ? -1.304 21.469 7.555 1 98.31 128 HIS B N 1
ATOM 2884 C CA . HIS B 1 128 ? -0.759 20.859 6.352 1 98.31 128 HIS B CA 1
ATOM 2885 C C . HIS B 1 128 ? -0.281 19.438 6.637 1 98.31 128 HIS B C 1
ATOM 2887 O O . HIS B 1 128 ? 0.373 19.188 7.652 1 98.31 128 HIS B O 1
ATOM 2893 N N . ILE B 1 129 ? -0.697 18.578 5.836 1 98.44 129 ILE B N 1
ATOM 2894 C CA . ILE B 1 129 ? -0.111 17.25 5.789 1 98.44 129 ILE B CA 1
ATOM 2895 C C . ILE B 1 129 ? 0.702 17.078 4.508 1 98.44 129 ILE B C 1
ATOM 2897 O O . ILE B 1 129 ? 0.212 17.375 3.414 1 98.44 129 ILE B O 1
ATOM 2901 N N . MET B 1 130 ? 1.945 16.734 4.637 1 98.44 130 MET B N 1
ATOM 2902 C CA . MET B 1 130 ? 2.789 16.438 3.482 1 98.44 130 MET B CA 1
ATOM 2903 C C . MET B 1 130 ? 3.268 14.984 3.518 1 98.44 130 MET B C 1
ATOM 2905 O O . MET B 1 130 ? 3.82 14.539 4.523 1 98.44 130 MET B O 1
ATOM 2909 N N . ASN B 1 131 ? 2.973 14.234 2.516 1 97.62 131 ASN B N 1
ATOM 2910 C CA . ASN B 1 131 ? 3.484 12.883 2.324 1 97.62 131 ASN B CA 1
ATOM 2911 C C . ASN B 1 131 ? 4.539 12.836 1.225 1 97.62 131 ASN B C 1
ATOM 2913 O O . ASN B 1 131 ? 4.309 13.312 0.112 1 97.62 131 ASN B O 1
ATOM 2917 N N . ILE B 1 132 ? 5.664 12.273 1.536 1 95.25 132 ILE B N 1
ATOM 2918 C CA . ILE B 1 132 ? 6.742 12.172 0.557 1 95.25 132 ILE B CA 1
ATOM 2919 C C . ILE B 1 132 ? 6.559 10.914 -0.286 1 95.25 132 ILE B C 1
ATOM 2921 O O . ILE B 1 132 ? 6.906 9.812 0.146 1 95.25 132 ILE B O 1
ATOM 2925 N N . CYS B 1 133 ? 6.094 11.172 -1.414 1 93.81 133 CYS B N 1
ATOM 2926 C CA . CYS B 1 133 ? 5.91 10.109 -2.396 1 93.81 133 CYS B CA 1
ATOM 2927 C C . CYS B 1 133 ? 7.141 9.969 -3.281 1 93.81 133 CYS B C 1
ATOM 2929 O O . CYS B 1 133 ? 8.266 9.859 -2.779 1 93.81 133 CYS B O 1
ATOM 2931 N N . SER B 1 134 ? 6.938 9.719 -4.535 1 84.75 134 SER B N 1
ATOM 2932 C CA . SER B 1 134 ? 7.992 9.562 -5.527 1 84.75 134 SER B CA 1
ATOM 2933 C C . SER B 1 134 ? 7.43 9.586 -6.941 1 84.75 134 SER B C 1
ATOM 2935 O O . SER B 1 134 ? 6.23 9.375 -7.145 1 84.75 134 SER B O 1
ATOM 2937 N N . CYS B 1 135 ? 8.281 9.945 -7.812 1 79.69 135 CYS B N 1
ATOM 2938 C CA . CYS B 1 135 ? 7.883 9.773 -9.203 1 79.69 135 CYS B CA 1
ATOM 2939 C C . CYS B 1 135 ? 7.613 8.305 -9.516 1 79.69 135 CYS B C 1
ATOM 2941 O O . CYS B 1 135 ? 6.898 7.988 -10.469 1 79.69 135 CYS B O 1
ATOM 2943 N N . ALA B 1 136 ? 8.133 7.461 -8.727 1 75.06 136 ALA B N 1
ATOM 2944 C CA . ALA B 1 136 ? 7.906 6.023 -8.867 1 75.06 136 ALA B CA 1
ATOM 2945 C C . ALA B 1 136 ? 6.445 5.668 -8.602 1 75.06 136 ALA B C 1
ATOM 2947 O O . ALA B 1 136 ? 6.008 4.555 -8.914 1 75.06 136 ALA B O 1
ATOM 2948 N N . ALA B 1 137 ? 5.703 6.555 -8.078 1 81.69 137 ALA B N 1
ATOM 2949 C CA . ALA B 1 137 ? 4.289 6.328 -7.789 1 81.69 137 ALA B CA 1
ATOM 2950 C C . ALA B 1 137 ? 3.469 6.277 -9.07 1 81.69 137 ALA B C 1
ATOM 2952 O O . ALA B 1 137 ? 2.342 5.773 -9.078 1 81.69 137 ALA B O 1
ATOM 2953 N N . PHE B 1 138 ? 4.062 6.859 -10.117 1 78.38 138 PHE B N 1
ATOM 2954 C CA . PHE B 1 138 ? 3.254 7.074 -11.312 1 78.38 138 PHE B CA 1
ATOM 2955 C C . PHE B 1 138 ? 3.283 5.844 -12.211 1 78.38 138 PHE B C 1
ATOM 2957 O O . PHE B 1 138 ? 2.51 5.75 -13.164 1 78.38 138 PHE B O 1
ATOM 2964 N N . GLN B 1 139 ? 4.215 4.953 -11.867 1 71.94 139 GLN B N 1
ATOM 2965 C CA . GLN B 1 139 ? 4.32 3.77 -12.711 1 71.94 139 GLN B CA 1
ATOM 2966 C C . GLN B 1 139 ? 4.969 2.611 -11.961 1 71.94 139 GLN B C 1
ATOM 2968 O O . GLN B 1 139 ? 5.828 2.824 -11.102 1 71.94 139 GLN B O 1
ATOM 2973 N N . PRO B 1 140 ? 4.559 1.389 -12.461 1 73.81 140 PRO B N 1
ATOM 2974 C CA . PRO B 1 140 ? 5.297 0.241 -11.93 1 73.81 140 PRO B CA 1
ATOM 2975 C C . PRO B 1 140 ? 6.75 0.21 -12.398 1 73.81 140 PRO B C 1
ATOM 2977 O O . PRO B 1 140 ? 7.051 0.589 -13.531 1 73.81 140 PRO B O 1
ATOM 2980 N N . LEU B 1 141 ? 7.656 -0.158 -11.492 1 71.56 141 LEU B N 1
ATOM 2981 C CA . LEU B 1 141 ? 9.078 -0.185 -11.82 1 71.56 141 LEU B CA 1
ATOM 2982 C C . LEU B 1 141 ? 9.695 -1.532 -11.453 1 71.56 141 LEU B C 1
ATOM 2984 O O . LEU B 1 141 ? 9.938 -1.811 -10.281 1 71.56 141 LEU B O 1
ATOM 2988 N N . PRO B 1 142 ? 10.008 -2.277 -12.516 1 72.56 142 PRO B N 1
ATOM 2989 C CA . PRO B 1 142 ? 10.773 -3.488 -12.203 1 72.56 142 PRO B CA 1
ATOM 2990 C C . PRO B 1 142 ? 12.055 -3.191 -11.43 1 72.56 142 PRO B C 1
ATOM 2992 O O . PRO B 1 142 ? 12.672 -2.141 -11.625 1 72.56 142 PRO B O 1
ATOM 2995 N N . SER B 1 143 ? 12.438 -4.062 -10.461 1 76.12 143 SER B N 1
ATOM 2996 C CA . SER B 1 143 ? 13.586 -3.943 -9.562 1 76.12 143 SER B CA 1
ATOM 2997 C C . SER B 1 143 ? 13.312 -2.943 -8.445 1 76.12 143 SER B C 1
ATOM 2999 O O . SER B 1 143 ? 14.117 -2.805 -7.52 1 76.12 143 SER B O 1
ATOM 3001 N N . LEU B 1 144 ? 12.258 -2.199 -8.594 1 79.69 144 LEU B N 1
ATOM 3002 C CA . LEU B 1 144 ? 11.742 -1.318 -7.551 1 79.69 144 LEU B CA 1
ATOM 3003 C C . LEU B 1 144 ? 10.242 -1.533 -7.348 1 79.69 144 LEU B C 1
ATOM 3005 O O . LEU B 1 144 ? 9.508 -0.583 -7.074 1 79.69 144 LEU B O 1
ATOM 3009 N N . ALA B 1 145 ? 9.875 -2.729 -7.574 1 85.62 145 ALA B N 1
ATOM 3010 C CA . ALA B 1 145 ? 8.453 -3.051 -7.625 1 85.62 145 ALA B CA 1
ATOM 3011 C C . ALA B 1 145 ? 7.762 -2.686 -6.316 1 85.62 145 ALA B C 1
ATOM 3013 O O . ALA B 1 145 ? 6.746 -1.985 -6.32 1 85.62 145 ALA B O 1
ATOM 3014 N N . LEU B 1 146 ? 8.344 -3.16 -5.227 1 92 146 LEU B N 1
ATOM 3015 C CA . LEU B 1 146 ? 7.699 -2.938 -3.936 1 92 146 LEU B CA 1
ATOM 3016 C C . LEU B 1 146 ? 7.746 -1.461 -3.553 1 92 146 LEU B C 1
ATOM 3018 O O . LEU B 1 146 ? 6.746 -0.903 -3.092 1 92 146 LEU B O 1
ATOM 3022 N N . TYR B 1 147 ? 8.836 -0.791 -3.779 1 90.62 147 TYR B N 1
ATOM 3023 C CA . TYR B 1 147 ? 8.953 0.631 -3.479 1 90.62 147 TYR B CA 1
ATOM 3024 C C . TYR B 1 147 ? 7.926 1.44 -4.266 1 90.62 147 TYR B C 1
ATOM 3026 O O . TYR B 1 147 ? 7.191 2.248 -3.691 1 90.62 147 TYR B O 1
ATOM 3034 N N . ALA B 1 148 ? 7.902 1.188 -5.57 1 90 148 ALA B N 1
ATOM 3035 C CA . ALA B 1 148 ? 6.945 1.885 -6.426 1 90 148 ALA B CA 1
ATOM 3036 C C . ALA B 1 148 ? 5.516 1.649 -5.949 1 90 148 ALA B C 1
ATOM 3038 O O . ALA B 1 148 ? 4.684 2.561 -5.984 1 90 148 ALA B O 1
ATOM 3039 N N . ALA B 1 149 ? 5.262 0.463 -5.516 1 94.06 149 ALA B N 1
ATOM 3040 C CA . ALA B 1 149 ? 3.932 0.132 -5.016 1 94.06 149 ALA B CA 1
ATOM 3041 C C . ALA B 1 149 ? 3.6 0.942 -3.766 1 94.06 149 ALA B C 1
ATOM 3043 O O . ALA B 1 149 ? 2.486 1.453 -3.625 1 94.06 149 ALA B O 1
ATOM 3044 N N . THR B 1 150 ? 4.539 1.076 -2.846 1 95.5 150 THR B N 1
ATOM 3045 C CA . THR B 1 150 ? 4.312 1.853 -1.631 1 95.5 150 THR B CA 1
ATOM 3046 C C . THR B 1 150 ? 4.055 3.318 -1.968 1 95.5 150 THR B C 1
ATOM 3048 O O . THR B 1 150 ? 3.238 3.977 -1.317 1 95.5 150 THR B O 1
ATOM 3051 N N . LYS B 1 151 ? 4.75 3.773 -2.941 1 93.81 151 LYS B N 1
ATOM 3052 C CA . LYS B 1 151 ? 4.594 5.18 -3.303 1 93.81 151 LYS B CA 1
ATOM 3053 C C . LYS B 1 151 ? 3.301 5.402 -4.082 1 93.81 151 LYS B C 1
ATOM 3055 O O . LYS B 1 151 ? 2.674 6.461 -3.965 1 93.81 151 LYS B O 1
ATOM 3060 N N . ALA B 1 152 ? 2.893 4.426 -4.852 1 92.69 152 ALA B N 1
ATOM 3061 C CA . ALA B 1 152 ? 1.563 4.473 -5.453 1 92.69 152 ALA B CA 1
ATOM 3062 C C . ALA B 1 152 ? 0.477 4.516 -4.383 1 92.69 152 ALA B C 1
ATOM 3064 O O . ALA B 1 152 ? -0.509 5.246 -4.52 1 92.69 152 ALA B O 1
ATOM 3065 N N . PHE B 1 153 ? 0.668 3.719 -3.379 1 95.31 153 PHE B N 1
ATOM 3066 C CA . PHE B 1 153 ? -0.212 3.729 -2.217 1 95.31 153 PHE B CA 1
ATOM 3067 C C . PHE B 1 153 ? -0.32 5.133 -1.632 1 95.31 153 PHE B C 1
ATOM 3069 O O . PHE B 1 153 ? -1.422 5.66 -1.471 1 95.31 153 PHE B O 1
ATOM 3076 N N . LEU B 1 154 ? 0.818 5.719 -1.356 1 96 154 LEU B N 1
ATOM 3077 C CA . LEU B 1 154 ? 0.861 7.012 -0.686 1 96 154 LEU B CA 1
ATOM 3078 C C . LEU B 1 154 ? 0.235 8.094 -1.556 1 96 154 LEU B C 1
ATOM 3080 O O . LEU B 1 154 ? -0.462 8.977 -1.049 1 96 154 LEU B O 1
ATOM 3084 N N . LEU B 1 155 ? 0.532 8.039 -2.844 1 93.62 155 LEU B N 1
ATOM 3085 C CA . LEU B 1 155 ? -0.051 9.016 -3.758 1 93.62 155 LEU B CA 1
ATOM 3086 C C . LEU B 1 155 ? -1.573 8.914 -3.756 1 93.62 155 LEU B C 1
ATOM 3088 O O . LEU B 1 155 ? -2.262 9.93 -3.621 1 93.62 155 LEU B O 1
ATOM 3092 N N . SER B 1 156 ? -2.109 7.723 -3.896 1 91.75 156 SER B N 1
ATOM 3093 C CA . SER B 1 156 ? -3.553 7.508 -3.889 1 91.75 156 SER B CA 1
ATOM 3094 C C . SER B 1 156 ? -4.176 7.969 -2.576 1 91.75 156 SER B C 1
ATOM 3096 O O . SER B 1 156 ? -5.176 8.688 -2.578 1 91.75 156 SER B O 1
ATOM 3098 N N . TYR B 1 157 ? -3.561 7.602 -1.49 1 93.56 157 TYR B N 1
ATOM 3099 C CA . TYR B 1 157 ? -4.027 7.969 -0.157 1 93.56 157 TYR B CA 1
ATOM 3100 C C . TYR B 1 157 ? -4.059 9.484 0.014 1 93.56 157 TYR B C 1
ATOM 3102 O O . TYR B 1 157 ? -5.055 10.039 0.488 1 93.56 157 TYR B O 1
ATOM 3110 N N . THR B 1 158 ? -2.977 10.102 -0.399 1 95.38 158 THR B N 1
ATOM 3111 C CA . THR B 1 158 ? -2.83 11.539 -0.236 1 95.38 158 THR B CA 1
ATOM 3112 C C . THR B 1 158 ? -3.904 12.289 -1.023 1 95.38 158 THR B C 1
ATOM 3114 O O . THR B 1 158 ? -4.527 13.211 -0.507 1 95.38 158 THR B O 1
ATOM 3117 N N . ARG B 1 159 ? -4.086 11.867 -2.232 1 91.06 159 ARG B N 1
ATOM 3118 C CA . ARG B 1 159 ? -5.082 12.523 -3.078 1 91.06 159 ARG B CA 1
ATOM 3119 C C . ARG B 1 159 ? -6.477 12.398 -2.477 1 91.06 159 ARG B C 1
ATOM 3121 O O . ARG B 1 159 ? -7.234 13.367 -2.453 1 91.06 159 ARG B O 1
ATOM 3128 N N . ALA B 1 160 ? -6.82 11.219 -2.014 1 89.06 160 ALA B N 1
ATOM 3129 C CA . ALA B 1 160 ? -8.125 11.008 -1.391 1 89.06 160 ALA B CA 1
ATOM 3130 C C . ALA B 1 160 ? -8.258 11.812 -0.103 1 89.06 160 ALA B C 1
ATOM 3132 O O . ALA B 1 160 ? -9.297 12.422 0.152 1 89.06 160 ALA B O 1
ATOM 3133 N N . LEU B 1 161 ? -7.23 11.797 0.656 1 91.94 161 LEU B N 1
ATOM 3134 C CA . LEU B 1 161 ? -7.203 12.547 1.911 1 91.94 161 LEU B CA 1
ATOM 3135 C C . LEU B 1 161 ? -7.41 14.031 1.664 1 91.94 161 LEU B C 1
ATOM 3137 O O . LEU B 1 161 ? -8.117 14.703 2.422 1 91.94 161 LEU B O 1
ATOM 3141 N N . SER B 1 162 ? -6.68 14.562 0.663 1 92.25 162 SER B N 1
ATOM 3142 C CA . SER B 1 162 ? -6.801 15.969 0.297 1 92.25 162 SER B CA 1
ATOM 3143 C C . SER B 1 162 ? -8.258 16.359 0.059 1 92.25 162 SER B C 1
ATOM 3145 O O . SER B 1 162 ? -8.727 17.375 0.565 1 92.25 162 SER B O 1
ATOM 3147 N N . SER B 1 163 ? -8.953 15.523 -0.651 1 87.44 163 SER B N 1
ATOM 3148 C CA . SER B 1 163 ? -10.359 15.773 -0.944 1 87.44 163 SER B CA 1
ATOM 3149 C C . SER B 1 163 ? -11.211 15.688 0.317 1 87.44 163 SER B C 1
ATOM 3151 O O . SER B 1 163 ? -12.086 16.516 0.542 1 87.44 163 SER B O 1
ATOM 3153 N N . GLU B 1 164 ? -10.992 14.773 1.187 1 88.06 164 GLU B N 1
ATOM 3154 C CA . GLU B 1 164 ? -11.789 14.531 2.387 1 88.06 164 GLU B CA 1
ATOM 3155 C C . GLU B 1 164 ? -11.609 15.656 3.402 1 88.06 164 GLU B C 1
ATOM 3157 O O . GLU B 1 164 ? -12.555 16.016 4.117 1 88.06 164 GLU B O 1
ATOM 3162 N N . LEU B 1 165 ? -10.438 16.203 3.432 1 93.12 165 LEU B N 1
ATOM 3163 C CA . LEU B 1 165 ? -10.125 17.125 4.516 1 93.12 165 LEU B CA 1
ATOM 3164 C C . LEU B 1 165 ? -10.305 18.562 4.066 1 93.12 165 LEU B C 1
ATOM 3166 O O . LEU B 1 165 ? -10.289 19.484 4.891 1 93.12 165 LEU B O 1
ATOM 3170 N N . ALA B 1 166 ? -10.492 18.75 2.787 1 90.62 166 ALA B N 1
ATOM 3171 C CA . ALA B 1 166 ? -10.617 20.094 2.213 1 90.62 166 ALA B CA 1
ATOM 3172 C C . ALA B 1 166 ? -11.695 20.906 2.932 1 90.62 166 ALA B C 1
ATOM 3174 O O . ALA B 1 166 ? -11.477 22.062 3.273 1 90.62 166 ALA B O 1
ATOM 3175 N N . PRO B 1 167 ? -12.836 20.25 3.242 1 90.88 167 PRO B N 1
ATOM 3176 C CA . PRO B 1 167 ? -13.883 21.016 3.918 1 90.88 167 PRO B CA 1
ATOM 3177 C C . PRO B 1 167 ? -13.453 21.516 5.297 1 90.88 167 PRO B C 1
ATOM 3179 O O . PRO B 1 167 ? -14 22.5 5.805 1 90.88 167 PRO B O 1
ATOM 3182 N N . GLN B 1 168 ? -12.5 20.922 5.941 1 94.56 168 GLN B N 1
ATOM 3183 C CA . GLN B 1 168 ? -12.008 21.297 7.266 1 94.56 168 GLN B CA 1
ATOM 3184 C C . GLN B 1 168 ? -10.883 22.328 7.16 1 94.56 168 GLN B C 1
ATOM 3186 O O . GLN B 1 168 ? -10.359 22.781 8.18 1 94.56 168 GLN B O 1
ATOM 3191 N N . GLY B 1 169 ? -10.516 22.609 5.926 1 96.31 169 GLY B N 1
ATOM 3192 C CA . GLY B 1 169 ? -9.461 23.578 5.707 1 96.31 169 GLY B CA 1
ATOM 3193 C C . GLY B 1 169 ? -8.07 23.016 5.91 1 96.31 169 GLY B C 1
ATOM 3194 O O . GLY B 1 169 ? -7.109 23.766 6.09 1 96.31 169 GLY B O 1
ATOM 3195 N N . ILE B 1 170 ? -7.969 21.688 6.02 1 97.12 170 ILE B N 1
ATOM 3196 C CA . ILE B 1 170 ? -6.676 21.031 6.117 1 97.12 170 ILE B CA 1
ATOM 3197 C C . ILE B 1 170 ? -6.137 20.734 4.715 1 97.12 170 ILE B C 1
ATOM 3199 O O . ILE B 1 170 ? -6.852 20.188 3.873 1 97.12 170 ILE B O 1
ATOM 3203 N N . LEU B 1 171 ? -4.906 21.141 4.434 1 97.38 171 LEU B N 1
ATOM 3204 C CA . LEU B 1 171 ? -4.293 20.953 3.125 1 97.38 171 LEU B CA 1
ATOM 3205 C C . LEU B 1 171 ? -3.395 19.719 3.119 1 97.38 171 LEU B C 1
ATOM 3207 O O . LEU B 1 171 ? -2.686 19.453 4.094 1 97.38 171 LEU B O 1
ATOM 3211 N N . VAL B 1 172 ? -3.533 18.953 2.096 1 97 172 VAL B N 1
ATOM 3212 C CA . VAL B 1 172 ? -2.771 17.703 1.973 1 97 172 VAL B CA 1
ATOM 3213 C C . VAL B 1 172 ? -2.018 17.703 0.646 1 97 172 VAL B C 1
ATOM 3215 O O . VAL B 1 172 ? -2.602 17.953 -0.41 1 97 172 VAL B O 1
ATOM 3218 N N . THR B 1 173 ? -0.707 17.438 0.713 1 97.25 173 THR B N 1
ATOM 3219 C CA . THR B 1 173 ? 0.132 17.516 -0.477 1 97.25 173 THR B CA 1
ATOM 3220 C C . THR B 1 173 ? 0.971 16.25 -0.629 1 97.25 173 THR B C 1
ATOM 3222 O O . THR B 1 173 ? 1.583 15.789 0.334 1 97.25 173 THR B O 1
ATOM 3225 N N . ALA B 1 174 ? 0.926 15.656 -1.811 1 96.75 174 ALA B N 1
ATOM 3226 C CA . ALA B 1 174 ? 1.854 14.602 -2.203 1 96.75 174 ALA B CA 1
ATOM 3227 C C . ALA B 1 174 ? 3.086 15.188 -2.893 1 96.75 174 ALA B C 1
ATOM 3229 O O . ALA B 1 174 ? 2.969 15.891 -3.898 1 96.75 174 ALA B O 1
ATOM 3230 N N . VAL B 1 175 ? 4.25 14.922 -2.32 1 96.19 175 VAL B N 1
ATOM 3231 C CA . VAL B 1 175 ? 5.504 15.344 -2.939 1 96.19 175 VAL B CA 1
ATOM 3232 C C . VAL B 1 175 ? 6.094 14.188 -3.746 1 96.19 175 VAL B C 1
ATOM 3234 O O . VAL B 1 175 ? 6.426 13.141 -3.189 1 96.19 175 VAL B O 1
ATOM 3237 N N . CYS B 1 176 ? 6.242 14.391 -5.023 1 94.06 176 CYS B N 1
ATOM 3238 C CA . CYS B 1 176 ? 6.688 13.312 -5.902 1 94.06 176 CYS B CA 1
ATOM 3239 C C . CYS B 1 176 ? 7.977 13.695 -6.625 1 94.06 176 CYS B C 1
ATOM 3241 O O . CYS B 1 176 ? 7.961 13.969 -7.824 1 94.06 176 CYS B O 1
ATOM 3243 N N . PRO B 1 177 ? 9.008 13.555 -5.906 1 90.06 177 PRO B N 1
ATOM 3244 C CA . PRO B 1 177 ? 10.289 13.906 -6.516 1 90.06 177 PRO B CA 1
ATOM 3245 C C . PRO B 1 177 ? 10.914 12.758 -7.297 1 90.06 177 PRO B C 1
ATOM 3247 O O . PRO B 1 177 ? 10.516 11.602 -7.129 1 90.06 177 PRO B O 1
ATOM 3250 N N . TYR B 1 178 ? 11.789 13.195 -8.164 1 83.38 178 TYR B N 1
ATOM 3251 C CA . TYR B 1 178 ? 12.727 12.234 -8.727 1 83.38 178 TYR B CA 1
ATOM 3252 C C . TYR B 1 178 ? 13.859 11.945 -7.754 1 83.38 178 TYR B C 1
ATOM 3254 O O . TYR B 1 178 ? 13.773 12.281 -6.57 1 83.38 178 TYR B O 1
ATOM 3262 N N . TRP B 1 179 ? 14.898 11.273 -8.203 1 76.81 179 TRP B N 1
ATOM 3263 C CA . TRP B 1 179 ? 16.047 10.969 -7.352 1 76.81 179 TRP B CA 1
ATOM 3264 C C . TRP B 1 179 ? 16.594 12.234 -6.699 1 76.81 179 TRP B C 1
ATOM 3266 O O . TRP B 1 179 ? 16.703 13.281 -7.348 1 76.81 179 TRP B O 1
ATOM 3276 N N . ILE B 1 180 ? 16.672 12.133 -5.457 1 76.56 180 ILE B N 1
ATOM 3277 C CA . ILE B 1 180 ? 17.219 13.242 -4.691 1 76.56 180 ILE B CA 1
ATOM 3278 C C . ILE B 1 180 ? 18.672 12.93 -4.289 1 76.56 180 ILE B C 1
ATOM 3280 O O . ILE B 1 180 ? 18.953 11.852 -3.77 1 76.56 180 ILE B O 1
ATOM 3284 N N . ARG B 1 181 ? 19.516 13.797 -4.645 1 66.69 181 ARG B N 1
ATOM 3285 C CA . ARG B 1 181 ? 20.922 13.617 -4.293 1 66.69 181 ARG B CA 1
ATOM 3286 C C . ARG B 1 181 ? 21.125 13.648 -2.781 1 66.69 181 ARG B C 1
ATOM 3288 O O . ARG B 1 181 ? 20.359 14.297 -2.064 1 66.69 181 ARG B O 1
ATOM 3295 N N . ASP B 1 182 ? 22.078 12.969 -2.34 1 60.88 182 ASP B N 1
ATOM 3296 C CA . ASP B 1 182 ? 22.562 13.039 -0.968 1 60.88 182 ASP B CA 1
ATOM 3297 C C . ASP B 1 182 ? 21.547 12.453 0.009 1 60.88 182 ASP B C 1
ATOM 3299 O O . ASP B 1 182 ? 21.328 13 1.092 1 60.88 182 ASP B O 1
ATOM 3303 N N . THR B 1 183 ? 20.703 11.586 -0.549 1 61.03 183 THR B N 1
ATOM 3304 C CA . THR B 1 183 ? 19.828 10.875 0.372 1 61.03 183 THR B CA 1
ATOM 3305 C C . THR B 1 183 ? 20.344 9.469 0.652 1 61.03 183 THR B C 1
ATOM 3307 O O . THR B 1 183 ? 21.172 8.953 -0.098 1 61.03 183 THR B O 1
ATOM 3310 N N . GLU B 1 184 ? 19.953 9 1.812 1 56.53 184 GLU B N 1
ATOM 3311 C CA . GLU B 1 184 ? 20.328 7.641 2.188 1 56.53 184 GLU B CA 1
ATOM 3312 C C . GLU B 1 184 ? 19.828 6.629 1.152 1 56.53 184 GLU B C 1
ATOM 3314 O O . GLU B 1 184 ? 20.422 5.555 1 1 56.53 184 GLU B O 1
ATOM 3319 N N . PHE B 1 185 ? 18.844 6.969 0.441 1 54.62 185 PHE B N 1
ATOM 3320 C CA . PHE B 1 185 ? 18.312 6.078 -0.581 1 54.62 185 PHE B CA 1
ATOM 3321 C C . PHE B 1 185 ? 19.359 5.809 -1.661 1 54.62 185 PHE B C 1
ATOM 3323 O O . PHE B 1 185 ? 19.562 4.656 -2.051 1 54.62 185 PHE B O 1
ATOM 3330 N N . ILE B 1 186 ? 19.938 6.836 -2.025 1 52.94 186 ILE B N 1
ATOM 3331 C CA . ILE B 1 186 ? 20.938 6.707 -3.078 1 52.94 186 ILE B CA 1
ATOM 3332 C C . ILE B 1 186 ? 22.109 5.871 -2.574 1 52.94 186 ILE B C 1
ATOM 3334 O O . ILE B 1 186 ? 22.625 5.023 -3.303 1 52.94 186 ILE B O 1
ATOM 3338 N N . THR B 1 187 ? 22.344 6.109 -1.378 1 50.62 187 THR B N 1
ATOM 3339 C CA . THR B 1 187 ? 23.469 5.359 -0.813 1 50.62 187 THR B CA 1
ATOM 3340 C C . THR B 1 187 ? 23.141 3.869 -0.756 1 50.62 187 THR B C 1
ATOM 3342 O O . THR B 1 187 ? 23.984 3.035 -1.102 1 50.62 187 THR B O 1
ATOM 3345 N N . HIS B 1 188 ? 22 3.627 -0.363 1 53.94 188 HIS B N 1
ATOM 3346 C CA . HIS B 1 188 ? 21.594 2.23 -0.254 1 53.94 188 HIS B CA 1
ATOM 3347 C C . HIS B 1 188 ? 21.391 1.604 -1.63 1 53.94 188 HIS B C 1
ATOM 3349 O O . HIS B 1 188 ? 21.766 0.448 -1.85 1 53.94 188 HIS B O 1
ATOM 3355 N N . ALA B 1 189 ? 20.781 2.387 -2.475 1 54.25 189 ALA B N 1
ATOM 3356 C CA . ALA B 1 189 ? 20.609 1.908 -3.844 1 54.25 189 ALA B CA 1
ATOM 3357 C C . ALA B 1 189 ? 21.953 1.594 -4.488 1 54.25 189 ALA B C 1
ATOM 3359 O O . ALA B 1 189 ? 22.078 0.598 -5.203 1 54.25 189 ALA B O 1
ATOM 3360 N N . GLU B 1 190 ? 22.844 2.414 -4.156 1 51.31 190 GLU B N 1
ATOM 3361 C CA . GLU B 1 190 ? 24.203 2.217 -4.684 1 51.31 190 GLU B CA 1
ATOM 3362 C C . GLU B 1 190 ? 24.812 0.932 -4.145 1 51.31 190 GLU B C 1
ATOM 3364 O O . GLU B 1 190 ? 25.578 0.265 -4.844 1 51.31 190 GLU B O 1
ATOM 3369 N N . GLN B 1 191 ? 24.453 0.706 -2.947 1 49.88 191 GLN B N 1
ATOM 3370 C CA . GLN B 1 191 ? 25.047 -0.465 -2.312 1 49.88 191 GLN B CA 1
ATOM 3371 C C . GLN B 1 191 ? 24.375 -1.751 -2.801 1 49.88 191 GLN B C 1
ATOM 3373 O O . GLN B 1 191 ? 25 -2.814 -2.795 1 49.88 191 GLN B O 1
ATOM 3378 N N . THR B 1 192 ? 23.234 -1.617 -3.074 1 47.88 192 THR B N 1
ATOM 3379 C CA . THR B 1 192 ? 22.5 -2.842 -3.383 1 47.88 192 THR B CA 1
ATOM 3380 C C . THR B 1 192 ? 22.406 -3.051 -4.891 1 47.88 192 THR B C 1
ATOM 3382 O O . THR B 1 192 ? 22.016 -4.129 -5.352 1 47.88 192 THR B O 1
ATOM 3385 N N . ASP B 1 193 ? 22.469 -1.919 -5.562 1 48.88 193 ASP B N 1
ATOM 3386 C CA . ASP B 1 193 ? 22.438 -2.043 -7.016 1 48.88 193 ASP B CA 1
ATOM 3387 C C . ASP B 1 193 ? 23.688 -2.768 -7.523 1 48.88 193 ASP B C 1
ATOM 3389 O O . ASP B 1 193 ? 24.75 -2.164 -7.656 1 48.88 193 ASP B O 1
ATOM 3393 N N . THR B 1 194 ? 23.656 -3.936 -7.277 1 42.09 194 THR B N 1
ATOM 3394 C CA . THR B 1 194 ? 24.703 -4.695 -7.949 1 42.09 194 THR B CA 1
ATOM 3395 C C . THR B 1 194 ? 24.75 -4.359 -9.438 1 42.09 194 THR B C 1
ATOM 3397 O O . THR B 1 194 ? 25.734 -4.66 -10.117 1 42.09 194 THR B O 1
ATOM 3400 N N . ALA B 1 195 ? 23.703 -4.246 -10.008 1 41.94 195 ALA B N 1
ATOM 3401 C CA . ALA B 1 195 ? 23.734 -4.113 -11.461 1 41.94 195 ALA B CA 1
ATOM 3402 C C . ALA B 1 195 ? 24.203 -2.715 -11.875 1 41.94 195 ALA B C 1
ATOM 3404 O O . ALA B 1 195 ? 23.531 -1.723 -11.57 1 41.94 195 ALA B O 1
ATOM 3405 N N . ARG B 1 196 ? 25.453 -2.27 -11.742 1 39.09 196 ARG B N 1
ATOM 3406 C CA . ARG B 1 196 ? 26.203 -1.1 -12.188 1 39.09 196 ARG B CA 1
ATOM 3407 C C . ARG B 1 196 ? 25.266 -0.021 -12.727 1 39.09 196 ARG B C 1
ATOM 3409 O O . ARG B 1 196 ? 25.703 0.908 -13.406 1 39.09 196 ARG B O 1
ATOM 3416 N N . ALA B 1 197 ? 24.094 -0.257 -12.742 1 38.25 197 ALA B N 1
ATOM 3417 C CA . ALA B 1 197 ? 23.281 0.559 -13.633 1 38.25 197 ALA B CA 1
ATOM 3418 C C . ALA B 1 197 ? 23.109 1.972 -13.078 1 38.25 197 ALA B C 1
ATOM 3420 O O . ALA B 1 197 ? 23.109 2.945 -13.836 1 38.25 197 ALA B O 1
ATOM 3421 N N . LEU B 1 198 ? 22.75 2.135 -11.805 1 44 198 LEU B N 1
ATOM 3422 C CA . LEU B 1 198 ? 22.312 3.502 -11.539 1 44 198 LEU B CA 1
ATOM 3423 C C . LEU B 1 198 ? 23.5 4.379 -11.156 1 44 198 LEU B C 1
ATOM 3425 O O . LEU B 1 198 ? 23.797 4.559 -9.969 1 44 198 LEU B O 1
ATOM 3429 N N . ARG B 1 199 ? 24.625 4.328 -11.734 1 44.06 199 ARG B N 1
ATOM 3430 C CA . ARG B 1 199 ? 25.828 5.074 -11.414 1 44.06 199 ARG B CA 1
ATOM 3431 C C . ARG B 1 199 ? 25.547 6.57 -11.336 1 44.06 199 ARG B C 1
ATOM 3433 O O . ARG B 1 199 ? 26.203 7.289 -10.57 1 44.06 199 ARG B O 1
ATOM 3440 N N . HIS B 1 200 ? 24.984 7.066 -12.461 1 48.53 200 HIS B N 1
ATOM 3441 C CA . HIS B 1 200 ? 24.984 8.523 -12.586 1 48.53 200 HIS B CA 1
ATOM 3442 C C . HIS B 1 200 ? 23.562 9.07 -12.539 1 48.53 200 HIS B C 1
ATOM 3444 O O . HIS B 1 200 ? 22.719 8.688 -13.352 1 48.53 200 HIS B O 1
ATOM 3450 N N . PHE B 1 201 ? 23.031 8.977 -11.383 1 56.78 201 PHE B N 1
ATOM 3451 C CA . PHE B 1 201 ? 21.703 9.586 -11.266 1 56.78 201 PHE B CA 1
ATOM 3452 C C . PHE B 1 201 ? 21.672 10.945 -11.938 1 56.78 201 PHE B C 1
ATOM 3454 O O . PHE B 1 201 ? 21.656 11.984 -11.266 1 56.78 201 PHE B O 1
ATOM 3461 N N . PRO B 1 202 ? 21.719 10.969 -13.305 1 61.06 202 PRO B N 1
ATOM 3462 C CA . PRO B 1 202 ? 21.656 12.273 -13.969 1 61.06 202 PRO B CA 1
ATOM 3463 C C . PRO B 1 202 ? 20.344 13.016 -13.68 1 61.06 202 PRO B C 1
ATOM 3465 O O . PRO B 1 202 ? 19.297 12.391 -13.555 1 61.06 202 PRO B O 1
ATOM 3468 N N . PHE B 1 203 ? 20.344 14.305 -13.148 1 67.69 203 PHE B N 1
ATOM 3469 C CA . PHE B 1 203 ? 19.25 15.258 -13 1 67.69 203 PHE B CA 1
ATOM 3470 C C . PHE B 1 203 ? 18.656 15.18 -11.609 1 67.69 203 PHE B C 1
ATOM 3472 O O . PHE B 1 203 ? 17.562 15.688 -11.367 1 67.69 203 PHE B O 1
ATOM 3479 N N . ALA B 1 204 ? 19.359 14.375 -10.82 1 77.06 204 ALA B N 1
ATOM 3480 C CA . ALA B 1 204 ? 18.922 14.352 -9.43 1 77.06 204 ALA B CA 1
ATOM 3481 C C . ALA B 1 204 ? 18.938 15.758 -8.828 1 77.06 204 ALA B C 1
ATOM 3483 O O . ALA B 1 204 ? 19.844 16.531 -9.086 1 77.06 204 ALA B O 1
ATOM 3484 N N . CYS B 1 205 ? 17.859 16.094 -8.094 1 80.19 205 CYS B N 1
ATOM 3485 C CA . CYS B 1 205 ? 17.719 17.422 -7.484 1 80.19 205 CYS B CA 1
ATOM 3486 C C . CYS B 1 205 ? 18.281 17.422 -6.066 1 80.19 205 CYS B C 1
ATOM 3488 O O . CYS B 1 205 ? 18.312 16.391 -5.402 1 80.19 205 CYS B O 1
ATOM 3490 N N . ALA B 1 206 ? 18.734 18.625 -5.695 1 85.88 206 ALA B N 1
ATOM 3491 C CA . ALA B 1 206 ? 19.188 18.781 -4.312 1 85.88 206 ALA B CA 1
ATOM 3492 C C . ALA B 1 206 ? 18.016 18.688 -3.342 1 85.88 206 ALA B C 1
ATOM 3494 O O . ALA B 1 206 ? 16.922 19.203 -3.621 1 85.88 206 ALA B O 1
ATOM 3495 N N . ALA B 1 207 ? 18.25 18.094 -2.217 1 89.62 207 ALA B N 1
ATOM 3496 C CA . ALA B 1 207 ? 17.219 17.922 -1.196 1 89.62 207 ALA B CA 1
ATOM 3497 C C . ALA B 1 207 ? 16.641 19.266 -0.757 1 89.62 207 ALA B C 1
ATOM 3499 O O . ALA B 1 207 ? 15.43 19.391 -0.569 1 89.62 207 ALA B O 1
ATOM 3500 N N . GLU B 1 208 ? 17.484 20.234 -0.61 1 91.56 208 GLU B N 1
ATOM 3501 C CA . GLU B 1 208 ? 17.047 21.562 -0.195 1 91.56 208 GLU B CA 1
ATOM 3502 C C . GLU B 1 208 ? 16.047 22.156 -1.184 1 91.56 208 GLU B C 1
ATOM 3504 O O . GLU B 1 208 ? 15.039 22.734 -0.78 1 91.56 208 GLU B O 1
ATOM 3509 N N . THR B 1 209 ? 16.359 22 -2.449 1 91.88 209 THR B N 1
ATOM 3510 C CA . THR B 1 209 ? 15.5 22.531 -3.5 1 91.88 209 THR B CA 1
ATOM 3511 C C . THR B 1 209 ? 14.133 21.859 -3.484 1 91.88 209 THR B C 1
ATOM 3513 O O . THR B 1 209 ? 13.102 22.531 -3.57 1 91.88 209 THR B O 1
ATOM 3516 N N . VAL B 1 210 ? 14.164 20.594 -3.352 1 93.25 210 VAL B N 1
ATOM 3517 C CA . VAL B 1 210 ? 12.914 19.828 -3.303 1 93.25 210 VAL B CA 1
ATOM 3518 C C . VAL B 1 210 ? 12.094 20.25 -2.086 1 93.25 210 VAL B C 1
ATOM 3520 O O . VAL B 1 210 ? 10.891 20.484 -2.191 1 93.25 210 VAL B O 1
ATOM 3523 N N . ALA B 1 211 ? 12.758 20.406 -0.977 1 95.06 211 ALA B N 1
ATOM 3524 C CA . ALA B 1 211 ? 12.078 20.781 0.261 1 95.06 211 ALA B CA 1
ATOM 3525 C C . ALA B 1 211 ? 11.453 22.172 0.148 1 95.06 211 ALA B C 1
ATOM 3527 O O . ALA B 1 211 ? 10.297 22.359 0.522 1 95.06 211 ALA B O 1
ATOM 3528 N N . ARG B 1 212 ? 12.164 23.109 -0.373 1 95.38 212 ARG B N 1
ATOM 3529 C CA . ARG B 1 212 ? 11.672 24.484 -0.519 1 95.38 212 ARG B CA 1
ATOM 3530 C C . ARG B 1 212 ? 10.477 24.531 -1.462 1 95.38 212 ARG B C 1
ATOM 3532 O O . ARG B 1 212 ? 9.461 25.156 -1.146 1 95.38 212 ARG B O 1
ATOM 3539 N N . ARG B 1 213 ? 10.641 23.891 -2.578 1 95.5 213 ARG B N 1
ATOM 3540 C CA . ARG B 1 213 ? 9.586 23.922 -3.584 1 95.5 213 ARG B CA 1
ATOM 3541 C C . ARG B 1 213 ? 8.328 23.203 -3.084 1 95.5 213 ARG B C 1
ATOM 3543 O O . ARG B 1 213 ? 7.211 23.672 -3.322 1 95.5 213 ARG B O 1
ATOM 3550 N N . SER B 1 214 ? 8.547 22.109 -2.414 1 96.31 214 SER B N 1
ATOM 3551 C CA . SER B 1 214 ? 7.391 21.344 -1.942 1 96.31 214 SER B CA 1
ATOM 3552 C C . SER B 1 214 ? 6.684 22.078 -0.798 1 96.31 214 SER B C 1
ATOM 3554 O O . SER B 1 214 ? 5.457 22.047 -0.702 1 96.31 214 SER B O 1
ATOM 3556 N N . LEU B 1 215 ? 7.406 22.734 0.078 1 96.81 215 LEU B N 1
ATOM 3557 C CA . LEU B 1 215 ? 6.785 23.516 1.148 1 96.81 215 LEU B CA 1
ATOM 3558 C C . LEU B 1 215 ? 5.977 24.672 0.582 1 96.81 215 LEU B C 1
ATOM 3560 O O . LEU B 1 215 ? 4.859 24.938 1.032 1 96.81 215 LEU B O 1
ATOM 3564 N N . ARG B 1 216 ? 6.551 25.344 -0.382 1 96.31 216 ARG B N 1
ATOM 3565 C CA . ARG B 1 216 ? 5.84 26.438 -1.037 1 96.31 216 ARG B CA 1
ATOM 3566 C C . ARG B 1 216 ? 4.559 25.938 -1.696 1 96.31 216 ARG B C 1
ATOM 3568 O O . ARG B 1 216 ? 3.51 26.578 -1.594 1 96.31 216 ARG B O 1
ATOM 3575 N N . ALA B 1 217 ? 4.695 24.844 -2.365 1 95.81 217 ALA B N 1
ATOM 3576 C CA . ALA B 1 217 ? 3.535 24.25 -3.031 1 95.81 217 ALA B CA 1
ATOM 3577 C C . ALA B 1 217 ? 2.455 23.875 -2.021 1 95.81 217 ALA B C 1
ATOM 3579 O O . ALA B 1 217 ? 1.267 24.109 -2.26 1 95.81 217 ALA B O 1
ATOM 3580 N N . ALA B 1 218 ? 2.885 23.312 -0.924 1 96.38 218 ALA B N 1
ATOM 3581 C CA . ALA B 1 218 ? 1.943 22.922 0.122 1 96.38 218 ALA B CA 1
ATOM 3582 C C . ALA B 1 218 ? 1.196 24.141 0.668 1 96.38 218 ALA B C 1
ATOM 3584 O O . ALA B 1 218 ? -0.027 24.094 0.825 1 96.38 218 ALA B O 1
ATOM 3585 N N . LYS B 1 219 ? 1.873 25.188 0.925 1 95.81 219 LYS B N 1
ATOM 3586 C CA . LYS B 1 219 ? 1.276 26.406 1.454 1 95.81 219 LYS B CA 1
ATOM 3587 C C . LYS B 1 219 ? 0.272 27 0.469 1 95.81 219 LYS B C 1
ATOM 3589 O O . LYS B 1 219 ? -0.692 27.656 0.875 1 95.81 219 LYS B O 1
ATOM 3594 N N . ASN B 1 220 ? 0.502 26.703 -0.83 1 94.94 220 ASN B N 1
ATOM 3595 C CA . ASN B 1 220 ? -0.379 27.234 -1.867 1 94.94 220 ASN B CA 1
ATOM 3596 C C . ASN B 1 220 ? -1.521 26.266 -2.176 1 94.94 220 ASN B C 1
ATOM 3598 O O . ASN B 1 220 ? -2.279 26.484 -3.123 1 94.94 220 ASN B O 1
ATOM 3602 N N . GLY B 1 221 ? -1.561 25.188 -1.516 1 93.75 221 GLY B N 1
ATOM 3603 C CA . GLY B 1 221 ? -2.689 24.281 -1.621 1 93.75 221 GLY B CA 1
ATOM 3604 C C . GLY B 1 221 ? -2.574 23.312 -2.793 1 93.75 221 GLY B C 1
ATOM 3605 O O . GLY B 1 221 ? -3.584 22.812 -3.287 1 93.75 221 GLY B O 1
ATOM 3606 N N . ILE B 1 222 ? -1.355 23.125 -3.283 1 93.25 222 ILE B N 1
ATOM 3607 C CA . ILE B 1 222 ? -1.148 22.203 -4.391 1 93.25 222 ILE B CA 1
ATOM 3608 C C . ILE B 1 222 ? -1.194 20.766 -3.881 1 93.25 222 ILE B C 1
ATOM 3610 O O . ILE B 1 222 ? -0.457 20.391 -2.961 1 93.25 222 ILE B O 1
ATOM 3614 N N . GLY B 1 223 ? -2.039 19.953 -4.488 1 92.81 223 GLY B N 1
ATOM 3615 C CA . GLY B 1 223 ? -2.273 18.609 -3.998 1 92.81 223 GLY B CA 1
ATOM 3616 C C . GLY B 1 223 ? -1.174 17.625 -4.379 1 92.81 223 GLY B C 1
ATOM 3617 O O . GLY B 1 223 ? -0.896 16.688 -3.639 1 92.81 223 GLY B O 1
ATOM 3618 N N . VAL B 1 224 ? -0.599 17.734 -5.559 1 93.62 224 VAL B N 1
ATOM 3619 C CA . VAL B 1 224 ? 0.492 16.891 -6.035 1 93.62 224 VAL B CA 1
ATOM 3620 C C . VAL B 1 224 ? 1.604 17.766 -6.617 1 93.62 224 VAL B C 1
ATOM 3622 O O . VAL B 1 224 ? 1.381 18.5 -7.574 1 93.62 224 VAL B O 1
ATOM 3625 N N . VAL B 1 225 ? 2.758 17.609 -6.008 1 94.38 225 VAL B N 1
ATOM 3626 C CA . VAL B 1 225 ? 3.877 18.438 -6.441 1 94.38 225 VAL B CA 1
ATOM 3627 C C . VAL B 1 225 ? 4.969 17.562 -7.043 1 94.38 225 VAL B C 1
ATOM 3629 O O . VAL B 1 225 ? 5.371 16.562 -6.445 1 94.38 225 VAL B O 1
ATOM 3632 N N . THR B 1 226 ? 5.406 17.859 -8.195 1 93.12 226 THR B N 1
ATOM 3633 C CA . THR B 1 226 ? 6.598 17.312 -8.836 1 93.12 226 THR B CA 1
ATOM 3634 C C . THR B 1 226 ? 7.699 18.375 -8.898 1 93.12 226 THR B C 1
ATOM 3636 O O . THR B 1 226 ? 7.754 19.156 -9.844 1 93.12 226 THR B O 1
ATOM 3639 N N . PRO B 1 227 ? 8.609 18.359 -7.984 1 89.38 227 PRO B N 1
ATOM 3640 C CA . PRO B 1 227 ? 9.492 19.516 -7.762 1 89.38 227 PRO B CA 1
ATOM 3641 C C . PRO B 1 227 ? 10.594 19.625 -8.812 1 89.38 227 PRO B C 1
ATOM 3643 O O . PRO B 1 227 ? 11.359 20.594 -8.812 1 89.38 227 PRO B O 1
ATOM 3646 N N . ASP B 1 228 ? 10.742 18.703 -9.711 1 84.81 228 ASP B N 1
ATOM 3647 C CA . ASP B 1 228 ? 11.766 18.734 -10.75 1 84.81 228 ASP B CA 1
ATOM 3648 C C . ASP B 1 228 ? 11.18 18.359 -12.109 1 84.81 228 ASP B C 1
ATOM 3650 O O . ASP B 1 228 ? 10.109 17.75 -12.18 1 84.81 228 ASP B O 1
ATOM 3654 N N . ALA B 1 229 ? 11.953 18.688 -13.133 1 81.56 229 ALA B N 1
ATOM 3655 C CA . ALA B 1 229 ? 11.453 18.531 -14.5 1 81.56 229 ALA B CA 1
ATOM 3656 C C . ALA B 1 229 ? 11.281 17.047 -14.844 1 81.56 229 ALA B C 1
ATOM 3658 O O . ALA B 1 229 ? 10.352 16.672 -15.562 1 81.56 229 ALA B O 1
ATOM 3659 N N . VAL B 1 230 ? 12.141 16.297 -14.328 1 78.75 230 VAL B N 1
ATOM 3660 C CA . VAL B 1 230 ? 12.102 14.875 -14.656 1 78.75 230 VAL B CA 1
ATOM 3661 C C . VAL B 1 230 ? 10.844 14.242 -14.055 1 78.75 230 VAL B C 1
ATOM 3663 O O . VAL B 1 230 ? 10.133 13.492 -14.734 1 78.75 230 VAL B O 1
ATOM 3666 N N . SER B 1 231 ? 10.562 14.586 -12.82 1 84.56 231 SER B N 1
ATOM 3667 C CA . SER B 1 231 ? 9.375 14.039 -12.18 1 84.56 231 SER B CA 1
ATOM 3668 C C . SER B 1 231 ? 8.102 14.555 -12.844 1 84.56 231 SER B C 1
ATOM 3670 O O . SER B 1 231 ? 7.105 13.836 -12.938 1 84.56 231 SER B O 1
ATOM 3672 N N . LEU B 1 232 ? 8.109 15.773 -13.266 1 84.06 232 LEU B N 1
ATOM 3673 C CA . LEU B 1 232 ? 6.961 16.312 -13.984 1 84.06 232 LEU B CA 1
ATOM 3674 C C . LEU B 1 232 ? 6.727 15.555 -15.281 1 84.06 232 LEU B C 1
ATOM 3676 O O . LEU B 1 232 ? 5.594 15.172 -15.586 1 84.06 232 LEU B O 1
ATOM 3680 N N . LEU B 1 233 ? 7.797 15.375 -15.992 1 78.06 233 LEU B N 1
ATOM 3681 C CA . LEU B 1 233 ? 7.691 14.648 -17.25 1 78.06 233 LEU B CA 1
ATOM 3682 C C . LEU B 1 233 ? 7.188 13.227 -17.031 1 78.06 233 LEU B C 1
ATOM 3684 O O . LEU B 1 233 ? 6.363 12.727 -17.797 1 78.06 233 LEU B O 1
ATOM 3688 N N . HIS B 1 234 ? 7.691 12.641 -16.016 1 79.75 234 HIS B N 1
ATOM 3689 C CA . HIS B 1 234 ? 7.258 11.289 -15.68 1 79.75 234 HIS B CA 1
ATOM 3690 C C . HIS B 1 234 ? 5.766 11.25 -15.375 1 79.75 234 HIS B C 1
ATOM 3692 O O . HIS B 1 234 ? 5.062 10.344 -15.812 1 79.75 234 HIS B O 1
ATOM 3698 N N . ARG B 1 235 ? 5.332 12.164 -14.617 1 80.69 235 ARG B N 1
ATOM 3699 C CA . ARG B 1 235 ? 3.922 12.258 -14.242 1 80.69 235 ARG B CA 1
ATOM 3700 C C . ARG B 1 235 ? 3.039 12.398 -15.477 1 80.69 235 ARG B C 1
ATOM 3702 O O . ARG B 1 235 ? 2.031 11.695 -15.609 1 80.69 235 ARG B O 1
ATOM 3709 N N . VAL B 1 236 ? 3.438 13.219 -16.375 1 77 236 VAL B N 1
ATOM 3710 C CA . VAL B 1 236 ? 2.662 13.484 -17.578 1 77 236 VAL B CA 1
ATOM 3711 C C . VAL B 1 236 ? 2.684 12.258 -18.484 1 77 236 VAL B C 1
ATOM 3713 O O . VAL B 1 236 ? 1.646 11.852 -19.016 1 77 236 VAL B O 1
ATOM 3716 N N . ALA B 1 237 ? 3.869 11.68 -18.594 1 73.19 237 ALA B N 1
ATOM 3717 C CA . ALA B 1 237 ? 4.023 10.516 -19.469 1 73.19 237 ALA B CA 1
ATOM 3718 C C . ALA B 1 237 ? 3.201 9.336 -18.953 1 73.19 237 ALA B C 1
ATOM 3720 O O . ALA B 1 237 ? 2.623 8.586 -19.734 1 73.19 237 ALA B O 1
ATOM 3721 N N . ALA B 1 238 ? 3.193 9.203 -17.688 1 72.81 238 ALA B N 1
ATOM 3722 C CA . ALA B 1 238 ? 2.473 8.094 -17.078 1 72.81 238 ALA B CA 1
ATOM 3723 C C . ALA B 1 238 ? 0.974 8.203 -17.328 1 72.81 238 ALA B C 1
ATOM 3725 O O . ALA B 1 238 ? 0.269 7.191 -17.375 1 72.81 238 ALA B O 1
ATOM 3726 N N . LYS B 1 239 ? 0.52 9.367 -17.453 1 68.44 239 LYS B N 1
ATOM 3727 C CA . LYS B 1 239 ? -0.899 9.586 -17.719 1 68.44 239 LYS B CA 1
ATOM 3728 C C . LYS B 1 239 ? -1.234 9.336 -19.188 1 68.44 239 LYS B C 1
ATOM 3730 O O . LYS B 1 239 ? -2.328 8.867 -19.5 1 68.44 239 LYS B O 1
ATOM 3735 N N . CYS B 1 240 ? -0.252 9.609 -20 1 67.62 240 CYS B N 1
ATOM 3736 C CA . CYS B 1 240 ? -0.552 9.625 -21.422 1 67.62 240 CYS B CA 1
ATOM 3737 C C . CYS B 1 240 ? -0.173 8.305 -22.078 1 67.62 240 CYS B C 1
ATOM 3739 O O . CYS B 1 240 ? -0.766 7.91 -23.078 1 67.62 240 CYS B O 1
ATOM 3741 N N . LEU B 1 241 ? 0.883 7.672 -21.625 1 60.59 241 LEU B N 1
ATOM 3742 C CA . LEU B 1 241 ? 1.417 6.5 -22.312 1 60.59 241 LEU B CA 1
ATOM 3743 C C . LEU B 1 241 ? 0.885 5.215 -21.688 1 60.59 241 LEU B C 1
ATOM 3745 O O . LEU B 1 241 ? 0.688 5.145 -20.469 1 60.59 241 LEU B O 1
ATOM 3749 N N . PRO B 1 242 ? 0.635 4.258 -22.609 1 57.5 242 PRO B N 1
ATOM 3750 C CA . PRO B 1 242 ? 0.337 2.938 -22.062 1 57.5 242 PRO B CA 1
ATOM 3751 C C . PRO B 1 242 ? 1.431 2.434 -21.125 1 57.5 242 PRO B C 1
ATOM 3753 O O . PRO B 1 242 ? 2.617 2.662 -21.375 1 57.5 242 PRO B O 1
ATOM 3756 N N . GLN B 1 243 ? 1.038 2.021 -20.031 1 55.81 243 GLN B N 1
ATOM 3757 C CA . GLN B 1 243 ? 1.945 1.638 -18.953 1 55.81 243 GLN B CA 1
ATOM 3758 C C . GLN B 1 243 ? 3.021 0.68 -19.453 1 55.81 243 GLN B C 1
ATOM 3760 O O . GLN B 1 243 ? 4.184 0.773 -19.062 1 55.81 243 GLN B O 1
ATOM 3765 N N . GLY B 1 244 ? 2.584 -0.268 -20.25 1 53.12 244 GLY B N 1
ATOM 3766 C CA . GLY B 1 244 ? 3.576 -1.174 -20.812 1 53.12 244 GLY B CA 1
ATOM 3767 C C . GLY B 1 244 ? 4.719 -0.455 -21.5 1 53.12 244 GLY B C 1
ATOM 3768 O O . GLY B 1 244 ? 5.883 -0.825 -21.344 1 53.12 244 GLY B O 1
ATOM 3769 N N . LEU B 1 245 ? 4.344 0.582 -22.203 1 48.84 245 LEU B N 1
ATOM 3770 C CA . LEU B 1 245 ? 5.359 1.364 -22.906 1 48.84 245 LEU B CA 1
ATOM 3771 C C . LEU B 1 245 ? 6.234 2.121 -21.906 1 48.84 245 LEU B C 1
ATOM 3773 O O . LEU B 1 245 ? 7.457 2.164 -22.062 1 48.84 245 LEU B O 1
ATOM 3777 N N . LEU B 1 246 ? 5.637 2.588 -21 1 48.97 246 LEU B N 1
ATOM 3778 C CA . LEU B 1 246 ? 6.383 3.361 -20.016 1 48.97 246 LEU B CA 1
ATOM 3779 C C . LEU B 1 246 ? 7.328 2.465 -19.219 1 48.97 246 LEU B C 1
ATOM 3781 O O . LEU B 1 246 ? 8.453 2.859 -18.922 1 48.97 246 LEU B O 1
ATOM 3785 N N . MET B 1 247 ? 6.844 1.272 -18.891 1 52.88 247 MET B N 1
ATOM 3786 C CA . MET B 1 247 ? 7.699 0.327 -18.188 1 52.88 247 MET B CA 1
ATOM 3787 C C . MET B 1 247 ? 8.914 -0.045 -19.016 1 52.88 247 MET B C 1
ATOM 3789 O O . MET B 1 247 ? 10.023 -0.157 -18.5 1 52.88 247 MET B O 1
ATOM 3793 N N . HIS B 1 248 ? 8.664 -0.195 -20.25 1 51.72 248 HIS B N 1
ATOM 3794 C CA . HIS B 1 248 ? 9.758 -0.491 -21.172 1 51.72 248 HIS B CA 1
ATOM 3795 C C . HIS B 1 248 ? 10.758 0.66 -21.234 1 51.72 248 HIS B C 1
ATOM 3797 O O . HIS B 1 248 ? 11.969 0.436 -21.219 1 51.72 248 HIS B O 1
ATOM 3803 N N . LEU B 1 249 ? 10.242 1.832 -21.219 1 50.78 249 LEU B N 1
ATOM 3804 C CA . LEU B 1 249 ? 11.094 3.014 -21.328 1 50.78 249 LEU B CA 1
ATOM 3805 C C . LEU B 1 249 ? 11.922 3.209 -20.078 1 50.78 249 LEU B C 1
ATOM 3807 O O . LEU B 1 249 ? 13.102 3.559 -20.141 1 50.78 249 LEU B O 1
ATOM 3811 N N . VAL B 1 250 ? 11.359 2.979 -19.031 1 51.19 250 VAL B N 1
ATOM 3812 C CA . VAL B 1 250 ? 12.07 3.107 -17.766 1 51.19 250 VAL B CA 1
ATOM 3813 C C . VAL B 1 250 ? 13.133 2.018 -17.656 1 51.19 250 VAL B C 1
ATOM 3815 O O . VAL B 1 250 ? 14.234 2.266 -17.156 1 51.19 250 VAL B O 1
ATOM 3818 N N . GLY B 1 251 ? 12.703 0.824 -18.062 1 49.12 251 GLY B N 1
ATOM 3819 C CA . GLY B 1 251 ? 13.703 -0.232 -18.156 1 49.12 251 GLY B CA 1
ATOM 3820 C C . GLY B 1 251 ? 14.898 0.149 -19 1 49.12 251 GLY B C 1
ATOM 3821 O O . GLY B 1 251 ? 16.047 -0.148 -18.625 1 49.12 251 GLY B O 1
ATOM 3822 N N . LEU B 1 252 ? 14.57 0.832 -20.094 1 44.19 252 LEU B N 1
ATOM 3823 C CA . LEU B 1 252 ? 15.641 1.298 -20.969 1 44.19 252 LEU B CA 1
ATOM 3824 C C . LEU B 1 252 ? 16.484 2.367 -20.281 1 44.19 252 LEU B C 1
ATOM 3826 O O . LEU B 1 252 ? 17.703 2.396 -20.438 1 44.19 252 LEU B O 1
ATOM 3830 N N . TRP B 1 253 ? 15.789 3.148 -19.547 1 45.16 253 TRP B N 1
ATOM 3831 C CA . TRP B 1 253 ? 16.453 4.25 -18.859 1 45.16 253 TRP B CA 1
ATOM 3832 C C . TRP B 1 253 ? 17.375 3.734 -17.766 1 45.16 253 TRP B C 1
ATOM 3834 O O . TRP B 1 253 ? 18.484 4.238 -17.578 1 45.16 253 TRP B O 1
ATOM 3844 N N . HIS B 1 254 ? 17.016 2.734 -17.078 1 46.53 254 HIS B N 1
ATOM 3845 C CA . HIS B 1 254 ? 17.844 2.154 -16.016 1 46.53 254 HIS B CA 1
ATOM 3846 C C . HIS B 1 254 ? 19.047 1.417 -16.594 1 46.53 254 HIS B C 1
ATOM 3848 O O . HIS B 1 254 ? 20.047 1.209 -15.898 1 46.53 254 HIS B O 1
ATOM 3854 N N . ARG B 1 255 ? 18.891 1.034 -17.875 1 39.59 255 ARG B N 1
ATOM 3855 C CA . ARG B 1 255 ? 20.016 0.413 -18.562 1 39.59 255 ARG B CA 1
ATOM 3856 C C . ARG B 1 255 ? 21 1.467 -19.062 1 39.59 255 ARG B C 1
ATOM 3858 O O . ARG B 1 255 ? 22.125 1.141 -19.453 1 39.59 255 ARG B O 1
ATOM 3865 N N . LEU B 1 256 ? 20.609 2.717 -19.031 1 34.53 256 LEU B N 1
ATOM 3866 C CA . LEU B 1 256 ? 21.547 3.748 -19.469 1 34.53 256 LEU B CA 1
ATOM 3867 C C . LEU B 1 256 ? 22.344 4.305 -18.297 1 34.53 256 LEU B C 1
ATOM 3869 O O . LEU B 1 256 ? 21.828 4.379 -17.172 1 34.53 256 LEU B O 1
#

Foldseek 3Di:
DEEEEFEPCLFFLNLLLQVVCLPVPGQEYEYEEQDQVSVVVSCVVGPHHYHYQHDQLLDPVSLVVVLVVQVVPDLYAYQEYELPDAAFEQAAPVPDDPVNLSSRCSRLPVSLVSNCVSNVVRYAANHEYEHEAALLLLAAEGSGRSNSVSRVNVLVVQLVVQVVCVVRNYAGAYQHEYAAPPGVRVVNRVVRCPVCQPVDVPQHHHSNQSSVQRVVCRSVRNHYDYSGPVSVVSNVCSVPDDRVVVNVVVVVVSND/DEEEEFEPCLFFLNLLLQVVCLPVPGQEYEYEEQDQVSVVVSCVVGPHHYHYQHDQLLDPVSLVVVLVVQVVDDLYAYQEYELPDAAFEQAAPVPDDPVNLSSRCSRLPVSLVSNCVSNVVRYAANHEYEHEAALLLLAAEGSGRSNSVSRVNVLVVQLVVQVVCVVRNYAGAYQYEYAAPPGVRVVNRVVRCPVCQCVDVPQHHHSNQSSVQRVVCRSVRNHYDYSGPVSVVSNVCSVPDDNVVVNVVVVVVSND

Nearest PDB structures (foldseek):
  8ij6-assembly1_C  TM=8.254E-01  e=6.223E-18  Burkholderia gladioli BSR3
  4eso-assembly1_D  TM=8.190E-01  e=7.022E-18  Sinorhizobium meliloti 1021
  4mow-assembly1_D  TM=8.226E-01  e=2.964E-16  Burkholderia cenocepacia J2315
  8ij8-assembly2_H  TM=8.401E-01  e=1.813E-15  Burkholderia gladioli BSR3
  3i3o-assembly2_H  TM=8.297E-01  e=5.059E-15  Bacillus anthracis str. 'Ames Ancestor'

Secondary structure (DSSP, 8-state):
-EEEEEESTTSHHHHHHHHHHTTTT-SEEEEEES-HHHHHHHHHT-SS-EEEEE--TTSHHHHHHHHHHHHHSSS-EEEEEEE---------TTTS-HHHHHHHHIIIIIIHHHHHHHHGGG--TT-EEEEE--GGGGS--TTSHHHHHHHHHHHHHHHHHHHHHGGGT-EEEEE---PBTT-HHHHHHHHH--SS--S--TTPBPHHHHHHHHHHHHHTT-SEE--SHHHHHHHHHHHHS-HHHHHHHHHHHHH-/-EEEEEESTTSHHHHHHHHHHTTTT-SEEEEEES-HHHHHHHHHT-SS-EEEEE--TTSHHHHHHHHHHHHHSSS-EEEEEEE---------TTTS-HHHHHHHHIIIIIIHHHHHHHHGGG--TT-EEEEE--GGGGS--TTSHHHHHHHHHHHHHHHHHHHHHGGGT-EEEEE---PBTT-HHHHHHHHH--STTTT--TTPBPHHHHHHHHHHHHHTT-SEE--SHHHHHHHHHHHHS-HHHHHHHHHHHHT-

Sequence (512 aa):
MEIAIITGASSGLGTWYARLLDSEGLDEIWLLARREKRLATIAQLLTTRTRILACDLTDPSSIAGLAHLLAETEQPEVRWLINAAGFGRISSCAELPADDAARMVDLNCRAAVLLTGAALPFMGAGSHIMNICSCAAFQPLPSLALYAATKAFLLSYTRALSSELAPQGILVTAVCPYWIRDTEFITHAEQTDTARALRHFPFACAAETVARRSLRAAKNGIGVVTPDAVSLLHRVAAKCLPQGLLMHLVGLWHRLMEIAIITGASSGLGTWYARLLDSEGLDEIWLLARREKRLATIAQLLTTRTRILACDLTDPSSIAGLAHLLAETEQPEVRWLINAAGFGRISSCAELPADDAARMVDLNCRAAVLLTGAALPFMGAGSHIMNICSCAAFQPLPSLALYAATKAFLLSYTRALSSELAPQGILVTAVCPYWIRDTEFITHAEQTDTARALRHFPFACAAETVARRSLRAAKNGIGVVTPDAVSLLHRVAAKCLPQGLLMHLVGLWHRL

pLDDT: mean 85.88, std 16.45, range [34.53, 98.69]

Radius of gyration: 22.34 Å; Cα contacts (8 Å, |Δi|>4): 1084; chains: 2; bounding box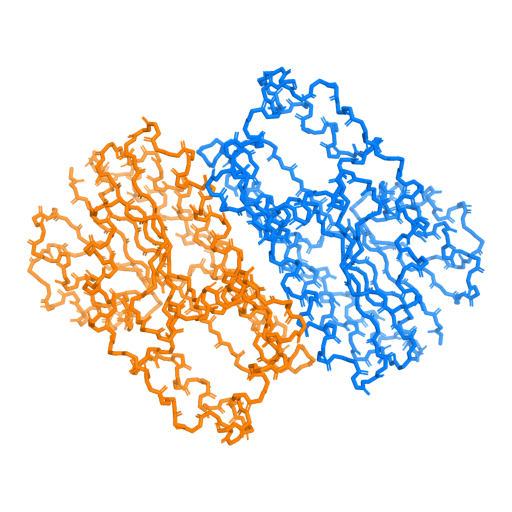: 54×64×50 Å